Protein AF-0000000080633683 (afdb_homodimer)

Solvent-accessible surface area (backbone atoms only — not comparable to full-atom values): 23927 Å² total; per-residue (Å²): 131,71,66,69,85,53,59,51,72,92,69,95,66,94,69,54,36,70,97,54,72,74,48,68,39,51,78,44,51,30,90,86,34,52,74,57,37,73,50,39,44,38,49,49,32,62,78,63,71,62,28,20,21,39,53,58,47,78,83,34,46,63,23,19,29,37,69,5,80,60,50,84,56,41,68,36,49,51,47,40,67,48,61,41,92,69,77,86,86,50,52,59,30,25,40,53,26,44,36,58,37,44,40,43,46,62,39,56,59,42,73,24,68,22,56,14,55,24,32,28,37,26,33,92,47,65,11,81,24,25,40,48,54,85,37,58,32,23,46,21,32,71,38,77,38,44,74,90,84,38,54,42,46,31,7,35,24,29,81,74,80,53,49,90,87,31,48,51,74,48,77,42,74,46,75,46,76,38,75,50,58,80,54,84,43,82,47,70,73,34,86,32,29,94,77,43,44,60,41,78,25,33,55,29,32,32,24,26,29,37,31,30,30,66,50,46,40,78,73,76,79,126,99,87,43,51,42,63,46,72,42,41,26,58,27,89,73,61,57,91,50,39,38,64,30,67,40,51,79,42,51,30,88,86,35,51,75,50,37,74,73,54,44,38,49,49,31,62,77,63,71,63,27,20,21,38,54,57,31,28,51,16,30,80,40,68,40,43,71,28,81,89,57,84,56,42,69,37,50,57,46,40,66,47,61,31,42,53,39,74,55,46,50,58,50,26,57,54,44,67,56,92,54,83,58,77,61,81,55,59,59,44,73,41,81,42,77,41,84,36,69,44,51,25,22,58,47,66,10,80,27,74,59,80,61,91,76,70,64,23,52,24,4,41,41,51,44,76,19,107,78,68,58,47,68,32,15,38,28,26,82,71,77,50,48,85,66,17,19,38,51,24,42,19,48,20,55,28,68,38,75,44,57,42,43,46,40,47,44,41,71,23,52,33,27,96,76,46,49,85,75,82,78,44,34,28,33,34,23,34,83,75,83,77,88,87,77,76,85,81,78,53,74,114

Structure (mmCIF, N/CA/C/O backbone):
data_AF-0000000080633683-model_v1
#
loop_
_entity.id
_entity.type
_entity.pdbx_description
1 polymer 'Tail Collar domain protein'
#
loop_
_atom_site.group_PDB
_atom_site.id
_atom_site.type_symbol
_atom_site.label_atom_id
_atom_site.label_alt_id
_atom_site.label_comp_id
_atom_site.label_asym_id
_atom_site.label_entity_id
_atom_site.label_seq_id
_atom_site.pdbx_PDB_ins_code
_atom_site.Cartn_x
_atom_site.Cartn_y
_atom_site.Cartn_z
_atom_site.occupancy
_atom_site.B_iso_or_equiv
_atom_site.auth_seq_id
_atom_site.auth_comp_id
_atom_site.auth_asym_id
_atom_site.auth_atom_id
_atom_site.pdbx_PDB_model_num
ATOM 1 N N . MET A 1 1 ? -9.586 41.344 24.859 1 59.53 1 MET A N 1
ATOM 2 C CA . MET A 1 1 ? -8.594 40.625 24.062 1 59.53 1 MET A CA 1
ATOM 3 C C . MET A 1 1 ? -8.188 41.469 22.844 1 59.53 1 MET A C 1
ATOM 5 O O . MET A 1 1 ? -9.023 42.094 22.203 1 59.53 1 MET A O 1
ATOM 9 N N . GLU A 1 2 ? -6.945 41.781 22.75 1 80.69 2 GLU A N 1
ATOM 10 C CA . GLU A 1 2 ? -6.551 42.625 21.641 1 80.69 2 GLU A CA 1
ATOM 11 C C . GLU A 1 2 ? -5.949 41.812 20.5 1 80.69 2 GLU A C 1
ATOM 13 O O . GLU A 1 2 ? -4.773 41.969 20.156 1 80.69 2 GLU A O 1
ATOM 18 N N . VAL A 1 3 ? -6.84 40.781 20.047 1 83.62 3 VAL A N 1
ATOM 19 C CA . VAL A 1 3 ? -6.445 40 18.875 1 83.62 3 VAL A CA 1
ATOM 20 C C . VAL A 1 3 ? -7.504 40.125 17.781 1 83.62 3 VAL A C 1
ATOM 22 O O . VAL A 1 3 ? -8.641 40.531 18.062 1 83.62 3 VAL A O 1
ATOM 25 N N . TYR A 1 4 ? -7.129 39.875 16.594 1 88.38 4 TYR A N 1
ATOM 26 C CA . TYR A 1 4 ? -8.047 39.969 15.469 1 88.38 4 TYR A CA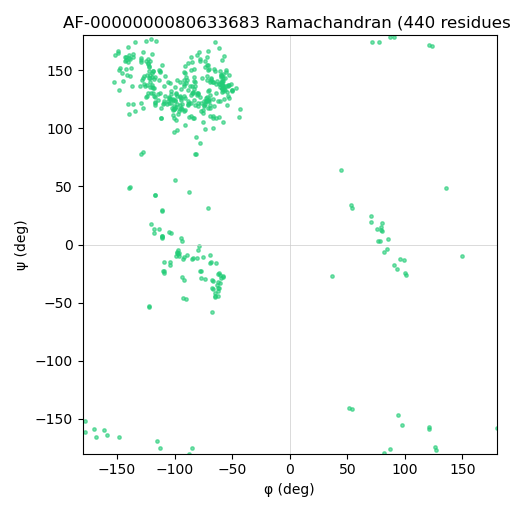 1
ATOM 27 C C . TYR A 1 4 ? -9.164 38.938 15.586 1 88.38 4 TYR A C 1
ATOM 29 O O . TYR A 1 4 ? -8.922 37.781 15.977 1 88.38 4 TYR A O 1
ATOM 37 N N . LEU A 1 5 ? -10.336 39.406 15.266 1 91.25 5 LEU A N 1
ATOM 38 C CA . LEU A 1 5 ? -11.477 38.531 15.109 1 91.25 5 LEU A CA 1
ATOM 39 C C . LEU A 1 5 ? -11.211 37.469 14.031 1 91.25 5 LEU A C 1
ATOM 41 O O . LEU A 1 5 ? -10.656 37.812 12.977 1 91.25 5 LEU A O 1
ATOM 45 N N . GLY A 1 6 ? -11.602 36.188 14.312 1 94.31 6 GLY A N 1
ATOM 46 C CA . GLY A 1 6 ? -11.477 35.156 13.312 1 94.31 6 GLY A CA 1
ATOM 47 C C . GLY A 1 6 ? -10.242 34.281 13.5 1 94.31 6 GLY A C 1
ATOM 48 O O . GLY A 1 6 ? -10.07 33.281 12.812 1 94.31 6 GLY A O 1
ATOM 49 N N . LEU A 1 7 ? -9.289 34.75 14.391 1 94.75 7 LEU A N 1
ATOM 50 C CA . LEU A 1 7 ? -8.148 33.875 14.703 1 94.75 7 LEU A CA 1
ATOM 51 C C . LEU A 1 7 ? -8.602 32.594 15.352 1 94.75 7 LEU A C 1
ATOM 53 O O . LEU A 1 7 ? -9.523 32.594 16.172 1 94.75 7 LEU A O 1
ATOM 57 N N . VAL A 1 8 ? -8 31.484 14.945 1 94.38 8 VAL A N 1
ATOM 58 C CA . VAL A 1 8 ? -8.219 30.172 15.562 1 94.38 8 VAL A CA 1
ATOM 59 C C . VAL A 1 8 ? -7.008 29.812 16.422 1 94.38 8 VAL A C 1
ATOM 61 O O . VAL A 1 8 ? -5.883 29.719 15.914 1 94.38 8 VAL A O 1
ATOM 64 N N . ILE A 1 9 ? -7.238 29.578 17.672 1 92.75 9 ILE A N 1
ATOM 65 C CA . ILE A 1 9 ? -6.141 29.438 18.625 1 92.75 9 ILE A CA 1
ATOM 66 C C . ILE A 1 9 ? -6.328 28.156 19.438 1 92.75 9 ILE A C 1
ATOM 68 O O . ILE A 1 9 ? -7.371 27.953 20.062 1 92.75 9 ILE A O 1
ATOM 72 N N . PRO A 1 10 ? -5.402 27.297 19.391 1 91.94 10 PRO A N 1
ATOM 73 C CA . PRO A 1 10 ? -5.488 26.188 20.344 1 91.94 10 PRO A CA 1
ATOM 74 C C . PRO A 1 10 ? -5.484 26.672 21.797 1 91.94 10 PRO A C 1
ATOM 76 O O . PRO A 1 10 ? -4.781 27.625 22.141 1 91.94 10 PRO A O 1
ATOM 79 N N . PHE A 1 11 ? -6.262 26.078 22.609 1 90.25 11 PHE A N 1
ATOM 80 C CA . PHE A 1 11 ? -6.465 26.406 24.016 1 90.25 11 PHE A CA 1
ATOM 81 C C . PHE A 1 11 ? -6.344 25.172 24.891 1 90.25 11 PHE A C 1
ATOM 83 O O . PHE A 1 11 ? -6.91 24.125 24.562 1 90.25 11 PHE A O 1
ATOM 90 N N . ALA A 1 12 ? -5.633 25.281 26.047 1 90.5 12 ALA A N 1
ATOM 91 C CA . ALA A 1 12 ? -5.32 24.109 26.859 1 90.5 12 ALA A CA 1
ATOM 92 C C . ALA A 1 12 ? -6.469 23.781 27.812 1 90.5 12 ALA A C 1
ATOM 94 O O . ALA A 1 12 ? -6.508 22.688 28.391 1 90.5 12 ALA A O 1
ATOM 95 N N . GLY A 1 13 ? -7.422 24.688 27.953 1 87.94 13 GLY A N 1
ATOM 96 C CA . GLY A 1 13 ? -8.57 24.453 28.828 1 87.94 13 GLY A CA 1
ATOM 97 C C . GLY A 1 13 ? -9.711 23.734 28.125 1 87.94 13 GLY A C 1
ATOM 98 O O . GLY A 1 13 ? -9.625 23.438 26.938 1 87.94 13 GLY A O 1
ATOM 99 N N . ALA A 1 14 ? -10.828 23.469 28.844 1 90.56 14 ALA A N 1
ATOM 100 C CA . ALA A 1 14 ? -11.922 22.641 28.344 1 90.56 14 ALA A CA 1
ATOM 101 C C . ALA A 1 14 ? -13.188 23.484 28.156 1 90.56 14 ALA A C 1
ATOM 103 O O . ALA A 1 14 ? -14.297 22.938 28.078 1 90.56 14 ALA A O 1
ATOM 104 N N . TYR A 1 15 ? -13.008 24.719 28.203 1 89.06 15 TYR A N 1
ATOM 105 C CA . TYR A 1 15 ? -14.117 25.641 28.016 1 89.06 15 TYR A CA 1
ATOM 106 C C . TYR A 1 15 ? -13.727 26.797 27.094 1 89.06 15 TYR A C 1
ATOM 108 O O . TYR A 1 15 ? -12.547 26.953 26.766 1 89.06 15 TYR A O 1
ATOM 116 N N . ALA A 1 16 ? -14.727 27.516 26.578 1 92.56 16 ALA A N 1
ATOM 117 C CA . ALA A 1 16 ? -14.461 28.703 25.766 1 92.56 16 ALA A CA 1
ATOM 118 C C . ALA A 1 16 ? -14.43 29.969 26.641 1 92.56 16 ALA A C 1
ATOM 120 O O . ALA A 1 16 ? -15.453 30.359 27.203 1 92.56 16 ALA A O 1
ATOM 121 N N . PRO A 1 17 ? -13.305 30.641 26.766 1 89.88 17 PRO A N 1
ATOM 122 C CA . PRO A 1 17 ? -13.289 31.922 27.484 1 89.88 17 PRO A CA 1
ATOM 123 C C . PRO A 1 17 ? -14.18 32.969 26.812 1 89.88 17 PRO A C 1
ATOM 125 O O . PRO A 1 17 ? -14.609 32.781 25.672 1 89.88 17 PRO A O 1
ATOM 128 N N . GLN A 1 18 ? -14.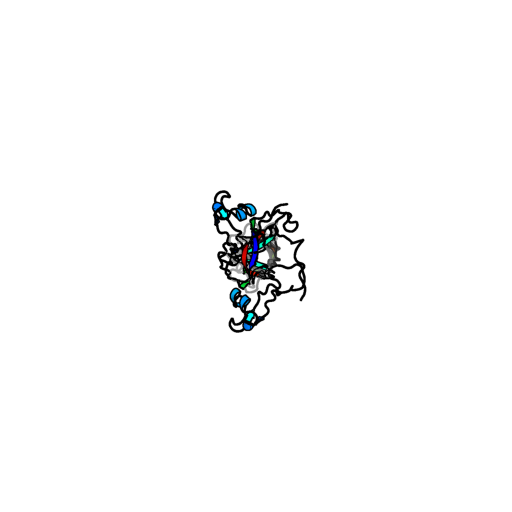375 34.062 27.531 1 89.62 18 GLN A N 1
ATOM 129 C CA . GLN A 1 18 ? -15.18 35.156 26.984 1 89.62 18 GLN A CA 1
ATOM 130 C C . GLN A 1 18 ? -14.625 35.625 25.641 1 89.62 18 GLN A C 1
ATOM 132 O O . GLN A 1 18 ? -13.414 35.719 25.469 1 89.62 18 GLN A O 1
ATOM 137 N N . PHE A 1 19 ? -15.578 35.781 24.625 1 90.12 19 PHE A N 1
ATOM 138 C CA . PHE A 1 19 ? -15.297 36.344 23.312 1 90.12 19 PHE A CA 1
ATOM 139 C C . PHE A 1 19 ? -14.766 35.281 22.375 1 90.12 19 PHE A C 1
ATOM 141 O O . PHE A 1 19 ? -14.266 35.562 21.281 1 90.12 19 PHE A O 1
ATOM 148 N N . THR A 1 20 ? -14.75 34.094 22.875 1 93.12 20 THR A N 1
ATOM 149 C CA . THR A 1 20 ? -14.352 32.969 22.016 1 93.12 20 THR A CA 1
ATOM 150 C C . THR A 1 20 ? -15.477 31.953 21.906 1 93.12 20 THR A C 1
ATOM 152 O O . THR A 1 20 ? -16.453 32 22.641 1 93.12 20 THR A O 1
ATOM 155 N N . ALA A 1 21 ? -15.383 31.078 20.938 1 94.44 21 ALA A N 1
ATOM 156 C CA . ALA A 1 21 ? -16.25 29.922 20.75 1 94.44 21 ALA A CA 1
ATOM 157 C C . ALA A 1 21 ? -15.445 28.703 20.328 1 94.44 21 ALA A C 1
ATOM 159 O O . ALA A 1 21 ? -14.406 28.828 19.672 1 94.44 21 ALA A O 1
ATOM 160 N N . GLN A 1 22 ? -15.875 27.578 20.781 1 94.31 22 GLN A N 1
ATOM 161 C CA . GLN A 1 22 ? -15.234 26.344 20.344 1 94.31 22 GLN A CA 1
ATOM 162 C C . GLN A 1 22 ? -15.523 26.078 18.875 1 94.31 22 GLN A C 1
ATOM 164 O O . GLN A 1 22 ? -16.609 26.375 18.375 1 94.31 22 GLN A O 1
ATOM 169 N N . CYS A 1 23 ? -14.602 25.578 18.188 1 96.88 23 CYS A N 1
ATOM 170 C CA . CYS A 1 23 ? -14.758 25.234 16.781 1 96.88 23 CYS A CA 1
ATOM 171 C C . CYS A 1 23 ? -15.43 23.875 16.609 1 96.88 23 CYS A C 1
ATOM 173 O O . CYS A 1 23 ? -14.789 22.906 16.203 1 96.88 23 CYS A O 1
ATOM 175 N N . LEU A 1 24 ? -16.719 23.812 16.766 1 96.31 24 LEU A N 1
ATOM 176 C CA . LEU A 1 24 ? -17.484 22.578 16.75 1 96.31 24 LEU A CA 1
ATOM 177 C C . LEU A 1 24 ? -18.359 22.484 15.516 1 96.31 24 LEU A C 1
ATOM 179 O O . LEU A 1 24 ? -19.234 21.625 15.438 1 96.31 24 LEU A O 1
ATOM 183 N N . GLY A 1 25 ? -18.219 23.359 14.617 1 96.62 25 GLY A N 1
ATOM 184 C CA . GLY A 1 25 ? -19.016 23.359 13.398 1 96.62 25 GLY A CA 1
ATOM 185 C C . GLY A 1 25 ? -20.438 23.859 13.602 1 96.62 25 GLY A C 1
ATOM 186 O O . GLY A 1 25 ? -21.297 23.672 12.742 1 96.62 25 GLY A O 1
ATOM 187 N N . GLN A 1 26 ? -20.75 24.469 14.688 1 96.12 26 GLN A N 1
ATOM 188 C CA . GLN A 1 26 ? -22.094 24.891 15.039 1 96.12 26 GLN A CA 1
ATOM 189 C C . GLN A 1 26 ? -22.547 26.062 14.164 1 96.12 26 GLN A C 1
ATOM 191 O O . GLN A 1 26 ? -21.719 26.828 13.672 1 96.12 26 GLN A O 1
ATOM 196 N N . GLN A 1 27 ? -23.844 26.188 14.016 1 97.31 27 GLN A N 1
ATOM 197 C CA . GLN A 1 27 ? -24.469 27.25 13.242 1 97.31 27 GLN A CA 1
ATOM 198 C C . GLN A 1 27 ? -24.578 28.531 14.062 1 97.31 27 GLN A C 1
ATOM 200 O O . GLN A 1 27 ? -24.938 28.484 15.242 1 97.31 27 GLN A O 1
ATOM 205 N N . MET A 1 28 ? -24.266 29.703 13.508 1 97.62 28 MET A N 1
ATOM 206 C CA . MET A 1 28 ? -24.375 31.047 14.094 1 97.62 28 MET A CA 1
ATOM 207 C C . MET A 1 28 ? -25.328 31.906 13.297 1 97.62 28 MET A C 1
ATOM 209 O O . MET A 1 28 ? -25.453 31.75 12.078 1 97.62 28 MET A O 1
ATOM 213 N N . GLN A 1 29 ? -25.969 32.781 13.938 1 97.69 29 GLN A N 1
ATOM 214 C CA . GLN A 1 29 ? -26.844 33.719 13.25 1 97.69 29 GLN A CA 1
ATOM 215 C C . GLN A 1 29 ? -26.062 34.906 12.727 1 97.69 29 GLN A C 1
ATOM 217 O O . GLN A 1 29 ? -25.312 35.562 13.484 1 97.69 29 GLN A O 1
ATOM 222 N N . VAL A 1 30 ? -26.297 35.219 11.438 1 97.56 30 VAL A N 1
ATOM 223 C CA . VAL A 1 30 ? -25.594 36.344 10.836 1 97.56 30 VAL A CA 1
ATOM 224 C C . VAL A 1 30 ? -25.969 37.625 11.547 1 97.56 30 VAL A C 1
ATOM 226 O O . VAL A 1 30 ? -25.109 38.469 11.82 1 97.56 30 VAL A O 1
ATOM 229 N N . SER A 1 31 ? -27.172 37.875 11.938 1 97.25 31 SER A N 1
ATOM 230 C CA . SER A 1 31 ? -27.688 39.125 12.539 1 97.25 31 SER A CA 1
ATOM 231 C C . SER A 1 31 ? -26.969 39.438 13.844 1 97.25 31 SER A C 1
ATOM 233 O O . SER A 1 31 ? -26.781 40.594 14.188 1 97.25 31 SER A O 1
ATOM 235 N N . GLN A 1 32 ? -26.547 38.438 14.641 1 96 32 GLN A N 1
ATOM 236 C CA . GLN A 1 32 ? -25.922 38.625 15.953 1 96 32 GLN A CA 1
ATOM 237 C C . GLN A 1 32 ? -24.406 38.562 15.852 1 96 32 GLN A C 1
ATOM 239 O O . GLN A 1 32 ? -23.703 38.844 16.828 1 96 32 GLN A O 1
ATOM 244 N N . ASN A 1 33 ? -23.859 38.188 14.672 1 97.06 33 ASN A N 1
ATOM 245 C CA . ASN A 1 33 ? -22.422 37.969 14.492 1 97.06 33 ASN A CA 1
ATOM 246 C C . ASN A 1 33 ? -21.922 38.531 13.172 1 97.06 33 ASN A C 1
ATOM 248 O O . ASN A 1 33 ? -21.219 37.875 12.422 1 97.06 33 ASN A O 1
ATOM 252 N N . GLN A 1 34 ? -22.25 39.75 12.859 1 96.5 34 GLN A N 1
ATOM 253 C CA . GLN A 1 34 ? -22 40.344 11.555 1 96.5 34 GLN A CA 1
ATOM 254 C C . GLN A 1 34 ? -20.5 40.469 11.289 1 96.5 34 GLN A C 1
ATOM 256 O O . GLN A 1 34 ? -20.047 40.219 10.172 1 96.5 34 GLN A O 1
ATOM 261 N N . ALA A 1 35 ? -19.766 40.875 12.312 1 95.94 35 ALA A N 1
ATOM 262 C CA . ALA A 1 35 ? -18.328 41.094 12.141 1 95.94 35 ALA A CA 1
ATOM 263 C C . ALA A 1 35 ? -17.625 39.781 11.82 1 95.94 35 ALA A C 1
ATOM 265 O O . ALA A 1 35 ? -16.781 39.75 10.914 1 95.94 35 ALA A O 1
ATOM 266 N N . LEU A 1 36 ? -17.969 38.719 12.555 1 96 36 LEU A N 1
ATOM 267 C CA . LEU A 1 36 ? -17.359 37.438 12.289 1 96 36 LEU A CA 1
ATOM 268 C C . LEU A 1 36 ? -17.797 36.906 10.93 1 96 36 LEU A C 1
ATOM 270 O O . LEU A 1 36 ? -16.984 36.312 10.203 1 96 36 LEU A O 1
ATOM 274 N N . PHE A 1 37 ? -19.109 37.125 10.539 1 96 37 PHE A N 1
ATOM 275 C CA . PHE A 1 37 ? -19.594 36.688 9.242 1 96 37 PHE A CA 1
ATOM 276 C C . PHE A 1 37 ? -18.844 37.406 8.109 1 96 37 PHE A C 1
ATOM 278 O O . PHE A 1 37 ? -18.594 36.812 7.066 1 96 37 PHE A O 1
ATOM 285 N N . ALA A 1 38 ? -18.5 38.562 8.258 1 96 38 ALA A N 1
ATOM 286 C CA . ALA A 1 38 ? -17.766 39.312 7.238 1 96 38 ALA A CA 1
ATOM 287 C C . ALA A 1 38 ? -16.406 38.688 6.961 1 96 38 ALA A C 1
ATOM 289 O O . ALA A 1 38 ? -15.859 38.844 5.871 1 96 38 ALA A O 1
ATOM 290 N N . ILE A 1 39 ? -15.867 37.969 7.934 1 95.88 39 ILE A N 1
ATOM 291 C CA . ILE A 1 39 ? -14.555 37.344 7.816 1 95.88 39 ILE A CA 1
ATOM 292 C C . ILE A 1 39 ? -14.703 35.938 7.25 1 95.88 39 ILE A C 1
ATOM 294 O O . ILE A 1 39 ? -13.984 35.562 6.32 1 95.88 39 ILE A O 1
ATOM 298 N N . THR A 1 40 ? -15.625 35.125 7.738 1 96.31 40 THR A N 1
ATOM 299 C CA . THR A 1 40 ? -15.688 33.688 7.445 1 96.31 40 THR A CA 1
ATOM 300 C C . THR A 1 40 ? -16.625 33.438 6.266 1 96.31 40 THR A C 1
ATOM 302 O O . THR A 1 40 ? -16.438 32.438 5.539 1 96.31 40 THR A O 1
ATOM 305 N N . GLY A 1 41 ? -17.594 34.406 6.172 1 95.44 41 GLY A N 1
ATOM 306 C CA . GLY A 1 41 ? -18.672 34 5.277 1 95.44 41 GLY A CA 1
ATOM 307 C C . GLY A 1 41 ? -19.25 32.656 5.586 1 95.44 41 GLY A C 1
ATOM 308 O O . GLY A 1 41 ? -19.359 32.25 6.75 1 95.44 41 GLY A O 1
ATOM 309 N N . ALA A 1 42 ? -19.562 31.891 4.492 1 95.75 42 ALA A N 1
ATOM 310 C CA . ALA A 1 42 ? -20.109 30.547 4.684 1 95.75 42 ALA A CA 1
ATOM 311 C C . ALA A 1 42 ? -19.109 29.484 4.258 1 95.75 42 ALA A C 1
ATOM 313 O O . ALA A 1 42 ? -19.484 28.406 3.805 1 95.75 42 ALA A O 1
ATOM 314 N N . MET A 1 43 ? -17.859 29.797 4.391 1 96 43 MET A N 1
ATOM 315 C CA . MET A 1 43 ? -16.797 28.891 3.982 1 96 43 MET A CA 1
ATOM 316 C C . MET A 1 43 ? -16.875 27.578 4.75 1 96 43 MET A C 1
ATOM 318 O O . MET A 1 43 ? -16.438 26.531 4.258 1 96 43 MET A O 1
ATOM 322 N N . TYR A 1 44 ? -17.422 27.641 5.867 1 97.5 44 TYR A N 1
ATOM 323 C CA . TYR A 1 44 ? -17.438 26.469 6.73 1 97.5 44 TYR A CA 1
ATOM 324 C C . TYR A 1 44 ? -18.844 25.906 6.871 1 97.5 44 TYR A C 1
ATOM 326 O O . TYR A 1 44 ? -19.094 25.031 7.711 1 97.5 44 TYR A O 1
ATOM 334 N N . GLY A 1 45 ? -19.812 26.469 6.082 1 96.25 45 GLY A N 1
ATOM 335 C CA . GLY A 1 45 ? -21.188 26 6.07 1 96.25 45 GLY A CA 1
ATOM 336 C C . GLY A 1 45 ? -22.188 27.125 6.332 1 96.25 45 GLY A C 1
ATOM 337 O O . GLY A 1 45 ? -21.812 28.281 6.516 1 96.25 45 GLY A O 1
ATOM 338 N N . GLY A 1 46 ? -23.484 26.781 6.461 1 96.5 46 GLY A N 1
ATOM 339 C CA . GLY A 1 46 ? -24.562 27.734 6.594 1 96.5 46 GLY A CA 1
ATOM 340 C C . GLY A 1 46 ? -25.109 28.203 5.258 1 96.5 46 GLY A C 1
ATOM 341 O O . GLY A 1 46 ? -24.609 27.797 4.203 1 96.5 46 GLY A O 1
ATOM 342 N N . ASN A 1 47 ? -26.094 29.031 5.223 1 97.31 47 ASN A N 1
ATOM 343 C CA . ASN A 1 47 ? -26.734 29.422 3.975 1 97.31 47 ASN A CA 1
ATOM 344 C C . ASN A 1 47 ? -26.156 30.75 3.445 1 97.31 47 ASN A C 1
ATOM 346 O O . ASN A 1 47 ? -26.516 31.188 2.35 1 97.31 47 ASN A O 1
ATOM 350 N N . GLY A 1 48 ? -25.312 31.422 4.215 1 95.38 48 GLY A N 1
ATOM 351 C CA . GLY A 1 48 ? -24.594 32.594 3.764 1 95.38 48 GLY A CA 1
ATOM 352 C C . GLY A 1 48 ? -25.453 33.844 3.756 1 95.38 48 GLY A C 1
ATOM 353 O O . GLY A 1 48 ? -25 34.906 3.314 1 95.38 48 GLY A O 1
ATOM 354 N N . THR A 1 49 ? -26.719 33.781 4.211 1 96.62 49 THR A N 1
ATOM 355 C CA . THR A 1 49 ? -27.609 34.938 4.273 1 96.62 49 THR A CA 1
ATOM 356 C C . THR A 1 49 ? -28.094 35.156 5.703 1 96.62 49 THR A C 1
ATOM 358 O O . THR A 1 49 ? -27.828 36.219 6.297 1 96.62 49 THR A O 1
ATOM 361 N N . THR A 1 50 ? -28.656 34.125 6.305 1 97.38 50 THR A N 1
ATOM 362 C CA . THR A 1 50 ? -29.172 34.312 7.656 1 97.38 50 THR A CA 1
ATOM 363 C C . THR A 1 50 ? -28.312 33.562 8.664 1 97.38 50 THR A C 1
ATOM 365 O O . THR A 1 50 ? -28.328 33.875 9.852 1 97.38 50 THR A O 1
ATOM 368 N N . ASN A 1 51 ? -27.594 32.531 8.195 1 97.5 51 ASN A N 1
ATOM 369 C CA . ASN A 1 51 ? -26.734 31.781 9.102 1 97.5 51 ASN A CA 1
ATOM 370 C C . ASN A 1 51 ? -25.438 31.375 8.422 1 97.5 51 ASN A C 1
ATOM 372 O O . ASN A 1 51 ? -25.312 31.438 7.199 1 97.5 51 ASN A O 1
ATOM 376 N N . PHE A 1 52 ? -24.484 31.047 9.18 1 97.94 52 PHE A N 1
ATOM 377 C CA . PHE A 1 52 ? -23.188 30.484 8.797 1 97.94 52 PHE A CA 1
ATOM 378 C C . PHE A 1 52 ? -22.656 29.562 9.883 1 97.94 52 PHE A C 1
ATOM 380 O O . PHE A 1 52 ? -23.188 29.516 10.992 1 97.94 52 PHE A O 1
ATOM 387 N N . ASN A 1 53 ? -21.641 28.766 9.562 1 98 53 ASN A N 1
ATOM 388 C CA . ASN A 1 53 ? -21.094 27.828 10.547 1 98 53 ASN A CA 1
ATOM 389 C C . ASN A 1 53 ? -19.672 28.203 10.953 1 98 53 ASN A C 1
ATOM 391 O O . ASN A 1 53 ? -18.922 28.797 10.156 1 98 53 ASN A O 1
ATOM 395 N N . LEU A 1 54 ? -19.328 27.891 12.164 1 97.5 54 LEU A N 1
ATOM 396 C CA . LEU A 1 54 ? -17.938 27.969 12.609 1 97.5 54 LEU A CA 1
ATOM 397 C C . LEU A 1 54 ? -17.125 26.766 12.102 1 97.5 54 LEU A C 1
ATOM 399 O O . LEU A 1 54 ? -17.703 25.766 11.703 1 97.5 54 LEU A O 1
ATOM 403 N N . PRO A 1 55 ? -15.797 26.875 12.016 1 97.44 55 PRO A N 1
ATOM 404 C CA . PRO A 1 55 ? -14.977 25.719 11.648 1 97.44 55 PRO A CA 1
ATOM 405 C C . PRO A 1 55 ? -15.258 24.5 12.516 1 97.44 55 PRO A C 1
ATOM 407 O O . PRO A 1 55 ? -15.453 24.625 13.727 1 97.44 55 PRO A O 1
ATOM 410 N N . ASP A 1 56 ? -15.344 23.359 11.93 1 97.5 56 ASP A N 1
ATOM 411 C CA . ASP A 1 56 ? -15.477 22.094 12.641 1 97.5 56 ASP A CA 1
ATOM 412 C C . ASP A 1 56 ? -14.133 21.359 12.727 1 97.5 56 ASP A C 1
ATOM 414 O O . ASP A 1 56 ? -13.734 20.672 11.797 1 97.5 56 ASP A O 1
ATOM 418 N N . LEU A 1 57 ? -13.461 21.531 13.875 1 97.5 57 LEU A N 1
ATOM 419 C CA . LEU A 1 57 ? -12.133 20.953 14.039 1 97.5 57 LEU A CA 1
ATOM 420 C C . LEU A 1 57 ? -12.188 19.703 14.906 1 97.5 57 LEU A C 1
ATOM 422 O O . LEU A 1 57 ? -11.141 19.172 15.297 1 97.5 57 LEU A O 1
ATOM 426 N N . ARG A 1 58 ? -13.414 19.125 15.258 1 95.81 58 ARG A N 1
ATOM 427 C CA . ARG A 1 58 ? -13.523 17.906 16.047 1 95.81 58 ARG A CA 1
ATOM 428 C C . ARG A 1 58 ? -12.922 16.719 15.289 1 95.81 58 ARG A C 1
ATOM 430 O O . ARG A 1 58 ? -13.406 16.344 14.219 1 95.81 58 ARG A O 1
ATOM 437 N N . GLY A 1 59 ? -11.742 16.297 15.828 1 95.25 59 GLY A N 1
ATOM 438 C CA . GLY A 1 59 ? -11.094 15.148 15.219 1 95.25 59 GLY A CA 1
ATOM 439 C C . GLY A 1 59 ? -10.32 15.492 13.961 1 95.25 59 GLY A C 1
ATOM 440 O O . GLY A 1 59 ? -10.078 14.625 13.117 1 95.25 59 GLY A O 1
ATOM 441 N N . ARG A 1 60 ? -9.984 16.812 13.758 1 96.12 60 ARG A N 1
ATOM 442 C CA . ARG A 1 60 ? -9.273 17.25 12.555 1 96.12 60 ARG A CA 1
ATOM 443 C C . ARG A 1 60 ? -8.031 18.047 12.914 1 96.12 60 ARG A C 1
ATOM 445 O O . ARG A 1 60 ? -8.039 18.812 13.891 1 96.12 60 ARG A O 1
ATOM 452 N N . VAL A 1 61 ? -7.016 17.859 12.148 1 96.81 61 VAL A N 1
ATOM 453 C CA . VAL A 1 61 ? -5.871 18.766 12.242 1 96.81 61 VAL A CA 1
ATOM 454 C C . VAL A 1 61 ? -6.086 19.953 11.32 1 96.81 61 VAL A C 1
ATOM 456 O O . VAL A 1 61 ? -6.84 19.875 10.352 1 96.81 61 VAL A O 1
ATOM 459 N N . MET A 1 62 ? -5.465 21.062 11.586 1 96.94 62 MET A N 1
ATOM 460 C CA . MET A 1 62 ? -5.473 22.234 10.711 1 96.94 62 MET A CA 1
ATOM 461 C C . MET A 1 62 ? -4.371 22.125 9.664 1 96.94 62 MET A C 1
ATOM 463 O O . MET A 1 62 ? -3.211 21.875 9.992 1 96.94 62 MET A O 1
ATOM 467 N N . VAL A 1 63 ? -4.742 22.312 8.422 1 97.12 63 VAL A N 1
ATOM 468 C CA . VAL A 1 63 ? -3.787 22.375 7.316 1 97.12 63 VAL A CA 1
ATOM 469 C C . VAL A 1 63 ? -3.861 23.75 6.652 1 97.12 63 VAL A C 1
ATOM 471 O O . VAL A 1 63 ? -4.941 24.328 6.531 1 97.12 63 VAL A O 1
ATOM 474 N N . GLY A 1 64 ? -2.703 24.25 6.238 1 98.12 64 GLY A N 1
ATOM 475 C CA . GLY A 1 64 ? -2.703 25.547 5.586 1 98.12 64 GLY A CA 1
ATOM 476 C C . GLY A 1 64 ? -3.357 25.531 4.215 1 98.12 64 GLY A C 1
ATOM 477 O O . GLY A 1 64 ? -3.139 24.594 3.432 1 98.12 64 GLY A O 1
ATOM 478 N N . SER A 1 65 ? -4.113 26.578 3.928 1 97.75 65 SER A N 1
ATOM 479 C CA . SER A 1 65 ? -4.746 26.734 2.623 1 97.75 65 SER A CA 1
ATOM 480 C C . SER A 1 65 ? -3.752 27.234 1.584 1 97.75 65 SER A C 1
ATOM 482 O O . SER A 1 65 ? -2.668 27.719 1.933 1 97.75 65 SER A O 1
ATOM 484 N N . GLY A 1 66 ? -4.172 27.109 0.253 1 96.5 66 GLY A N 1
ATOM 485 C CA . GLY A 1 66 ? -3.355 27.516 -0.879 1 96.5 66 GLY A CA 1
ATOM 486 C C . GLY A 1 66 ? -3.055 26.375 -1.838 1 96.5 66 GLY A C 1
ATOM 487 O O . GLY A 1 66 ? -3.371 25.219 -1.557 1 96.5 66 GLY A O 1
ATOM 488 N N . THR A 1 67 ? -2.467 26.797 -2.934 1 96.75 67 THR A N 1
ATOM 489 C CA . THR A 1 67 ? -1.964 25.781 -3.854 1 96.75 67 THR A CA 1
ATOM 490 C C . THR A 1 67 ? -0.706 25.125 -3.297 1 96.75 67 THR A C 1
ATOM 492 O O . THR A 1 67 ? 0.296 25.797 -3.047 1 96.75 67 THR A O 1
ATOM 495 N N . SER A 1 68 ? -0.823 23.828 -3.135 1 95.38 68 SER A N 1
ATOM 496 C CA . SER A 1 68 ? 0.223 23.156 -2.361 1 95.38 68 SER A CA 1
ATOM 497 C C . SER A 1 68 ? 1.098 22.281 -3.252 1 95.38 68 SER A C 1
ATOM 499 O O . SER A 1 68 ? 0.621 21.297 -3.824 1 95.38 68 SER A O 1
ATOM 501 N N . PRO A 1 69 ? 2.412 22.516 -3.303 1 93.06 69 PRO A N 1
ATOM 502 C CA . PRO A 1 69 ? 3.32 21.609 -4.004 1 93.06 69 PRO A CA 1
ATOM 503 C C . PRO A 1 69 ? 3.465 20.266 -3.291 1 93.06 69 PRO A C 1
ATOM 505 O O . PRO A 1 69 ? 4.004 19.312 -3.865 1 93.06 69 PRO A O 1
ATOM 508 N N . TYR A 1 70 ? 2.965 20.141 -2.129 1 93 70 TYR A N 1
ATOM 509 C CA . TYR A 1 70 ? 3.133 18.953 -1.316 1 93 70 TYR A CA 1
ATOM 510 C C . TYR A 1 70 ? 1.91 18.047 -1.417 1 93 70 TYR A C 1
ATOM 512 O O . TYR A 1 70 ? 1.904 16.938 -0.88 1 93 70 TYR A O 1
ATOM 520 N N . LEU A 1 71 ? 0.866 18.547 -2.012 1 94.88 71 LEU A N 1
ATOM 521 C CA . LEU A 1 71 ? -0.357 17.797 -2.275 1 94.88 71 LEU A CA 1
ATOM 522 C C . LEU A 1 71 ? -0.603 17.672 -3.775 1 94.88 71 LEU A C 1
ATOM 524 O O . LEU A 1 71 ? -1.727 17.875 -4.242 1 94.88 71 LEU A O 1
ATOM 528 N N . ASN A 1 72 ? 0.498 17.391 -4.547 1 91.56 72 ASN A N 1
ATOM 529 C CA . ASN A 1 72 ? 0.413 17.281 -6 1 91.56 72 ASN A CA 1
ATOM 530 C C . ASN A 1 72 ? -0.228 18.516 -6.625 1 91.56 72 ASN A C 1
ATOM 532 O O . ASN A 1 72 ? -1.078 18.391 -7.508 1 91.56 72 ASN A O 1
ATOM 536 N N . ASN A 1 73 ? -0.004 19.734 -6.047 1 94.5 73 ASN A N 1
ATOM 537 C CA . ASN A 1 73 ? -0.404 21.062 -6.516 1 94.5 73 ASN A CA 1
ATOM 538 C C . ASN A 1 73 ? -1.912 21.266 -6.402 1 94.5 73 ASN A C 1
ATOM 540 O O . ASN A 1 73 ? -2.496 22.047 -7.156 1 94.5 73 ASN A O 1
ATOM 544 N N . GLN A 1 74 ? -2.52 20.469 -5.59 1 94.06 74 GLN A N 1
ATOM 545 C CA . GLN A 1 74 ? -3.92 20.734 -5.277 1 94.06 74 GLN A CA 1
ATOM 546 C C . GLN A 1 74 ? -4.082 22.078 -4.559 1 94.06 74 GLN A C 1
ATOM 548 O O . GLN A 1 74 ? -3.252 22.438 -3.723 1 94.06 74 GLN A O 1
ATOM 553 N N . THR A 1 75 ? -5.141 22.828 -4.895 1 96.88 75 THR A N 1
ATOM 554 C CA . THR A 1 75 ? -5.48 24.047 -4.176 1 96.88 75 THR A CA 1
ATOM 555 C C . THR A 1 75 ? -6.488 23.766 -3.064 1 96.88 75 THR A C 1
ATOM 557 O O . THR A 1 75 ? -7.566 23.219 -3.32 1 96.88 75 THR A O 1
ATOM 560 N N . LEU A 1 76 ? -6.09 23.984 -1.849 1 96.5 76 LEU A N 1
ATOM 561 C CA . LEU A 1 76 ? -7.02 23.969 -0.725 1 96.5 76 LEU A CA 1
ATOM 562 C C . LEU A 1 76 ? -7.496 25.391 -0.396 1 96.5 76 LEU A C 1
ATOM 564 O O . LEU A 1 76 ? -6.691 26.25 -0.028 1 96.5 76 LEU A O 1
ATOM 568 N N . ASN A 1 77 ? -8.75 25.609 -0.554 1 96.62 77 ASN A N 1
ATOM 569 C CA . ASN A 1 77 ? -9.352 26.828 -0.032 1 96.62 77 ASN A CA 1
ATOM 570 C C . ASN A 1 77 ? -9.758 26.672 1.43 1 96.62 77 ASN A C 1
ATOM 572 O O . ASN A 1 77 ? -10.039 25.562 1.888 1 96.62 77 ASN A O 1
ATOM 576 N N . PRO A 1 78 ? -9.711 27.859 2.189 1 96.94 78 PRO A N 1
ATOM 577 C CA . PRO A 1 78 ? -10.266 27.719 3.541 1 96.94 78 PRO A CA 1
ATOM 578 C C . PRO A 1 78 ? -11.648 27.062 3.553 1 96.94 78 PRO A C 1
ATOM 580 O O . PRO A 1 78 ? -12.492 27.391 2.719 1 96.94 78 PRO A O 1
ATOM 583 N N . GLY A 1 79 ? -11.805 26.094 4.445 1 96.25 79 GLY A N 1
ATOM 584 C CA . GLY A 1 79 ? -13.055 25.344 4.512 1 96.25 79 GLY A CA 1
ATOM 585 C C . GLY A 1 79 ? -12.984 24 3.834 1 96.25 79 GLY A C 1
ATOM 586 O O . GLY A 1 79 ? -13.789 23.109 4.125 1 96.25 79 GLY A O 1
ATOM 587 N N . ASN A 1 80 ? -12.055 23.891 2.875 1 96.88 80 ASN A N 1
ATOM 588 C CA . ASN A 1 80 ? -11.859 22.562 2.312 1 96.88 80 ASN A CA 1
ATOM 589 C C . ASN A 1 80 ? -11.469 21.547 3.387 1 96.88 80 ASN A C 1
ATOM 591 O O . ASN A 1 80 ? -10.766 21.891 4.34 1 96.88 80 ASN A O 1
ATOM 595 N N . ASN A 1 81 ? -12.016 20.375 3.275 1 95.19 81 ASN A N 1
ATOM 596 C CA . ASN A 1 81 ? -11.68 19.297 4.199 1 95.19 81 ASN A CA 1
ATOM 597 C C . ASN A 1 81 ? -11.461 17.984 3.465 1 95.19 81 ASN A C 1
ATOM 599 O O . ASN A 1 81 ? -11.82 17.844 2.295 1 95.19 81 ASN A O 1
ATOM 603 N N . GLY A 1 82 ? -10.797 17.109 4.152 1 94.81 82 GLY A N 1
ATOM 604 C CA . GLY A 1 82 ? -10.484 15.805 3.592 1 94.81 82 GLY A CA 1
ATOM 605 C C . GLY A 1 82 ? -9.742 14.898 4.559 1 94.81 82 GLY A C 1
ATOM 606 O O . GLY A 1 82 ? -9.945 14.984 5.773 1 94.81 82 GLY A O 1
ATOM 607 N N . GLY A 1 83 ? -8.93 13.984 3.936 1 94.19 83 GLY A N 1
ATOM 608 C CA . GLY A 1 83 ? -8.211 13.008 4.738 1 94.19 83 GLY A CA 1
ATOM 609 C C . GLY A 1 83 ? -9.125 11.945 5.34 1 94.19 83 GLY A C 1
ATOM 610 O O . GLY A 1 83 ? -10.344 12 5.168 1 94.19 83 GLY A O 1
ATOM 611 N N . ALA A 1 84 ? -8.555 10.977 5.961 1 92.5 84 ALA A N 1
ATOM 612 C CA . ALA A 1 84 ? -9.305 9.867 6.562 1 92.5 84 ALA A CA 1
ATOM 613 C C . ALA A 1 84 ? -8.609 9.359 7.824 1 92.5 84 ALA A C 1
ATOM 615 O O . ALA A 1 84 ? -7.387 9.438 7.938 1 92.5 84 ALA A O 1
ATOM 616 N N . ALA A 1 85 ? -9.453 8.797 8.758 1 90.44 85 ALA A N 1
ATOM 617 C CA . ALA A 1 85 ? -8.914 8.242 10 1 90.44 85 ALA A CA 1
ATOM 618 C C . ALA A 1 85 ? -8.281 6.879 9.758 1 90.44 85 ALA A C 1
ATOM 620 O O . ALA A 1 85 ? -7.395 6.457 10.508 1 90.44 85 ALA A O 1
ATOM 621 N N . ASN A 1 86 ? -8.75 6.199 8.828 1 87.62 86 ASN A N 1
ATOM 622 C CA . ASN A 1 86 ? -8.289 4.867 8.461 1 87.62 86 ASN A CA 1
ATOM 623 C C . ASN A 1 86 ? -8.266 4.676 6.949 1 87.62 86 ASN A C 1
ATOM 625 O O . ASN A 1 86 ? -8.977 5.363 6.223 1 87.62 86 ASN A O 1
ATOM 629 N N . ASN A 1 87 ? -7.367 3.955 6.52 1 90.75 87 ASN A N 1
ATOM 630 C CA . ASN A 1 87 ? -7.324 3.555 5.117 1 90.75 87 ASN A CA 1
ATOM 631 C C . ASN A 1 87 ? -7.57 2.057 4.953 1 90.75 87 ASN A C 1
ATOM 633 O O . ASN A 1 87 ? -7 1.246 5.684 1 90.75 87 ASN A O 1
ATOM 637 N N . LEU A 1 88 ? -8.445 1.742 4.082 1 86.81 88 LEU A N 1
ATOM 638 C CA . LEU A 1 88 ? -8.625 0.355 3.666 1 86.81 88 LEU A CA 1
ATOM 639 C C . LEU A 1 88 ? -7.703 0.017 2.498 1 86.81 88 LEU A C 1
ATOM 641 O O . LEU A 1 88 ? -7.727 0.694 1.468 1 86.81 88 LEU A O 1
ATOM 645 N N . ILE A 1 89 ? -6.805 -0.993 2.711 1 89.69 89 ILE A N 1
ATOM 646 C CA . ILE A 1 89 ? -5.938 -1.47 1.64 1 89.69 89 ILE A CA 1
ATOM 647 C C . ILE A 1 89 ? -6.688 -2.482 0.779 1 89.69 89 ILE A C 1
ATOM 649 O O . ILE A 1 89 ? -7.23 -3.463 1.294 1 89.69 89 ILE A O 1
ATOM 653 N N . THR A 1 90 ? -6.754 -2.232 -0.499 1 88.31 90 THR A N 1
ATOM 654 C CA . THR A 1 90 ? -7.344 -3.154 -1.462 1 88.31 90 THR A CA 1
ATOM 655 C C . THR A 1 90 ? -6.293 -3.652 -2.449 1 88.31 90 THR A C 1
ATOM 657 O O . THR A 1 90 ? -5.145 -3.207 -2.416 1 88.31 90 THR A O 1
ATOM 660 N N . ALA A 1 91 ? -6.723 -4.613 -3.334 1 87.31 91 ALA A N 1
ATOM 661 C CA . ALA A 1 91 ? -5.805 -5.129 -4.348 1 87.31 91 ALA A CA 1
ATOM 662 C C . ALA A 1 91 ? -5.281 -4 -5.234 1 87.31 91 ALA A C 1
ATOM 664 O O . ALA A 1 91 ? -4.176 -4.082 -5.77 1 87.31 91 ALA A O 1
ATOM 665 N N . GLN A 1 92 ? -6.102 -2.918 -5.375 1 89.69 92 GLN A N 1
ATOM 666 C CA . GLN A 1 92 ? -5.711 -1.796 -6.219 1 89.69 92 GLN A CA 1
ATOM 667 C C . GLN A 1 92 ? -4.535 -1.034 -5.613 1 89.69 92 GLN A C 1
ATOM 669 O O . GLN A 1 92 ? -3.869 -0.26 -6.305 1 89.69 92 GLN A O 1
ATOM 674 N N . ASN A 1 93 ? -4.23 -1.259 -4.309 1 92.62 93 ASN A N 1
ATOM 675 C CA . ASN A 1 93 ? -3.129 -0.566 -3.646 1 92.62 93 ASN A CA 1
ATOM 676 C C . ASN A 1 93 ? -1.87 -1.428 -3.602 1 92.62 93 ASN A C 1
ATOM 678 O O . ASN A 1 93 ? -0.819 -0.975 -3.146 1 92.62 93 ASN A O 1
ATOM 682 N N . LEU A 1 94 ? -1.963 -2.738 -4.02 1 90.75 94 LEU A N 1
ATOM 683 C CA . LEU A 1 94 ? -0.856 -3.678 -3.875 1 90.75 94 LEU A CA 1
ATOM 684 C C . LEU A 1 94 ? -0.161 -3.91 -5.211 1 90.75 94 LEU A C 1
ATOM 686 O O . LEU A 1 94 ? -0.819 -3.994 -6.25 1 90.75 94 LEU A O 1
ATOM 690 N N . PRO A 1 95 ? 1.172 -3.961 -5.156 1 89.25 95 PRO A N 1
ATOM 691 C CA . PRO A 1 95 ? 1.874 -4.316 -6.395 1 89.25 95 PRO A CA 1
ATOM 692 C C . PRO A 1 95 ? 1.671 -5.777 -6.789 1 89.25 95 PRO A C 1
ATOM 694 O O . PRO A 1 95 ? 1.503 -6.637 -5.918 1 89.25 95 PRO A O 1
ATOM 697 N N . LEU A 1 96 ? 1.746 -5.91 -8.055 1 87.31 96 LEU A N 1
ATOM 698 C CA . LEU A 1 96 ? 1.775 -7.285 -8.539 1 87.31 96 LEU A CA 1
ATOM 699 C C . LEU A 1 96 ? 2.984 -8.031 -7.984 1 87.31 96 LEU A C 1
ATOM 701 O O . LEU A 1 96 ? 4.074 -7.465 -7.871 1 87.31 96 LEU A O 1
ATOM 705 N N . HIS A 1 97 ? 2.715 -9.258 -7.551 1 85.38 97 HIS A N 1
ATOM 706 C CA . HIS A 1 97 ? 3.848 -10.07 -7.125 1 85.38 97 HIS A CA 1
ATOM 707 C C . HIS A 1 97 ? 3.664 -11.531 -7.535 1 85.38 97 HIS A C 1
ATOM 709 O O . HIS A 1 97 ? 2.588 -11.922 -7.992 1 85.38 97 HIS A O 1
ATOM 715 N N . THR A 1 98 ? 4.824 -12.211 -7.578 1 78.69 98 THR A N 1
ATOM 716 C CA . THR A 1 98 ? 4.824 -13.617 -7.957 1 78.69 98 THR A CA 1
ATOM 717 C C . THR A 1 98 ? 5.457 -14.469 -6.863 1 78.69 98 THR A C 1
ATOM 719 O O . THR A 1 98 ? 6.117 -13.945 -5.965 1 78.69 98 THR A O 1
ATOM 722 N N . HIS A 1 99 ? 5.039 -15.758 -6.891 1 82.25 99 HIS A N 1
ATOM 723 C CA . HIS A 1 99 ? 5.691 -16.797 -6.094 1 82.25 99 HIS A CA 1
ATOM 724 C C . HIS A 1 99 ? 6.266 -17.891 -6.98 1 82.25 99 HIS A C 1
ATOM 726 O O . HIS A 1 99 ? 5.691 -18.219 -8.016 1 82.25 99 HIS A O 1
ATOM 732 N N . ALA A 1 100 ? 7.426 -18.266 -6.617 1 75 100 ALA A N 1
ATOM 733 C CA . ALA A 1 100 ? 7.91 -19.5 -7.25 1 75 100 ALA A CA 1
ATOM 734 C C . ALA A 1 100 ? 7.141 -20.719 -6.742 1 75 100 ALA A C 1
ATOM 736 O O . ALA A 1 100 ? 6.801 -20.797 -5.562 1 75 100 ALA A O 1
ATOM 737 N N . ALA A 1 101 ? 6.742 -21.516 -7.652 1 78.94 101 ALA A N 1
ATOM 738 C CA . ALA A 1 101 ? 6.086 -22.766 -7.305 1 78.94 101 ALA A CA 1
ATOM 739 C C . ALA A 1 101 ? 6.742 -23.953 -8.023 1 78.94 101 ALA A C 1
ATOM 741 O O . ALA A 1 101 ? 7.246 -23.797 -9.133 1 78.94 101 ALA A O 1
ATOM 742 N N . SER A 1 102 ? 6.855 -25.094 -7.293 1 73.69 102 SER A N 1
ATOM 743 C CA . SER A 1 102 ? 7.367 -26.328 -7.859 1 73.69 102 SER A CA 1
ATOM 744 C C . SER A 1 102 ? 6.398 -27.484 -7.625 1 73.69 102 SER A C 1
ATOM 746 O O . SER A 1 102 ? 5.723 -27.547 -6.594 1 73.69 102 SER A O 1
ATOM 748 N N . PHE A 1 103 ? 6.262 -28.297 -8.711 1 75.44 103 PHE A N 1
ATOM 749 C CA . PHE A 1 103 ? 5.527 -29.547 -8.633 1 75.44 103 PHE A CA 1
ATOM 750 C C . PHE A 1 103 ? 6.48 -30.734 -8.523 1 75.44 103 PHE A C 1
ATOM 752 O O . PHE A 1 103 ? 7.453 -30.828 -9.281 1 75.44 103 PHE A O 1
ATOM 759 N N . THR A 1 104 ? 6.254 -31.484 -7.504 1 71 104 THR A N 1
ATOM 760 C CA . THR A 1 104 ? 6.965 -32.75 -7.363 1 71 104 THR A CA 1
ATOM 761 C C . THR A 1 104 ? 6.008 -33.938 -7.523 1 71 104 THR A C 1
ATOM 763 O O . THR A 1 104 ? 5.137 -34.156 -6.68 1 71 104 THR A O 1
ATOM 766 N N . PRO A 1 105 ? 6.133 -34.625 -8.602 1 68.56 105 PRO A N 1
ATOM 767 C CA . PRO A 1 105 ? 5.293 -35.812 -8.766 1 68.56 105 PRO A CA 1
ATOM 768 C C . PRO A 1 105 ? 5.59 -36.906 -7.73 1 68.56 105 PRO A C 1
ATOM 770 O O . PRO A 1 105 ? 6.738 -37.031 -7.297 1 68.56 105 PRO A O 1
ATOM 773 N N . SER A 1 106 ? 4.57 -37.406 -7.109 1 63.81 106 SER A N 1
ATOM 774 C CA . SER A 1 106 ? 4.781 -38.531 -6.203 1 63.81 106 SER A CA 1
ATOM 775 C C . SER A 1 106 ? 4.945 -39.812 -6.977 1 63.81 106 SER A C 1
ATOM 777 O O . SER A 1 106 ? 5.543 -40.781 -6.473 1 63.81 106 SER A O 1
ATOM 779 N N . GLY A 1 107 ? 4.527 -39.938 -8.086 1 55.97 107 GLY A N 1
ATOM 780 C CA . GLY A 1 107 ? 4.602 -41.25 -8.719 1 55.97 107 GLY A CA 1
ATOM 781 C C . GLY A 1 107 ? 5.883 -41.469 -9.508 1 55.97 107 GLY A C 1
ATOM 782 O O . GLY A 1 107 ? 6.379 -40.562 -10.156 1 55.97 107 GLY A O 1
ATOM 783 N N . SER A 1 108 ? 6.742 -42.219 -8.875 1 52.62 108 SER A N 1
ATOM 784 C CA . SER A 1 108 ? 7.871 -42.75 -9.617 1 52.62 108 SER A CA 1
ATOM 785 C C . SER A 1 108 ? 7.398 -43.562 -10.82 1 52.62 108 SER A C 1
ATOM 787 O O . SER A 1 108 ? 6.227 -43.938 -10.906 1 52.62 108 SER A O 1
ATOM 789 N N . SER A 1 109 ? 8.383 -43.688 -11.625 1 54.78 109 SER A N 1
ATOM 790 C CA . SER A 1 109 ? 8.148 -44.719 -12.641 1 54.78 109 SER A CA 1
ATOM 791 C C . SER A 1 109 ? 7.551 -45.969 -12.023 1 54.78 109 SER A C 1
ATOM 793 O O . SER A 1 109 ? 7.887 -46.344 -10.898 1 54.78 109 SER A O 1
ATOM 795 N N . THR A 1 110 ? 6.32 -46.094 -12.391 1 57.69 110 THR A N 1
ATOM 796 C CA . THR A 1 110 ? 5.758 -47.344 -11.922 1 57.69 110 THR A CA 1
ATOM 797 C C . THR A 1 110 ? 5.867 -48.406 -13.008 1 57.69 110 THR A C 1
ATOM 799 O O . THR A 1 110 ? 5.652 -48.125 -14.188 1 57.69 110 THR A O 1
ATOM 802 N N . ASN A 1 111 ? 6.43 -49.469 -12.562 1 57.38 111 ASN A N 1
ATOM 803 C CA . ASN A 1 111 ? 6.359 -50.688 -13.383 1 57.38 111 ASN A CA 1
ATOM 804 C C . ASN A 1 111 ? 5.016 -51.375 -13.227 1 57.38 111 ASN A C 1
ATOM 806 O O . ASN A 1 111 ? 4.484 -51.5 -12.117 1 57.38 111 ASN A O 1
ATOM 810 N N . ALA A 1 112 ? 4.395 -51.438 -14.359 1 62.5 112 ALA A N 1
ATOM 811 C CA . ALA A 1 112 ? 3.195 -52.25 -14.344 1 62.5 112 ALA A CA 1
ATOM 812 C C . ALA A 1 112 ? 3.457 -53.625 -15.008 1 62.5 112 ALA A C 1
ATOM 814 O O . ALA A 1 112 ? 4.137 -53.688 -16.031 1 62.5 112 ALA A O 1
ATOM 815 N N . THR A 1 113 ? 3.127 -54.688 -14.211 1 60.19 113 THR A N 1
ATOM 816 C CA . THR A 1 113 ? 3.146 -56.031 -14.789 1 60.19 113 THR A CA 1
ATOM 817 C C . THR A 1 113 ? 1.965 -56.219 -15.734 1 60.19 113 THR A C 1
ATO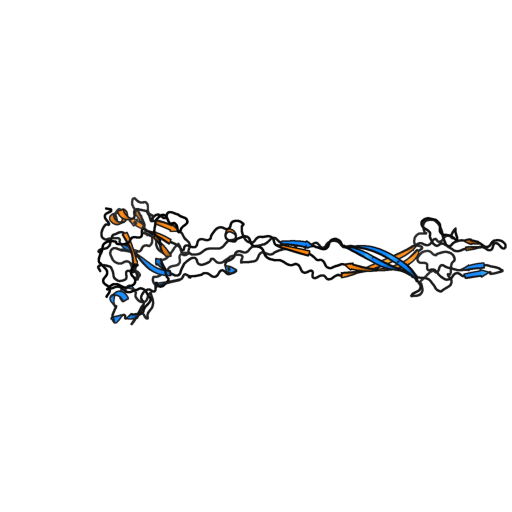M 819 O O . THR A 1 113 ? 0.833 -55.875 -15.406 1 60.19 113 THR A O 1
ATOM 822 N N . VAL A 1 114 ? 2.387 -56.594 -17.047 1 64.31 114 VAL A N 1
ATOM 823 C CA . VAL A 1 114 ? 1.372 -57.031 -18 1 64.31 114 VAL A CA 1
ATOM 824 C C . VAL A 1 114 ? 1.307 -58.562 -18.031 1 64.31 114 VAL A C 1
ATOM 826 O O . VAL A 1 114 ? 2.336 -59.219 -18.156 1 64.31 114 VAL A O 1
ATOM 829 N N . THR A 1 115 ? 0.166 -59.062 -17.547 1 61.81 115 THR A N 1
ATOM 830 C CA . THR A 1 115 ? -0.14 -60.438 -17.844 1 61.81 115 THR A CA 1
ATOM 831 C C . THR A 1 115 ? -1.038 -60.562 -19.062 1 61.81 115 THR A C 1
ATOM 833 O O . THR A 1 115 ? -2.016 -59.812 -19.203 1 61.81 115 THR A O 1
ATOM 836 N N . ALA A 1 116 ? -0.447 -61.281 -20.047 1 65.5 116 ALA A N 1
ATOM 837 C CA . ALA A 1 116 ? -1.226 -61.5 -21.25 1 65.5 116 ALA A CA 1
ATOM 838 C C . ALA A 1 116 ? -1.485 -63 -21.469 1 65.5 116 ALA A C 1
ATOM 840 O O . ALA A 1 116 ? -0.632 -63.844 -21.156 1 65.5 116 ALA A O 1
ATOM 841 N N . ALA A 1 117 ? -2.801 -63.312 -21.812 1 63.5 117 ALA A N 1
ATOM 842 C CA . ALA A 1 117 ? -3.131 -64.688 -22.312 1 63.5 117 ALA A CA 1
ATOM 843 C C . ALA A 1 117 ? -2.695 -64.812 -23.766 1 63.5 117 ALA A C 1
ATOM 845 O O . ALA A 1 117 ? -2.941 -63.969 -24.594 1 63.5 117 ALA A O 1
ATOM 846 N N . ALA A 1 118 ? -1.763 -65.875 -23.953 1 68.75 118 ALA A N 1
ATOM 847 C CA . ALA A 1 118 ? -1.364 -66.25 -25.312 1 68.75 118 ALA A CA 1
ATOM 848 C C . ALA A 1 118 ? -2.191 -67.375 -25.844 1 68.75 118 ALA A C 1
ATOM 850 O O . ALA A 1 118 ? -2.5 -68.312 -25.094 1 68.75 118 ALA A O 1
ATOM 851 N N . ALA A 1 119 ? -2.799 -67.25 -26.984 1 65.88 119 ALA A N 1
ATOM 852 C CA . ALA A 1 119 ? -3.52 -68.312 -27.672 1 65.88 119 ALA A CA 1
ATOM 853 C C . ALA A 1 119 ? -2.873 -68.625 -29.016 1 65.88 119 ALA A C 1
ATOM 855 O O . ALA A 1 119 ? -2.605 -67.75 -29.812 1 65.88 119 ALA A O 1
ATOM 856 N N . ILE A 1 120 ? -2.475 -69.875 -29.156 1 70.69 120 ILE A N 1
ATOM 857 C CA . ILE A 1 120 ? -2.037 -70.375 -30.453 1 70.69 120 ILE A CA 1
ATOM 858 C C . ILE A 1 120 ? -3.156 -71.188 -31.078 1 70.69 120 ILE A C 1
ATOM 860 O O . ILE A 1 120 ? -3.488 -72.312 -30.594 1 70.69 120 ILE A O 1
ATOM 864 N N . PRO A 1 121 ? -3.738 -70.75 -32.094 1 65.94 121 PRO A N 1
ATOM 865 C CA . PRO A 1 121 ? -4.852 -71.5 -32.688 1 65.94 121 PRO A CA 1
ATOM 866 C C . PRO A 1 121 ? -4.457 -72.875 -33.156 1 65.94 121 PRO A C 1
ATOM 868 O O . PRO A 1 121 ? -3.352 -73.062 -33.688 1 65.94 121 PRO A O 1
ATOM 871 N N . VAL A 1 122 ? -5.375 -73.938 -32.875 1 68.44 122 VAL A N 1
ATOM 872 C CA . VAL A 1 122 ? -5.254 -75.312 -33.375 1 68.44 122 VAL A CA 1
ATOM 873 C C . VAL A 1 122 ? -6.492 -75.688 -34.188 1 68.44 122 VAL A C 1
ATOM 875 O O . VAL A 1 122 ? -7.543 -75.062 -34.062 1 68.44 122 VAL A O 1
ATOM 878 N N . SER A 1 123 ? -6.234 -76.562 -35.281 1 62.91 123 SER A N 1
ATOM 879 C CA . SER A 1 123 ? -7.324 -77.062 -36.094 1 62.91 123 SER A CA 1
ATOM 880 C C . SER A 1 123 ? -7.887 -78.375 -35.562 1 62.91 123 SER A C 1
ATOM 882 O O . SER A 1 123 ? -7.137 -79.188 -35.062 1 62.91 123 SER A O 1
ATOM 884 N N . THR A 1 124 ? -9.195 -78.438 -35.625 1 61.22 124 THR A N 1
ATOM 885 C CA . THR A 1 124 ? -9.844 -79.688 -35.281 1 61.22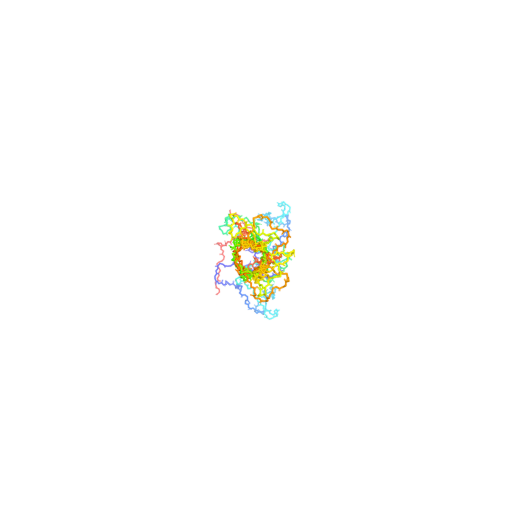 124 THR A CA 1
ATOM 886 C C . THR A 1 124 ? -9.773 -80.688 -36.469 1 61.22 124 THR A C 1
ATOM 888 O O . THR A 1 124 ? -10.117 -81.875 -36.344 1 61.22 124 THR A O 1
ATOM 891 N N . SER A 1 125 ? -9.25 -80.25 -37.594 1 64.12 125 SER A N 1
ATOM 892 C CA . SER A 1 125 ? -9.094 -81.062 -38.781 1 64.12 125 SER A CA 1
ATOM 893 C C . SER A 1 125 ? -7.73 -81.75 -38.781 1 64.12 125 SER A C 1
ATOM 895 O O . SER A 1 125 ? -6.77 -81.25 -38.219 1 64.12 125 SER A O 1
ATOM 897 N N . VAL A 1 126 ? -7.676 -83 -39.375 1 67.44 126 VAL A N 1
ATOM 898 C CA . VAL A 1 126 ? -6.387 -83.625 -39.656 1 67.44 126 VAL A CA 1
ATOM 899 C C . VAL A 1 126 ? -5.504 -82.688 -40.469 1 67.44 126 VAL A C 1
ATOM 901 O O . VAL A 1 126 ? -5.961 -82.062 -41.438 1 67.44 126 VAL A O 1
ATOM 904 N N . GLY A 1 127 ? -4.336 -82.5 -39.969 1 68.69 127 GLY A N 1
ATOM 905 C CA . GLY A 1 127 ? -3.371 -81.75 -40.75 1 68.69 127 GLY A CA 1
ATOM 906 C C . GLY A 1 127 ? -3.141 -82.312 -42.125 1 68.69 127 GLY A C 1
ATOM 907 O O . GLY A 1 127 ? -3.258 -83.5 -42.344 1 68.69 127 GLY A O 1
ATOM 908 N N . SER A 1 128 ? -2.85 -81.375 -43.031 1 71.12 128 SER A N 1
ATOM 909 C CA . SER A 1 128 ? -2.664 -81.812 -44.406 1 71.12 128 SER A CA 1
ATOM 910 C C . SER A 1 128 ? -1.212 -82.188 -44.688 1 71.12 128 SER A C 1
ATOM 912 O O . SER A 1 128 ? -0.888 -82.688 -45.781 1 71.12 128 SER A O 1
ATOM 914 N N . SER A 1 129 ? -0.375 -81.875 -43.719 1 75.38 129 SER A N 1
ATOM 915 C CA . SER A 1 129 ? 1.04 -82.125 -43.938 1 75.38 129 SER A CA 1
ATOM 916 C C . SER A 1 129 ? 1.75 -82.562 -42.656 1 75.38 129 SER A C 1
ATOM 918 O O . SER A 1 129 ? 1.426 -82.062 -41.594 1 75.38 129 SER A O 1
ATOM 920 N N . ALA A 1 130 ? 2.658 -83.5 -42.781 1 75 130 ALA A N 1
ATOM 921 C CA . ALA A 1 130 ? 3.559 -83.812 -41.688 1 75 130 ALA A CA 1
ATOM 922 C C . ALA A 1 130 ? 4.652 -82.75 -41.531 1 75 130 ALA A C 1
ATOM 924 O O . ALA A 1 130 ? 5.387 -82.75 -40.531 1 75 130 ALA A O 1
ATOM 925 N N . THR A 1 131 ? 4.758 -81.875 -42.5 1 70.88 131 THR A N 1
ATOM 926 C CA . THR A 1 131 ? 5.766 -80.812 -42.531 1 70.88 131 THR A CA 1
ATOM 927 C C . THR A 1 131 ? 5.113 -79.438 -42.531 1 70.88 131 THR A C 1
ATOM 929 O O . THR A 1 131 ? 4.152 -79.188 -43.25 1 70.88 131 THR A O 1
ATOM 932 N N . PRO A 1 132 ? 5.566 -78.438 -41.594 1 72.06 132 PRO A N 1
ATOM 933 C CA . PRO A 1 132 ? 5.047 -77.062 -41.656 1 72.06 132 PRO A CA 1
ATOM 934 C C . PRO A 1 132 ? 5.277 -76.438 -43.031 1 72.06 132 PRO A C 1
ATOM 936 O O . PRO A 1 132 ? 6.309 -76.688 -43.656 1 72.06 132 PRO A O 1
ATOM 939 N N . ALA A 1 133 ? 4.293 -75.625 -43.5 1 70.69 133 ALA A N 1
ATOM 940 C CA . ALA A 1 133 ? 4.434 -74.812 -44.688 1 70.69 133 ALA A CA 1
ATOM 941 C C . ALA A 1 133 ? 5.109 -73.5 -44.375 1 70.69 133 ALA A C 1
ATOM 943 O O . ALA A 1 133 ? 5.227 -73.125 -43.188 1 70.69 133 ALA A O 1
ATOM 944 N N . GLY A 1 134 ? 5.668 -72.938 -45.344 1 68.25 134 GLY A N 1
ATOM 945 C CA . GLY A 1 134 ? 6.023 -71.5 -45.188 1 68.25 134 GLY A CA 1
ATOM 946 C C . GLY A 1 134 ? 4.855 -70.625 -44.781 1 68.25 134 GLY A C 1
ATOM 947 O O . GLY A 1 134 ? 3.727 -70.875 -45.219 1 68.25 134 GLY A O 1
ATOM 948 N N . GLY A 1 135 ? 5.145 -69.625 -43.75 1 70.56 135 GLY A N 1
ATOM 949 C CA . GLY A 1 135 ? 4.109 -68.75 -43.25 1 70.56 135 GLY A CA 1
ATOM 950 C C . GLY A 1 135 ? 3.424 -69.25 -42 1 70.56 135 GLY A C 1
ATOM 951 O O . GLY A 1 135 ? 4.051 -69.938 -41.156 1 70.56 135 GLY A O 1
ATOM 952 N N . ASN A 1 136 ? 2.123 -68.938 -41.875 1 71 136 ASN A N 1
ATOM 953 C CA . ASN A 1 136 ? 1.345 -69.312 -40.688 1 71 136 ASN A CA 1
ATOM 954 C C . ASN A 1 136 ? 0.897 -70.75 -40.719 1 71 136 ASN A C 1
ATOM 956 O O . ASN A 1 136 ? 0.375 -71.25 -41.75 1 71 136 ASN A O 1
ATOM 960 N N . ASN A 1 137 ? 1.271 -71.562 -39.719 1 71.81 137 ASN A N 1
ATOM 961 C CA . ASN A 1 137 ? 0.803 -72.938 -39.531 1 71.81 137 ASN A CA 1
ATOM 962 C C . ASN A 1 137 ? -0.106 -73 -38.281 1 71.81 137 ASN A C 1
ATOM 964 O O . ASN A 1 137 ? -0.014 -72.188 -37.375 1 71.81 137 ASN A O 1
ATOM 968 N N . TYR A 1 138 ? -0.983 -74 -38.312 1 71.56 138 TYR A N 1
ATOM 969 C CA . TYR A 1 138 ? -1.761 -74.438 -37.156 1 71.56 138 TYR A CA 1
ATOM 970 C C . TYR A 1 138 ? -1.594 -75.938 -36.906 1 71.56 138 TYR A C 1
ATOM 972 O O . TYR A 1 138 ? -1.313 -76.688 -37.844 1 71.56 138 TYR A O 1
ATOM 980 N N . LEU A 1 139 ? -1.611 -76.188 -35.625 1 74.5 139 LEU A N 1
ATOM 981 C CA . LEU A 1 139 ? -1.637 -77.625 -35.312 1 74.5 139 LEU A CA 1
ATOM 982 C C . LEU A 1 139 ? -3.037 -78.188 -35.5 1 74.5 139 LEU A C 1
ATOM 984 O O . LEU A 1 139 ? -4.016 -77.625 -35 1 74.5 139 LEU A O 1
ATOM 988 N N . GLY A 1 140 ? -3.061 -79.312 -36.344 1 66.5 140 GLY A N 1
ATOM 989 C CA . GLY A 1 140 ? -4.266 -80.125 -36.531 1 66.5 140 GLY A CA 1
ATOM 990 C C . GLY A 1 140 ? -4.137 -81.5 -35.969 1 66.5 140 GLY A C 1
ATOM 991 O O . GLY A 1 140 ? -3.15 -81.812 -35.281 1 66.5 140 GLY A O 1
ATOM 992 N N . ALA A 1 141 ? -5.141 -82.312 -36.188 1 64.81 141 ALA A N 1
ATOM 993 C CA . ALA A 1 141 ? -5.141 -83.688 -35.75 1 64.81 141 ALA A CA 1
ATOM 994 C C . ALA A 1 141 ? -4.102 -84.5 -36.531 1 64.81 141 ALA A C 1
ATOM 996 O O . ALA A 1 141 ? -3.783 -84.188 -37.656 1 64.81 141 ALA A O 1
ATOM 997 N N . PHE A 1 142 ? -3.504 -85.375 -35.781 1 69.56 142 PHE A N 1
ATOM 998 C CA . PHE A 1 142 ? -2.58 -86.375 -36.312 1 69.56 142 PHE A CA 1
ATOM 999 C C . PHE A 1 142 ? -3.32 -87.688 -36.688 1 69.56 142 PHE A C 1
ATOM 1001 O O . PHE A 1 142 ? -4.168 -88.125 -35.938 1 69.56 142 PHE A O 1
ATOM 1008 N N . GLN A 1 143 ? -3.051 -88.062 -38.031 1 66.5 143 GLN A N 1
ATOM 1009 C CA . GLN A 1 143 ? -3.621 -89.312 -38.469 1 66.5 143 GLN A CA 1
ATOM 1010 C C . GLN A 1 143 ? -2.555 -90.25 -39.094 1 66.5 143 GLN A C 1
ATOM 1012 O O . GLN A 1 143 ? -1.733 -89.75 -39.875 1 66.5 143 GLN A O 1
ATOM 1017 N N . LEU A 1 144 ? -2.395 -91.312 -38.469 1 68.75 144 LEU A N 1
ATOM 1018 C CA . LEU A 1 144 ? -1.638 -92.375 -39.094 1 68.75 144 LEU A CA 1
ATOM 1019 C C . LEU A 1 144 ? -2.531 -93.25 -40 1 68.75 144 LEU A C 1
ATOM 1021 O O . LEU A 1 144 ? -3.646 -93.625 -39.594 1 68.75 144 LEU A O 1
ATOM 1025 N N . ASN A 1 145 ? -2.119 -93.312 -41.312 1 61.22 145 ASN A N 1
ATOM 1026 C CA . ASN A 1 145 ? -2.828 -94.125 -42.281 1 61.22 145 ASN A CA 1
ATOM 1027 C C . ASN A 1 145 ? -1.955 -95.25 -42.75 1 61.22 145 ASN A C 1
ATOM 1029 O O . ASN A 1 145 ? -0.74 -95.125 -42.906 1 61.22 145 ASN A O 1
ATOM 1033 N N . ASP A 1 146 ? -2.234 -96.562 -42.719 1 56.91 146 ASP A N 1
ATOM 1034 C CA . ASP A 1 146 ? -1.604 -97.75 -43.312 1 56.91 146 ASP A CA 1
ATOM 1035 C C . ASP A 1 146 ? -2.014 -97.938 -44.781 1 56.91 146 ASP A C 1
ATOM 1037 O O . ASP A 1 146 ? -3.096 -98.438 -45.062 1 56.91 146 ASP A O 1
ATOM 1041 N N . PRO A 1 147 ? -1.401 -97.5 -45.781 1 53.59 147 PRO A N 1
ATOM 1042 C CA . PRO A 1 147 ? -2.107 -97.875 -47 1 53.59 147 PRO A CA 1
ATOM 1043 C C . PRO A 1 147 ? -2.113 -99.375 -47.312 1 53.59 147 PRO A C 1
ATOM 1045 O O . PRO A 1 147 ? -3.156 -99.938 -47.656 1 53.59 147 PRO A O 1
ATOM 1048 N N . GLY A 1 148 ? -1.204 -100.375 -47.531 1 55.34 148 GLY A N 1
ATOM 1049 C CA . GLY A 1 148 ? -0.959 -101.812 -47.688 1 55.34 148 GLY A CA 1
ATOM 1050 C C . GLY A 1 148 ? -0.205 -102.438 -46.5 1 55.34 148 GLY A C 1
ATOM 1051 O O . GLY A 1 148 ? -0.261 -103.625 -46.281 1 55.34 148 GLY A O 1
ATOM 1052 N N . ILE A 1 149 ? 0.759 -101.875 -45.406 1 54.22 149 ILE A N 1
ATOM 1053 C CA . ILE A 1 149 ? -0.003 -101.875 -44.156 1 54.22 149 ILE A CA 1
ATOM 1054 C C . ILE A 1 149 ? -0.316 -100.438 -43.781 1 54.22 149 ILE A C 1
ATOM 1056 O O . ILE A 1 149 ? -0.636 -100.188 -42.625 1 54.22 149 ILE A O 1
ATOM 1060 N N . GLY A 1 150 ? 0.556 -99.375 -44.594 1 49.97 150 GLY A N 1
ATOM 1061 C CA . GLY A 1 150 ? 0.828 -98.062 -45.125 1 49.97 150 GLY A CA 1
ATOM 1062 C C . GLY A 1 150 ? 0.579 -96.938 -44.156 1 49.97 150 GLY A C 1
ATOM 1063 O O . GLY A 1 150 ? -0.271 -96.062 -44.375 1 49.97 150 GLY A O 1
ATOM 1064 N N . ILE A 1 151 ? 1.258 -96.938 -43.219 1 54.25 151 ILE A N 1
ATOM 1065 C CA . ILE A 1 151 ? 1.062 -95.938 -42.125 1 54.25 151 ILE A CA 1
ATOM 1066 C C . ILE A 1 151 ? 1.621 -94.625 -42.5 1 54.25 151 ILE A C 1
ATOM 1068 O O . ILE A 1 151 ? 2.809 -94.438 -42.812 1 54.25 151 ILE A O 1
ATOM 1072 N N . THR A 1 152 ? 1.017 -93.75 -43.125 1 56.59 152 THR A N 1
ATOM 1073 C CA . THR A 1 152 ? 1.318 -92.312 -43.344 1 56.59 152 THR A CA 1
ATOM 1074 C C . THR A 1 152 ? 0.802 -91.5 -42.188 1 56.59 152 THR A C 1
ATOM 1076 O O . THR A 1 152 ? -0.212 -91.812 -41.562 1 56.59 152 THR A O 1
ATOM 1079 N N . MET A 1 153 ? 1.714 -90.625 -41.656 1 62.5 153 MET A N 1
ATOM 1080 C CA . MET A 1 153 ? 1.217 -89.625 -40.688 1 62.5 153 MET A CA 1
ATOM 1081 C C . MET A 1 153 ? 0.679 -88.375 -41.406 1 62.5 153 MET A C 1
ATOM 1083 O O . MET A 1 153 ? 1.383 -87.812 -42.219 1 62.5 153 MET A O 1
ATOM 1087 N N . ASP A 1 154 ? -0.48 -88.188 -41.375 1 56.81 154 ASP A N 1
ATOM 1088 C CA . ASP A 1 154 ? -1.116 -86.938 -41.719 1 56.81 154 ASP A CA 1
ATOM 1089 C C . ASP A 1 154 ? -1.175 -86 -40.531 1 56.81 154 ASP A C 1
ATOM 1091 O O . ASP A 1 154 ? -1.497 -86.438 -39.406 1 56.81 154 ASP A O 1
ATOM 1095 N N . GLY A 1 155 ? -0.886 -84.75 -40.719 1 59.12 155 GLY A N 1
ATOM 1096 C CA . GLY A 1 155 ? -0.82 -83.75 -39.656 1 59.12 155 GLY A CA 1
ATOM 1097 C C . GLY A 1 155 ? 0.502 -83.75 -38.906 1 59.12 155 GLY A C 1
ATOM 1098 O O . GLY A 1 155 ? 1.479 -84.312 -39.375 1 59.12 155 GLY A O 1
ATOM 1099 N N . PRO A 1 156 ? 0.665 -82.938 -37.969 1 65.44 156 PRO A N 1
ATOM 1100 C CA . PRO A 1 156 ? -0.396 -82.125 -37.344 1 65.44 156 PRO A CA 1
ATOM 1101 C C . PRO A 1 156 ? -0.498 -80.75 -37.969 1 65.44 156 PRO A C 1
ATOM 1103 O O . PRO A 1 156 ? -1.339 -79.938 -37.562 1 65.44 156 PRO A O 1
ATOM 1106 N N . TYR A 1 157 ? 0.254 -80.375 -39.094 1 63.78 157 TYR A N 1
ATOM 1107 C CA . TYR A 1 157 ? 0.276 -79 -39.562 1 63.78 157 TYR A CA 1
ATOM 1108 C C . TYR A 1 157 ? -0.795 -78.75 -40.594 1 63.78 157 TYR A C 1
ATOM 1110 O O . TYR A 1 157 ? -1.058 -79.625 -41.438 1 63.78 157 TYR A O 1
ATOM 1118 N N . SER A 1 158 ? -1.51 -77.562 -40.438 1 56.09 158 SER A N 1
ATOM 1119 C CA . SER A 1 158 ? -2.443 -77.062 -41.469 1 56.09 158 SER A CA 1
ATOM 1120 C C . SER A 1 158 ? -2.105 -75.625 -41.875 1 56.09 158 SER A C 1
ATOM 1122 O O . SER A 1 158 ? -1.6 -74.875 -41.062 1 56.09 158 SER A O 1
ATOM 1124 N N . SER A 1 159 ? -2.152 -75.438 -43.188 1 53.56 159 SER A N 1
ATOM 1125 C CA . SER A 1 159 ? -2.137 -74.062 -43.688 1 53.56 159 SER A CA 1
ATOM 1126 C C . SER A 1 159 ? -3.531 -73.438 -43.656 1 53.56 159 SER A C 1
ATOM 1128 O O . SER A 1 159 ? -4.531 -74.125 -43.625 1 53.56 159 SER A O 1
ATOM 1130 N N . GLY A 1 160 ? -3.637 -72.062 -43.344 1 53.03 160 GLY A N 1
ATOM 1131 C CA . GLY A 1 160 ? -4.895 -71.375 -43.344 1 53.03 160 GLY A CA 1
ATOM 1132 C C . GLY A 1 160 ? -5.238 -70.75 -42 1 53.03 160 GLY A C 1
ATOM 1133 O O . GLY A 1 160 ? -4.344 -70.312 -41.25 1 53.03 160 GLY A O 1
ATOM 1134 N N . THR A 1 161 ? -6.641 -70.562 -41.875 1 51.06 161 THR A N 1
ATOM 1135 C CA . THR A 1 161 ? -7.145 -69.938 -40.656 1 51.06 161 THR A CA 1
ATOM 1136 C C . THR A 1 161 ? -7.699 -70.938 -39.688 1 51.06 161 THR A C 1
ATOM 1138 O O . THR A 1 161 ? -8.414 -71.875 -40.094 1 51.06 161 THR A O 1
ATOM 1141 N N . ALA A 1 162 ? -7.113 -71 -38.531 1 55.22 162 ALA A N 1
ATOM 1142 C CA . ALA A 1 162 ? -7.648 -71.875 -37.5 1 55.22 162 ALA A CA 1
ATOM 1143 C C . ALA A 1 162 ? -9.117 -71.562 -37.219 1 55.22 162 ALA A C 1
ATOM 1145 O O . ALA A 1 162 ? -9.578 -70.438 -37.469 1 55.22 162 ALA A O 1
ATOM 1146 N N . SER A 1 163 ? -9.773 -72.562 -36.844 1 53.66 163 SER A N 1
ATOM 1147 C CA . SER A 1 163 ? -11.148 -72.375 -36.406 1 53.66 163 SER A CA 1
ATOM 1148 C C . SER A 1 163 ? -11.195 -71.438 -35.219 1 53.66 163 SER A C 1
ATOM 1150 O O . SER A 1 163 ? -10.312 -71.438 -34.344 1 53.66 163 SER A O 1
ATOM 1152 N N . SER A 1 164 ? -12.227 -70.625 -35.156 1 57.16 164 SER A N 1
ATOM 1153 C CA . SER A 1 164 ? -12.453 -69.688 -34.031 1 57.16 164 SER A CA 1
ATOM 1154 C C . SER A 1 164 ? -12.414 -70.438 -32.688 1 57.16 164 SER A C 1
ATOM 1156 O O . SER A 1 164 ? -12.977 -71.562 -32.562 1 57.16 164 SER A O 1
ATOM 1158 N N . GLY A 1 165 ? -11.641 -70.062 -31.75 1 56.78 165 GLY A N 1
ATOM 1159 C CA . GLY A 1 165 ? -11.602 -70.562 -30.391 1 56.78 165 GLY A CA 1
ATOM 1160 C C . GLY A 1 165 ? -10.594 -71.688 -30.234 1 56.78 165 GLY A C 1
ATOM 1161 O O . GLY A 1 165 ? -10.297 -72.125 -29.109 1 56.78 165 GLY A O 1
ATOM 1162 N N . SER A 1 166 ? -10.25 -72.312 -31.312 1 56.19 166 SER A N 1
ATOM 1163 C CA . SER A 1 166 ? -9.266 -73.375 -31.188 1 56.19 166 SER A CA 1
ATOM 1164 C C . SER A 1 166 ? -7.859 -72.812 -30.984 1 56.19 166 SER A C 1
ATOM 1166 O O . SER A 1 166 ? -7.285 -72.25 -31.906 1 56.19 166 SER A O 1
ATOM 1168 N N . ALA A 1 167 ? -7.375 -72.938 -29.688 1 59.5 167 ALA A N 1
ATOM 1169 C CA . ALA A 1 167 ? -6.059 -72.312 -29.422 1 59.5 167 ALA A CA 1
ATOM 1170 C C . ALA A 1 167 ? -5.328 -73.125 -28.344 1 59.5 167 ALA A C 1
ATOM 1172 O O . ALA A 1 167 ? -5.953 -73.688 -27.453 1 59.5 167 ALA A O 1
ATOM 1173 N N . LEU A 1 168 ? -3.977 -73.438 -28.594 1 61.06 168 LEU A N 1
ATOM 1174 C CA . LEU A 1 168 ? -3.115 -73.625 -27.438 1 61.06 168 LEU A CA 1
ATOM 1175 C C . LEU A 1 168 ? -3.043 -72.375 -26.594 1 61.06 168 LEU A C 1
ATOM 1177 O O . LEU A 1 168 ? -2.795 -71.25 -27.125 1 61.06 168 LEU A O 1
ATOM 1181 N N . ILE A 1 169 ? -3.354 -72.375 -25.312 1 55.09 169 ILE A N 1
ATOM 1182 C CA . ILE A 1 169 ? -3.381 -71.25 -24.391 1 55.09 169 ILE A CA 1
ATOM 1183 C C . ILE A 1 169 ? -2.088 -71.188 -23.578 1 55.09 169 ILE A C 1
ATOM 1185 O O . ILE A 1 169 ? -1.529 -72.25 -23.234 1 55.09 169 ILE A O 1
ATOM 1189 N N . GLY A 1 170 ? -1.403 -70.125 -23.688 1 58.34 170 GLY A N 1
ATOM 1190 C CA . GLY A 1 170 ? -0.296 -69.812 -22.812 1 58.34 170 GLY A CA 1
ATOM 1191 C C . GLY A 1 170 ? -0.446 -68.438 -22.125 1 58.34 170 GLY A C 1
ATOM 1192 O O . GLY A 1 170 ? -1.512 -67.812 -22.188 1 58.34 170 GLY A O 1
ATOM 1193 N N . SER A 1 171 ? 0.498 -68.062 -21.188 1 56.28 171 SER A N 1
ATOM 1194 C CA . SER A 1 171 ? 0.589 -66.812 -20.5 1 56.28 171 SER A CA 1
ATOM 1195 C C . SER A 1 171 ? 1.883 -66.062 -20.844 1 56.28 171 SER A C 1
ATOM 1197 O O . SER A 1 171 ? 2.887 -66.688 -21.172 1 56.28 171 SER A O 1
ATOM 1199 N N . ALA A 1 172 ? 1.648 -64.875 -21.328 1 62.09 172 ALA A N 1
ATOM 1200 C CA . ALA A 1 172 ? 2.801 -64 -21.375 1 62.09 172 ALA A CA 1
ATOM 1201 C C . ALA A 1 172 ? 2.719 -62.938 -20.281 1 62.09 172 ALA A C 1
ATOM 1203 O O . ALA A 1 172 ? 1.624 -62.562 -19.875 1 62.09 172 ALA A O 1
ATOM 1204 N N . SER A 1 173 ? 3.914 -62.625 -19.609 1 59.12 173 SER A N 1
ATOM 1205 C CA . SER A 1 173 ? 4.039 -61.5 -18.688 1 59.12 173 SER A CA 1
ATOM 1206 C C . SER A 1 173 ? 5.066 -60.5 -19.188 1 59.12 173 SER A C 1
ATOM 1208 O O . SER A 1 173 ? 5.98 -60.844 -19.938 1 59.12 173 SER A O 1
ATOM 1210 N N . GLY A 1 174 ? 4.688 -59.375 -19.25 1 61.06 174 GLY A N 1
ATOM 1211 C CA . GLY A 1 174 ? 5.609 -58.281 -19.531 1 61.06 174 GLY A CA 1
ATOM 1212 C C . GLY A 1 174 ? 5.492 -57.125 -18.531 1 61.06 174 GLY A C 1
ATOM 1213 O O . GLY A 1 174 ? 4.645 -57.156 -17.641 1 61.06 174 GLY A O 1
ATOM 1214 N N . THR A 1 175 ? 6.594 -56.312 -18.406 1 59.06 175 THR A N 1
ATOM 1215 C CA . THR A 1 175 ? 6.652 -55.094 -17.609 1 59.06 175 THR A CA 1
ATOM 1216 C C . THR A 1 175 ? 6.512 -53.875 -18.5 1 59.06 175 THR A C 1
ATOM 1218 O O . THR A 1 175 ? 7.125 -53.812 -19.562 1 59.06 175 THR A O 1
ATOM 1221 N N . VAL A 1 176 ? 5.434 -53.188 -18.266 1 63.09 176 VAL A N 1
ATOM 1222 C CA . VAL A 1 176 ? 5.387 -51.844 -18.828 1 63.09 176 VAL A CA 1
ATOM 1223 C C . VAL A 1 176 ? 5.934 -50.844 -17.828 1 63.09 176 VAL A C 1
ATOM 1225 O O . VAL A 1 176 ? 5.504 -50.812 -16.672 1 63.09 176 VAL A O 1
ATOM 1228 N N . THR A 1 177 ? 7.09 -50.125 -18.109 1 58.88 177 THR A N 1
ATOM 1229 C CA . THR A 1 177 ? 7.613 -49 -17.328 1 58.88 177 THR A CA 1
ATOM 1230 C C . THR A 1 177 ? 6.934 -47.688 -17.75 1 58.88 177 THR A C 1
ATOM 1232 O O . THR A 1 177 ? 6.93 -47.344 -18.922 1 58.88 177 THR A O 1
ATOM 1235 N N . MET A 1 178 ? 6.145 -47.25 -16.875 1 60.22 178 MET A N 1
ATOM 1236 C CA . MET A 1 178 ? 5.566 -45.906 -17.094 1 60.22 178 MET A CA 1
ATOM 1237 C C . MET A 1 178 ? 6.465 -44.812 -16.531 1 60.22 178 MET A C 1
ATOM 1239 O O . MET A 1 178 ? 6.969 -44.969 -15.406 1 60.22 178 MET A O 1
ATOM 1243 N N . GLY A 1 179 ? 6.902 -43.875 -17.391 1 55.5 179 GLY A N 1
ATOM 1244 C CA . GLY A 1 179 ? 7.691 -42.75 -16.953 1 55.5 179 GLY A CA 1
ATOM 1245 C C . GLY A 1 179 ? 6.988 -41.906 -15.898 1 55.5 179 GLY A C 1
ATOM 1246 O O . GLY A 1 179 ? 5.762 -41.938 -15.781 1 55.5 179 GLY A O 1
ATOM 1247 N N . GLY A 1 180 ? 7.824 -41.375 -15.031 1 54.66 180 GLY A N 1
ATOM 1248 C CA . GLY A 1 180 ? 7.324 -40.438 -14.07 1 54.66 180 GLY A CA 1
ATOM 1249 C C . GLY A 1 180 ? 6.68 -39.219 -14.711 1 54.66 180 GLY A C 1
ATOM 1250 O O . GLY A 1 180 ? 6.945 -38.906 -15.875 1 54.66 180 GLY A O 1
ATOM 1251 N N . LEU A 1 181 ? 5.523 -38.938 -14.148 1 55.19 181 LEU A N 1
ATOM 1252 C CA . LEU A 1 181 ? 4.93 -37.656 -14.547 1 55.19 181 LEU A CA 1
ATOM 1253 C C . LEU A 1 181 ? 5.73 -36.469 -14 1 55.19 181 LEU A C 1
ATOM 1255 O O . LEU A 1 181 ? 6.215 -36.531 -12.867 1 55.19 181 LEU A O 1
ATOM 1259 N N . THR A 1 182 ? 6.23 -35.75 -14.945 1 54.66 182 THR A N 1
ATOM 1260 C CA . THR A 1 182 ? 6.797 -34.469 -14.547 1 54.66 182 THR A CA 1
ATOM 1261 C C . THR A 1 182 ? 5.781 -33.344 -14.727 1 54.66 182 THR A C 1
ATOM 1263 O O . THR A 1 182 ? 4.793 -33.5 -15.453 1 54.66 182 THR A O 1
ATOM 1266 N N . GLY A 1 183 ? 5.559 -32.625 -13.758 1 57.44 183 GLY A N 1
ATOM 1267 C CA . GLY A 1 183 ? 4.738 -31.422 -13.922 1 57.44 183 GLY A CA 1
ATOM 1268 C C . GLY A 1 183 ? 5.449 -30.156 -13.508 1 57.44 183 GLY A C 1
ATOM 1269 O O . GLY A 1 183 ? 6.539 -30.203 -12.938 1 57.44 183 GLY A O 1
ATOM 1270 N N . THR A 1 184 ? 5.168 -29.047 -14.289 1 59.5 184 THR A N 1
ATOM 1271 C CA . THR A 1 184 ? 5.586 -27.703 -13.914 1 59.5 184 THR A CA 1
ATOM 1272 C C . THR A 1 184 ? 4.434 -26.938 -13.258 1 59.5 184 THR A C 1
ATOM 1274 O O . THR A 1 184 ? 3.271 -27.156 -13.609 1 59.5 184 THR A O 1
ATOM 1277 N N . VAL A 1 185 ? 4.773 -26.391 -12.125 1 65.69 185 VAL A N 1
ATOM 1278 C CA . VAL A 1 185 ? 3.822 -25.453 -11.547 1 65.69 185 VAL A CA 1
ATOM 1279 C C . VAL A 1 185 ? 4.273 -24.016 -11.828 1 65.69 185 VAL A C 1
ATOM 1281 O O . VAL A 1 185 ? 5.445 -23.688 -11.648 1 65.69 185 VAL A O 1
ATOM 1284 N N . SER A 1 186 ? 3.49 -23.219 -12.594 1 63.12 186 SER A N 1
ATOM 1285 C CA . SER A 1 186 ? 3.742 -21.797 -12.75 1 63.12 186 SER A CA 1
ATOM 1286 C C . SER A 1 186 ? 2.744 -20.969 -11.945 1 63.12 186 SER A C 1
ATOM 1288 O O . SER A 1 186 ? 1.556 -21.297 -11.898 1 63.12 186 SER A O 1
ATOM 1290 N N . VAL A 1 187 ? 3.328 -20.156 -11.195 1 69.62 187 VAL A N 1
ATOM 1291 C CA . VAL A 1 187 ? 2.482 -19.203 -10.5 1 69.62 187 VAL A CA 1
ATOM 1292 C C . VAL A 1 187 ? 2.535 -17.859 -11.227 1 69.62 187 VAL A C 1
ATOM 1294 O O . VAL A 1 187 ? 3.6 -17.234 -11.328 1 69.62 187 VAL A O 1
ATOM 1297 N N . SER A 1 188 ? 1.472 -17.453 -11.898 1 69.5 188 SER A N 1
ATOM 1298 C CA . SER A 1 188 ? 1.39 -16.141 -12.531 1 69.5 188 SER A CA 1
ATOM 1299 C C . SER A 1 188 ? 1.396 -15.023 -11.492 1 69.5 188 SER A C 1
ATOM 1301 O O . SER A 1 188 ? 0.978 -15.227 -10.352 1 69.5 188 SER A O 1
ATOM 1303 N N . ALA A 1 189 ? 1.939 -13.828 -11.961 1 71.31 189 ALA A N 1
ATOM 1304 C CA . ALA A 1 189 ? 1.896 -12.656 -11.086 1 71.31 189 ALA A CA 1
ATOM 1305 C C . ALA A 1 189 ? 0.463 -12.328 -10.68 1 71.31 189 ALA A C 1
ATOM 1307 O O . ALA A 1 189 ? -0.458 -12.422 -11.492 1 71.31 189 ALA A O 1
ATOM 1308 N N . GLY A 1 190 ? 0.266 -12.258 -9.422 1 78.25 190 GLY A N 1
ATOM 1309 C CA . GLY A 1 190 ? -1.018 -11.883 -8.852 1 78.25 190 GLY A CA 1
ATOM 1310 C C . GLY A 1 190 ? -0.889 -11.148 -7.531 1 78.25 190 GLY A C 1
ATOM 1311 O O . GLY A 1 190 ? 0.146 -10.539 -7.246 1 78.25 190 GLY A O 1
ATOM 1312 N N . GLY A 1 191 ? -2.014 -11.047 -6.832 1 80.62 191 GLY A N 1
ATOM 1313 C CA . GLY A 1 191 ? -2.021 -10.484 -5.492 1 80.62 191 GLY A CA 1
ATOM 1314 C C . GLY A 1 191 ? -2.117 -8.977 -5.473 1 80.62 191 GLY A C 1
ATOM 1315 O O . GLY A 1 191 ? -2.176 -8.359 -4.406 1 80.62 191 GLY A O 1
ATOM 1316 N N . GLY A 1 192 ? -2.1 -8.297 -6.711 1 87.44 192 GLY A N 1
ATOM 1317 C CA . GLY A 1 192 ? -2.188 -6.852 -6.844 1 87.44 192 GLY A CA 1
ATOM 1318 C C . GLY A 1 192 ? -2.383 -6.395 -8.281 1 87.44 192 GLY A C 1
ATOM 1319 O O . GLY A 1 192 ? -2.959 -7.121 -9.094 1 87.44 192 GLY A O 1
ATOM 1320 N N . VAL A 1 193 ? -2.053 -5.172 -8.57 1 88.31 193 VAL A N 1
ATOM 1321 C CA . VAL A 1 193 ? -2.201 -4.605 -9.906 1 88.31 193 VAL A CA 1
ATOM 1322 C C . VAL A 1 193 ? -0.862 -4.055 -10.391 1 88.31 193 VAL A C 1
ATOM 1324 O O . VAL A 1 193 ? 0.051 -3.842 -9.586 1 88.31 193 VAL A O 1
ATOM 1327 N N . SER A 1 194 ? -0.663 -3.908 -11.734 1 88.19 194 SER A N 1
ATOM 1328 C CA . SER A 1 194 ? 0.584 -3.469 -12.352 1 88.19 194 SER A CA 1
ATOM 1329 C C . SER A 1 194 ? 0.896 -2.02 -11.992 1 88.19 194 SER A C 1
ATOM 1331 O O . SER A 1 194 ? 2.062 -1.621 -11.953 1 88.19 194 SER A O 1
ATOM 1333 N N . SER A 1 195 ? -0.114 -1.205 -11.789 1 91.62 195 SER A N 1
ATOM 1334 C CA . SER A 1 195 ? 0.024 0.195 -11.398 1 91.62 195 SER A CA 1
ATOM 1335 C C . SER A 1 195 ? -0.817 0.514 -10.164 1 91.62 195 SER A C 1
ATOM 1337 O O . SER A 1 195 ? -1.938 1.014 -10.289 1 91.62 195 SER A O 1
ATOM 1339 N N . PRO A 1 196 ? -0.255 0.12 -8.984 1 91.62 196 PRO A N 1
ATOM 1340 C CA . PRO A 1 196 ? -1.045 0.327 -7.77 1 91.62 196 PRO A CA 1
ATOM 1341 C C . PRO A 1 196 ? -1.396 1.794 -7.539 1 91.62 196 PRO A C 1
ATOM 1343 O O . PRO A 1 196 ? -0.617 2.684 -7.891 1 91.62 196 PRO A O 1
ATOM 1346 N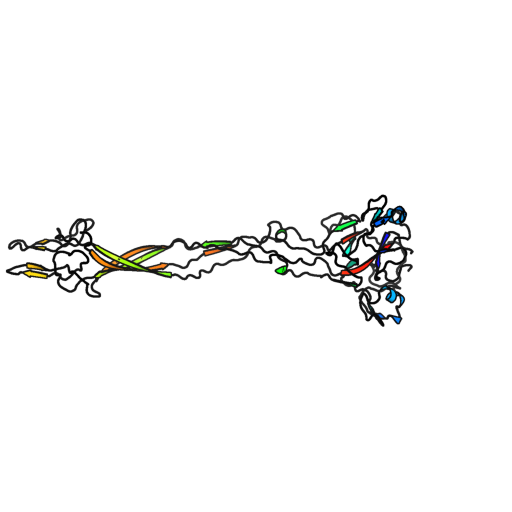 N . THR A 1 197 ? -2.566 2.059 -6.98 1 92.06 197 THR A N 1
ATOM 1347 C CA . THR A 1 197 ? -2.975 3.387 -6.535 1 92.06 197 THR A CA 1
ATOM 1348 C C . THR A 1 197 ? -2.42 3.688 -5.148 1 92.06 197 THR A C 1
ATOM 1350 O O . THR A 1 197 ? -2.412 2.816 -4.273 1 92.06 197 THR A O 1
ATOM 1353 N N . ALA A 1 198 ? -2.014 4.871 -4.977 1 93 198 ALA A N 1
ATOM 1354 C CA . ALA A 1 198 ? -1.451 5.273 -3.693 1 93 198 ALA A CA 1
ATOM 1355 C C . ALA A 1 198 ? -2.535 5.363 -2.623 1 93 198 ALA A C 1
ATOM 1357 O O . ALA A 1 198 ? -3.709 5.574 -2.936 1 93 198 ALA A O 1
ATOM 1358 N N . LEU A 1 199 ? -2.076 5.105 -1.396 1 92 199 LEU A N 1
ATOM 1359 C CA . LEU A 1 199 ? -2.957 5.25 -0.242 1 92 199 LEU A CA 1
ATOM 1360 C C . LEU A 1 199 ? -2.859 6.652 0.347 1 92 199 LEU A C 1
ATOM 1362 O O . LEU A 1 199 ? -1.769 7.219 0.434 1 92 199 LEU A O 1
ATOM 1366 N N . ASN A 1 200 ? -3.959 7.164 0.772 1 92.06 200 ASN A N 1
ATOM 1367 C CA . ASN A 1 200 ? -4.004 8.43 1.492 1 92.06 200 ASN A CA 1
ATOM 1368 C C . ASN A 1 200 ? -3.15 8.391 2.756 1 92.06 200 ASN A C 1
ATOM 1370 O O . ASN A 1 200 ? -3.172 7.402 3.492 1 92.06 200 ASN A O 1
ATOM 1374 N N . ASN A 1 201 ? -2.352 9.414 2.928 1 94.31 201 ASN A N 1
ATOM 1375 C CA . ASN A 1 201 ? -1.517 9.5 4.121 1 94.31 201 ASN A CA 1
ATOM 1376 C C . ASN A 1 201 ? -1.871 10.719 4.965 1 94.31 201 ASN A C 1
ATOM 1378 O O . ASN A 1 201 ? -1.085 11.141 5.816 1 94.31 201 ASN A O 1
ATOM 1382 N N . MET A 1 202 ? -2.982 11.344 4.688 1 94.62 202 MET A N 1
ATOM 1383 C CA . MET A 1 202 ? -3.41 12.5 5.465 1 94.62 202 MET A CA 1
ATOM 1384 C C . MET A 1 202 ? -4.527 12.125 6.434 1 94.62 202 MET A C 1
ATOM 1386 O O . MET A 1 202 ? -5.508 11.492 6.039 1 94.62 202 MET A O 1
ATOM 1390 N N . GLN A 1 203 ? -4.336 12.492 7.656 1 94.31 203 GLN A N 1
ATOM 1391 C CA . GLN A 1 203 ? -5.418 12.359 8.625 1 94.31 203 GLN A CA 1
ATOM 1392 C C . GLN A 1 203 ? -6.512 13.391 8.375 1 94.31 203 GLN A C 1
ATOM 1394 O O . GLN A 1 203 ? -6.324 14.328 7.602 1 94.31 203 GLN A O 1
ATOM 1399 N N . PRO A 1 204 ? -7.727 13.102 8.961 1 93.44 204 PRO A N 1
ATOM 1400 C CA . PRO A 1 204 ? -8.758 14.125 8.766 1 93.44 204 PRO A CA 1
ATOM 1401 C C . PRO A 1 204 ? -8.25 15.539 9.031 1 93.44 204 PRO A C 1
ATOM 1403 O O . PRO A 1 204 ? -7.562 15.781 10.023 1 93.44 204 PRO A O 1
ATOM 1406 N N . TYR A 1 205 ? -8.602 16.453 8.102 1 96.56 205 TYR A N 1
ATOM 1407 C CA . TYR A 1 205 ? -8.07 17.812 8.227 1 96.56 205 TYR A CA 1
ATOM 1408 C C . TYR A 1 205 ? -9.102 18.844 7.809 1 96.56 205 TYR A C 1
ATOM 1410 O O . TYR A 1 205 ? -10.102 18.5 7.168 1 96.56 205 TYR A O 1
ATOM 1418 N N . LEU A 1 206 ? -8.945 20.031 8.273 1 97.19 206 LEU A N 1
ATOM 1419 C CA . LEU A 1 206 ? -9.625 21.234 7.816 1 97.19 206 LEU A CA 1
ATOM 1420 C C . LEU A 1 206 ? -8.625 22.297 7.406 1 97.19 206 LEU A C 1
ATOM 1422 O O . LEU A 1 206 ? -7.68 22.594 8.141 1 97.19 206 LEU A O 1
ATOM 1426 N N . ALA A 1 207 ? -8.82 22.797 6.191 1 97.12 207 ALA A N 1
ATOM 1427 C CA . ALA A 1 207 ? -7.914 23.828 5.707 1 97.12 207 ALA A CA 1
ATOM 1428 C C . ALA A 1 207 ? -8.289 25.203 6.266 1 97.12 207 ALA A C 1
ATOM 1430 O O . ALA A 1 207 ? -9.461 25.578 6.242 1 97.12 207 ALA A O 1
ATOM 1431 N N . LEU A 1 208 ? -7.34 25.875 6.793 1 97.38 208 LEU A N 1
ATOM 1432 C CA . LEU A 1 208 ? -7.445 27.25 7.277 1 97.38 208 LEU A CA 1
ATOM 1433 C C . LEU A 1 208 ? -6.328 28.125 6.707 1 97.38 208 LEU A C 1
ATOM 1435 O O . LEU A 1 208 ? -5.32 27.594 6.219 1 97.38 208 LEU A O 1
ATOM 1439 N N . THR A 1 209 ? -6.531 29.406 6.742 1 96.56 209 THR A N 1
ATOM 1440 C CA . THR A 1 209 ? -5.434 30.328 6.445 1 96.56 209 THR A CA 1
ATOM 1441 C C . THR A 1 209 ? -4.414 30.328 7.582 1 96.56 209 THR A C 1
ATOM 1443 O O . THR A 1 209 ? -4.789 30.391 8.758 1 96.56 209 THR A O 1
ATOM 1446 N N . MET A 1 210 ? -3.186 30.219 7.199 1 97.25 210 MET A N 1
ATOM 1447 C CA . MET A 1 210 ? -2.127 30.344 8.195 1 97.25 210 MET A CA 1
ATOM 1448 C C . MET A 1 210 ? -1.437 31.688 8.094 1 97.25 210 MET A C 1
ATOM 1450 O O . MET A 1 210 ? -0.898 32.031 7.039 1 97.25 210 MET A O 1
ATOM 1454 N N . LEU A 1 211 ? -1.396 32.375 9.211 1 94.88 211 LEU A N 1
ATOM 1455 C CA . LEU A 1 211 ? -0.822 33.719 9.242 1 94.88 211 LEU A CA 1
ATOM 1456 C C . LEU A 1 211 ? 0.465 33.75 10.055 1 94.88 211 LEU A C 1
ATOM 1458 O O . LEU A 1 211 ? 0.616 32.969 11.008 1 94.88 211 LEU A O 1
ATOM 1462 N N . ILE A 1 212 ? 1.329 34.594 9.664 1 95.06 212 ILE A N 1
ATOM 1463 C CA . ILE A 1 212 ? 2.455 34.969 10.516 1 95.06 212 ILE A CA 1
ATOM 1464 C C . ILE A 1 212 ? 2.408 36.469 10.812 1 95.06 212 ILE A C 1
ATOM 1466 O O . ILE A 1 212 ? 2.133 37.281 9.922 1 95.06 212 ILE A O 1
ATOM 1470 N N . VAL A 1 213 ? 2.633 36.875 12.078 1 93.12 213 VAL A N 1
ATOM 1471 C CA . VAL A 1 213 ? 2.646 38.281 12.492 1 93.12 213 VAL A CA 1
ATOM 1472 C C . VAL A 1 213 ? 3.93 38.938 12.008 1 93.12 213 VAL A C 1
ATOM 1474 O O . VAL A 1 213 ? 5.031 38.531 12.383 1 93.12 213 VAL A O 1
ATOM 1477 N N . THR A 1 214 ? 3.824 39.969 11.195 1 92.19 214 THR A N 1
ATOM 1478 C CA . THR A 1 214 ? 4.977 40.625 10.578 1 92.19 214 THR A CA 1
ATOM 1479 C C . THR A 1 214 ? 5.289 41.938 11.266 1 92.19 214 THR A C 1
ATOM 1481 O O . THR A 1 214 ? 6.336 42.531 11.016 1 92.19 214 THR A O 1
ATOM 1484 N N . SER A 1 215 ? 4.418 42.438 12.023 1 88.19 215 SER A N 1
ATOM 1485 C CA . SER A 1 215 ? 4.582 43.625 12.852 1 88.19 215 SER A CA 1
ATOM 1486 C C . SER A 1 215 ? 3.91 43.438 14.203 1 88.19 215 SER A C 1
ATOM 1488 O O . SER A 1 215 ? 2.723 43.125 14.281 1 88.19 215 SER A O 1
ATOM 1490 N N . GLY A 1 216 ? 4.598 43.531 15.242 1 85.88 216 GLY A N 1
ATOM 1491 C CA . GLY A 1 216 ? 4.133 43.312 16.609 1 85.88 216 GLY A CA 1
ATOM 1492 C C . GLY A 1 216 ? 5.211 43.562 17.641 1 85.88 216 GLY A C 1
ATOM 1493 O O . GLY A 1 216 ? 6.152 44.312 17.406 1 85.88 216 GLY A O 1
ATOM 1494 N N . ILE A 1 217 ? 4.977 43.031 18.812 1 85.56 217 ILE A N 1
ATOM 1495 C CA . ILE A 1 217 ? 5.938 43.188 19.891 1 85.56 217 ILE A CA 1
ATOM 1496 C C . ILE A 1 217 ? 7.16 42.312 19.625 1 85.56 217 ILE A C 1
ATOM 1498 O O . ILE A 1 217 ? 7.027 41.125 19.359 1 85.56 217 ILE A O 1
ATOM 1502 N N . TYR A 1 218 ? 8.383 42.969 19.594 1 86.94 218 TYR A N 1
ATOM 1503 C CA . TYR A 1 218 ? 9.602 42.156 19.422 1 86.94 218 TYR A CA 1
ATOM 1504 C C . TYR A 1 218 ? 9.891 41.312 20.656 1 86.94 218 TYR A C 1
ATOM 1506 O O . TYR A 1 218 ? 9.984 41.844 21.766 1 86.94 218 TYR A O 1
ATOM 1514 N N . PRO A 1 219 ? 9.93 39.938 20.484 1 80.94 219 PRO A N 1
ATOM 1515 C CA . PRO A 1 219 ? 10.148 39.094 21.641 1 80.94 219 PRO A CA 1
ATOM 1516 C C . PRO A 1 219 ? 11.586 39.125 22.156 1 80.94 219 PRO A C 1
ATOM 1518 O O . PRO A 1 219 ? 12.508 38.688 21.469 1 80.94 219 PRO A O 1
ATOM 1521 N N . MET A 1 220 ? 11.812 39.875 23.156 1 76.38 220 MET A N 1
ATOM 1522 C CA . MET A 1 220 ? 13.148 40 23.734 1 76.38 220 MET A CA 1
ATOM 1523 C C . MET A 1 220 ? 13.578 38.656 24.344 1 76.38 220 MET A C 1
ATOM 1525 O O . MET A 1 220 ? 12.773 37.969 24.969 1 76.38 220 MET A O 1
ATOM 1529 N N . ARG A 1 221 ? 14.773 38.094 23.75 1 73.56 221 ARG A N 1
ATOM 1530 C CA . ARG A 1 221 ? 15.336 36.906 24.359 1 73.56 221 ARG A CA 1
ATOM 1531 C C . ARG A 1 221 ? 15.883 37.219 25.75 1 73.56 221 ARG A C 1
ATOM 1533 O O . ARG A 1 221 ? 16.484 38.281 25.969 1 73.56 221 ARG A O 1
ATOM 1540 N N . ASP A 1 222 ? 15.234 36.938 26.766 1 56.28 222 ASP A N 1
ATOM 1541 C CA . ASP A 1 222 ? 15.906 37.188 28.047 1 56.28 222 ASP A CA 1
ATOM 1542 C C . ASP A 1 222 ? 17.281 36.531 28.078 1 56.28 222 ASP A C 1
ATOM 1544 O O . ASP A 1 222 ? 17.531 35.562 27.359 1 56.28 222 ASP A O 1
ATOM 1548 N N . MET B 1 1 ? -1.067 45.312 17.312 1 63.47 1 MET B N 1
ATOM 1549 C CA . MET B 1 1 ? -1.471 44.062 17.906 1 63.47 1 MET B CA 1
ATOM 1550 C C . MET B 1 1 ? -0.578 43.719 19.094 1 63.47 1 MET B C 1
ATOM 1552 O O . MET B 1 1 ? 0.613 44.031 19.094 1 63.47 1 MET B O 1
ATOM 1556 N N . GLU B 1 2 ? -1.16 43.375 20.125 1 82.94 2 GLU B N 1
ATOM 1557 C CA . GLU B 1 2 ? -0.394 43.062 21.312 1 82.94 2 GLU B CA 1
ATOM 1558 C C . GLU B 1 2 ? 0.037 41.594 21.328 1 82.94 2 GLU B C 1
ATOM 1560 O O . GLU B 1 2 ? -0.234 40.875 22.281 1 82.94 2 GLU B O 1
ATOM 1565 N N . VAL B 1 3 ? 0.555 41.188 20.062 1 88.25 3 VAL B N 1
ATOM 1566 C CA . VAL B 1 3 ? 1.081 39.844 19.953 1 88.25 3 VAL B CA 1
ATOM 1567 C C . VAL B 1 3 ? 2.539 39.875 19.5 1 88.25 3 VAL B C 1
ATOM 1569 O O . VAL B 1 3 ? 2.979 40.875 18.906 1 88.25 3 VAL B O 1
ATOM 1572 N N . TYR B 1 4 ? 3.291 38.906 19.844 1 90.31 4 TYR B N 1
ATOM 1573 C CA . TYR B 1 4 ? 4.703 38.844 19.484 1 90.31 4 TYR B CA 1
ATOM 1574 C C . TYR B 1 4 ? 4.867 38.688 17.969 1 90.31 4 TYR B C 1
ATOM 1576 O O . TYR B 1 4 ? 4.137 37.938 17.344 1 90.31 4 TYR B O 1
ATOM 1584 N N . LEU B 1 5 ? 5.848 39.406 17.469 1 91.94 5 LEU B N 1
ATOM 1585 C CA . LEU B 1 5 ? 6.324 39.25 16.109 1 91.94 5 LEU B CA 1
ATOM 1586 C C . LEU B 1 5 ? 6.762 37.781 15.867 1 91.94 5 LEU B C 1
ATOM 1588 O O . LEU B 1 5 ? 7.414 37.188 16.719 1 91.94 5 LEU B O 1
ATOM 1592 N N . GLY B 1 6 ? 6.332 37.219 14.672 1 94.62 6 GLY B N 1
ATOM 1593 C CA . GLY B 1 6 ? 6.801 35.875 14.305 1 94.62 6 GLY B CA 1
ATOM 1594 C C . GLY B 1 6 ? 5.832 34.781 14.695 1 94.62 6 GLY B C 1
ATOM 1595 O O . GLY B 1 6 ? 6 33.625 14.289 1 94.62 6 GLY B O 1
ATOM 1596 N N . LEU B 1 7 ? 4.789 35.094 15.562 1 95.12 7 LEU B N 1
ATOM 1597 C CA . LEU B 1 7 ? 3.787 34.094 15.891 1 95.12 7 LEU B CA 1
ATOM 1598 C C . LEU B 1 7 ? 3.059 33.594 14.641 1 95.12 7 LEU B C 1
ATOM 1600 O O . LEU B 1 7 ? 2.711 34.406 13.773 1 95.12 7 LEU B O 1
ATOM 1604 N N . VAL B 1 8 ? 2.896 32.344 14.523 1 95.69 8 VAL B N 1
ATOM 1605 C CA . VAL B 1 8 ? 2.072 31.75 13.477 1 95.69 8 VAL B CA 1
ATOM 1606 C C . VAL B 1 8 ? 0.698 31.391 14.039 1 95.69 8 VAL B C 1
ATOM 1608 O O . VAL B 1 8 ? 0.596 30.656 15.023 1 95.69 8 VAL B O 1
ATOM 1611 N N . ILE B 1 9 ? -0.336 31.906 13.43 1 94.94 9 ILE B N 1
ATOM 1612 C CA . ILE B 1 9 ? -1.675 31.781 14 1 94.94 9 ILE B CA 1
ATOM 1613 C C . ILE B 1 9 ? -2.664 31.406 12.898 1 94.94 9 ILE B C 1
ATOM 1615 O O . ILE B 1 9 ? -2.803 32.125 11.906 1 94.94 9 ILE B O 1
ATOM 1619 N N . PRO B 1 10 ? -3.357 30.203 13.086 1 96.5 10 PRO B N 1
ATOM 1620 C CA . PRO B 1 10 ? -4.438 29.891 12.148 1 96.5 10 PRO B CA 1
ATOM 1621 C C . PRO B 1 10 ? -5.547 30.953 12.156 1 96.5 10 PRO B C 1
ATOM 1623 O O . PRO B 1 10 ? -5.844 31.531 13.203 1 96.5 10 PRO B O 1
ATOM 1626 N N . PHE B 1 11 ? -6.133 31.188 11.039 1 96.44 11 PHE B N 1
ATOM 1627 C CA . PHE B 1 11 ? -7.141 32.219 10.805 1 96.44 11 PHE B CA 1
ATOM 1628 C C . PHE B 1 11 ? -8.281 31.672 9.945 1 96.44 11 PHE B C 1
ATOM 1630 O O . PHE B 1 11 ? -8.039 31.016 8.938 1 96.44 11 PHE B O 1
ATOM 1637 N N . ALA B 1 12 ? -9.508 31.953 10.281 1 95.31 12 ALA B N 1
ATOM 1638 C CA . ALA B 1 12 ? -10.68 31.375 9.633 1 95.31 12 ALA B CA 1
ATOM 1639 C C . ALA B 1 12 ? -11.039 32.156 8.359 1 95.31 12 ALA B C 1
ATOM 1641 O O . ALA B 1 12 ? -11.875 31.688 7.574 1 95.31 12 ALA B O 1
ATOM 1642 N N . GLY B 1 13 ? -10.469 33.312 8.125 1 95.44 13 GLY B N 1
ATOM 1643 C CA . GLY B 1 13 ? -10.695 34.062 6.902 1 95.44 13 GLY B CA 1
ATOM 1644 C C . GLY B 1 13 ? -9.805 33.656 5.754 1 95.44 13 GLY B C 1
ATOM 1645 O O . GLY B 1 13 ? -9 32.719 5.898 1 95.44 13 GLY B O 1
ATOM 1646 N N . ALA B 1 14 ? -9.891 34.375 4.629 1 94.88 14 ALA B N 1
ATOM 1647 C CA . ALA B 1 14 ? -9.195 33.969 3.414 1 94.88 14 ALA B CA 1
ATOM 1648 C C . ALA B 1 14 ? -8.211 35.062 2.967 1 94.88 14 ALA B C 1
ATOM 1650 O O . ALA B 1 14 ? -7.832 35.094 1.793 1 94.88 14 ALA B O 1
ATOM 1651 N N . TYR B 1 15 ? -7.91 35.906 3.844 1 94.12 15 TYR B N 1
ATOM 1652 C CA . TYR B 1 15 ? -6.984 37 3.57 1 94.12 15 TYR B CA 1
ATOM 1653 C C . TYR B 1 15 ? -6.055 37.25 4.754 1 94.12 15 TYR B C 1
ATOM 1655 O O . TYR B 1 15 ? -6.211 36.625 5.809 1 94.12 15 TYR B O 1
ATOM 1663 N N . ALA B 1 16 ? -5.055 38.062 4.547 1 95.56 16 ALA B N 1
ATOM 1664 C CA . ALA B 1 16 ? -4.172 38.438 5.641 1 95.56 16 ALA B CA 1
ATOM 1665 C C . ALA B 1 16 ? -4.551 39.812 6.195 1 95.56 16 ALA B C 1
ATOM 1667 O O . ALA B 1 16 ? -4.457 40.844 5.492 1 95.56 16 ALA B O 1
ATOM 1668 N N . PRO B 1 17 ? -4.961 39.938 7.441 1 93.69 17 PRO B N 1
ATOM 1669 C CA . PRO B 1 17 ? -5.199 41.25 8.031 1 93.69 17 PRO B CA 1
ATOM 1670 C C . PRO B 1 17 ? -3.924 42.094 8.164 1 93.69 17 PRO B C 1
ATOM 1672 O O . PRO B 1 17 ? -2.822 41.562 7.969 1 93.69 17 PRO B O 1
ATOM 1675 N N . GLN B 1 18 ? -4.109 43.312 8.57 1 92.56 18 GLN B N 1
ATOM 1676 C CA . GLN B 1 18 ? -2.969 44.188 8.734 1 92.56 18 GLN B CA 1
ATOM 1677 C C . GLN B 1 18 ? -1.961 43.625 9.734 1 92.56 18 GLN B C 1
ATOM 1679 O O . GLN B 1 18 ? -2.344 43.031 10.75 1 92.56 18 GLN B O 1
ATOM 1684 N N . PHE B 1 19 ? -0.584 43.719 9.391 1 92.75 19 PHE B N 1
ATOM 1685 C CA . PHE B 1 19 ? 0.545 43.375 10.234 1 92.75 19 PHE B CA 1
ATOM 1686 C C . PHE B 1 19 ? 0.757 41.844 10.227 1 92.75 19 PHE B C 1
ATOM 1688 O O . PHE B 1 19 ? 1.422 41.312 11.109 1 92.75 19 PHE B O 1
ATOM 1695 N N . THR B 1 20 ? 0.069 41.219 9.312 1 95.44 20 THR B N 1
ATOM 1696 C CA . THR B 1 20 ? 0.29 39.781 9.117 1 95.44 20 THR B CA 1
ATOM 1697 C C . THR B 1 20 ? 0.579 39.469 7.656 1 95.44 20 THR B C 1
ATOM 1699 O O . THR B 1 20 ? 0.393 40.344 6.785 1 95.44 20 THR B O 1
ATOM 1702 N N . ALA B 1 21 ? 1.048 38.344 7.406 1 96.56 21 ALA B N 1
ATOM 1703 C CA . ALA B 1 21 ? 1.203 37.75 6.082 1 96.56 21 ALA B CA 1
ATOM 1704 C C . ALA B 1 21 ? 0.79 36.281 6.09 1 96.56 21 ALA B C 1
ATOM 1706 O O . ALA B 1 21 ? 0.847 35.625 7.129 1 96.56 21 ALA B O 1
ATOM 1707 N N . GLN B 1 22 ? 0.343 35.781 4.977 1 97.44 22 GLN B N 1
ATOM 1708 C CA . GLN B 1 22 ? 0.05 34.344 4.867 1 97.44 22 GLN B CA 1
ATOM 1709 C C . GLN B 1 22 ? 1.332 33.531 4.73 1 97.44 22 GLN B C 1
ATOM 1711 O O . GLN B 1 22 ? 2.279 33.969 4.066 1 97.44 22 GLN B O 1
ATOM 1716 N N . CYS B 1 23 ? 1.321 32.406 5.324 1 97.5 23 CYS B N 1
ATOM 1717 C CA . CYS B 1 23 ? 2.475 31.5 5.289 1 97.5 23 CYS B CA 1
ATOM 1718 C C . CYS B 1 23 ? 2.496 30.688 4 1 97.5 23 CYS B C 1
ATOM 1720 O O . CYS B 1 23 ? 2.27 29.484 4.02 1 97.5 23 CYS B O 1
ATOM 1722 N N . LEU B 1 24 ? 2.912 31.281 2.934 1 97.31 24 LEU B N 1
ATOM 1723 C CA . LEU B 1 24 ? 2.889 30.672 1.611 1 97.31 24 LEU B CA 1
ATOM 1724 C C . LEU B 1 24 ? 4.305 30.375 1.121 1 97.31 24 LEU B C 1
ATOM 1726 O O . LEU B 1 24 ? 4.508 30.094 -0.059 1 97.31 24 LEU B O 1
ATOM 1730 N N . GLY B 1 25 ? 5.258 30.578 1.908 1 97.12 25 GLY B N 1
ATOM 1731 C CA . GLY B 1 25 ? 6.641 30.328 1.54 1 97.12 25 GLY B CA 1
ATOM 1732 C C . GLY B 1 25 ? 7.254 31.422 0.693 1 97.12 25 GLY B C 1
ATOM 1733 O O . GLY B 1 25 ? 8.312 31.234 0.095 1 97.12 25 GLY B O 1
ATOM 1734 N N . GLN B 1 26 ? 6.676 32.531 0.625 1 96.94 26 GLN B N 1
ATOM 1735 C CA . GLN B 1 26 ? 7.117 33.594 -0.255 1 96.94 26 GLN B CA 1
ATOM 1736 C C . GLN B 1 26 ? 8.398 34.25 0.263 1 96.94 26 GLN B C 1
ATOM 1738 O O . GLN B 1 26 ? 8.664 34.219 1.467 1 96.94 26 GLN B O 1
ATOM 1743 N N . GLN B 1 27 ? 9.109 34.875 -0.653 1 97.56 27 GLN B N 1
ATOM 1744 C CA . GLN B 1 27 ? 10.359 35.562 -0.35 1 97.56 27 GLN B CA 1
ATOM 1745 C C . GLN B 1 27 ? 10.086 37 0.141 1 97.56 27 GLN B C 1
ATOM 1747 O O . GLN B 1 27 ? 9.25 37.688 -0.418 1 97.56 27 GLN B O 1
ATOM 1752 N N . MET B 1 28 ? 10.789 37.406 1.185 1 97.56 28 MET B N 1
ATOM 1753 C CA . MET B 1 28 ? 10.734 38.75 1.759 1 97.56 28 MET B CA 1
ATOM 1754 C C . MET B 1 28 ? 12.094 39.438 1.682 1 97.56 28 MET B C 1
ATOM 1756 O O . MET B 1 28 ? 13.133 38.781 1.73 1 97.56 28 MET B O 1
ATOM 1760 N N . GLN B 1 29 ? 12.039 40.719 1.567 1 97.88 29 GLN B N 1
ATOM 1761 C CA . GLN B 1 29 ? 13.289 41.469 1.585 1 97.88 29 GLN B CA 1
ATOM 1762 C C . GLN B 1 29 ? 13.727 41.75 3.016 1 97.88 29 GLN B C 1
ATOM 1764 O O . GLN B 1 29 ? 12.945 42.281 3.811 1 97.88 29 GLN B O 1
ATOM 1769 N N . VAL B 1 30 ? 15 41.438 3.271 1 97.56 30 VAL B N 1
ATOM 1770 C CA . VAL B 1 30 ? 15.531 41.688 4.613 1 97.56 30 VAL B CA 1
ATOM 1771 C C . VAL B 1 30 ? 15.477 43.188 4.93 1 97.56 30 VAL B C 1
ATOM 1773 O O . VAL B 1 30 ? 15.102 43.562 6.039 1 97.56 30 VAL B O 1
ATOM 1776 N N . SER B 1 31 ? 15.727 44.094 4 1 97.25 31 SER B N 1
ATOM 1777 C CA . SER B 1 31 ? 15.805 45.531 4.203 1 97.25 31 SER B CA 1
ATOM 1778 C C . SER B 1 31 ? 14.469 46.094 4.688 1 97.25 31 SER B C 1
ATOM 1780 O O . SER B 1 31 ? 14.445 47.031 5.469 1 97.25 31 SER B O 1
ATOM 1782 N N . GLN B 1 32 ? 13.344 45.531 4.277 1 96 32 GLN B N 1
ATOM 1783 C CA . GLN B 1 32 ? 12.016 46.062 4.605 1 96 32 GLN B CA 1
ATOM 1784 C C . GLN B 1 32 ? 11.406 45.312 5.785 1 96 32 GLN B C 1
ATOM 1786 O O . GLN B 1 32 ? 10.352 45.688 6.293 1 96 32 GLN B O 1
ATOM 1791 N N . ASN B 1 33 ? 12.086 44.188 6.277 1 96.81 33 ASN B N 1
ATOM 1792 C CA . ASN B 1 33 ? 11.531 43.312 7.297 1 96.81 33 ASN B CA 1
ATOM 1793 C C . ASN B 1 33 ? 12.594 42.875 8.305 1 96.81 33 ASN B C 1
ATOM 1795 O O . ASN B 1 33 ? 12.711 41.688 8.602 1 96.81 33 ASN B O 1
ATOM 1799 N N . GLN B 1 34 ? 13.336 43.781 8.797 1 95.81 34 GLN B N 1
ATOM 1800 C CA . GLN B 1 34 ? 14.508 43.469 9.617 1 95.81 34 GLN B CA 1
ATOM 1801 C C . GLN B 1 34 ? 14.109 42.781 10.922 1 95.81 34 GLN B C 1
ATOM 1803 O O . GLN B 1 34 ? 14.773 41.844 11.359 1 95.81 34 GLN B O 1
ATOM 1808 N N . ALA B 1 35 ? 13.094 43.281 11.562 1 94.75 35 ALA B N 1
ATOM 1809 C CA . ALA B 1 35 ? 12.672 42.719 12.852 1 94.75 35 ALA B CA 1
ATOM 1810 C C . ALA B 1 35 ? 12.234 41.25 12.695 1 94.75 35 ALA B C 1
ATOM 1812 O O . ALA B 1 35 ? 12.609 40.406 13.5 1 94.75 35 ALA B O 1
ATOM 1813 N N . LEU B 1 36 ? 11.461 40.969 11.672 1 95.88 36 LEU B N 1
ATOM 1814 C CA . LEU B 1 36 ? 11.031 39.594 11.438 1 95.88 36 LEU B CA 1
ATOM 1815 C C . LEU B 1 36 ? 12.211 38.719 11.07 1 95.88 36 LEU B C 1
ATOM 1817 O O . LEU B 1 36 ? 12.289 37.562 11.5 1 95.88 36 LEU B O 1
ATOM 1821 N N . PHE B 1 37 ? 13.188 39.281 10.25 1 96 37 PHE B N 1
ATOM 1822 C CA . PHE B 1 37 ? 14.375 38.531 9.883 1 96 37 PHE B CA 1
ATOM 1823 C C . PHE B 1 37 ? 15.188 38.156 11.117 1 96 37 PHE B C 1
ATOM 1825 O O . PHE B 1 37 ? 15.773 37.062 11.18 1 96 37 PHE B O 1
ATOM 1832 N N . ALA B 1 38 ? 15.234 39 12.016 1 95.25 38 ALA B N 1
ATOM 1833 C CA . ALA B 1 38 ? 15.984 38.75 13.234 1 95.25 38 ALA B CA 1
ATOM 1834 C C . ALA B 1 38 ? 15.422 37.531 13.984 1 95.25 38 ALA B C 1
ATOM 1836 O O . ALA B 1 38 ? 16.141 36.875 14.727 1 95.25 38 ALA B O 1
ATOM 1837 N N . ILE B 1 39 ? 14.172 37.219 13.766 1 95 39 ILE B N 1
ATOM 1838 C CA . ILE B 1 39 ? 13.508 36.125 14.453 1 95 39 ILE B CA 1
ATOM 1839 C C . ILE B 1 39 ? 13.609 34.844 13.617 1 95 39 ILE B C 1
ATOM 1841 O O . ILE B 1 39 ? 13.953 33.781 14.133 1 95 39 ILE B O 1
ATOM 1845 N N . THR B 1 40 ? 13.352 34.875 12.344 1 95.62 40 THR B N 1
ATOM 1846 C CA . THR B 1 40 ? 13.219 33.688 11.5 1 95.62 40 THR B CA 1
ATOM 1847 C C . THR B 1 40 ? 14.555 33.312 10.875 1 95.62 40 THR B C 1
ATOM 1849 O O . THR B 1 40 ? 14.805 32.156 10.586 1 95.62 40 THR B O 1
ATOM 1852 N N . GLY B 1 41 ? 15.359 34.438 10.656 1 95.44 41 GLY B N 1
ATOM 1853 C CA . GLY B 1 41 ? 16.484 34.156 9.781 1 95.44 41 GLY B CA 1
ATOM 1854 C C . GLY B 1 41 ? 16.094 33.531 8.461 1 95.44 41 GLY B C 1
ATOM 1855 O O . GLY B 1 41 ? 15.047 33.875 7.895 1 95.44 41 GLY B O 1
ATOM 1856 N N . ALA B 1 42 ? 16.906 32.562 7.98 1 95.5 42 ALA B N 1
ATOM 1857 C CA . ALA B 1 42 ? 16.594 31.891 6.727 1 95.5 42 ALA B CA 1
ATOM 1858 C C . ALA B 1 42 ? 16.188 30.438 6.969 1 95.5 42 ALA B C 1
ATOM 1860 O O . ALA B 1 42 ? 16.422 29.578 6.125 1 95.5 42 ALA B O 1
ATOM 1861 N N . MET B 1 43 ? 15.625 30.172 8.133 1 95.75 43 MET B N 1
ATOM 1862 C CA . MET B 1 43 ? 15.219 28.828 8.523 1 95.75 43 MET B CA 1
ATOM 1863 C C . MET B 1 43 ? 14.219 28.25 7.523 1 95.75 43 MET B C 1
ATOM 1865 O O . MET B 1 43 ? 14.133 27.031 7.355 1 95.75 43 MET B O 1
ATOM 1869 N N . TYR B 1 44 ? 13.508 29.125 6.883 1 97.38 44 TYR B N 1
ATOM 1870 C CA . TYR B 1 44 ? 12.445 28.656 6 1 97.38 44 TYR B CA 1
ATOM 1871 C C . TYR B 1 44 ? 12.797 28.922 4.539 1 97.38 44 TYR B C 1
ATOM 1873 O O . TYR B 1 44 ? 11.945 28.781 3.656 1 97.38 44 TYR B O 1
ATOM 1881 N N . GLY B 1 45 ? 14.047 29.391 4.281 1 96.5 45 GLY B N 1
ATOM 1882 C CA . GLY B 1 45 ? 14.547 29.641 2.939 1 96.5 45 GLY B CA 1
ATOM 1883 C C . GLY B 1 45 ? 15.109 31.047 2.76 1 96.5 45 GLY B C 1
ATOM 1884 O O . GLY B 1 45 ? 15.141 31.828 3.707 1 96.5 45 GLY B O 1
ATOM 1885 N N . GLY B 1 46 ? 15.516 31.344 1.504 1 96.88 46 GLY B N 1
ATOM 1886 C CA . GLY B 1 46 ? 16.172 32.594 1.194 1 96.88 46 GLY B CA 1
ATOM 1887 C C . GLY B 1 46 ? 17.672 32.531 1.314 1 96.88 46 GLY B C 1
ATOM 1888 O O . GLY B 1 46 ? 18.234 31.5 1.698 1 96.88 46 GLY B O 1
ATOM 1889 N N . ASN B 1 47 ? 18.344 33.594 1.033 1 97.44 47 ASN B N 1
ATOM 1890 C CA . ASN B 1 47 ? 19.797 33.562 1.021 1 97.44 47 ASN B CA 1
ATOM 1891 C C . ASN B 1 47 ? 20.375 34.062 2.346 1 97.44 47 ASN B C 1
ATOM 1893 O O . ASN B 1 47 ? 21.594 34 2.551 1 97.44 47 ASN B O 1
ATOM 1897 N N . GLY B 1 48 ? 19.531 34.531 3.25 1 95.38 48 GLY B N 1
ATOM 1898 C CA . GLY B 1 48 ? 19.938 34.875 4.605 1 95.38 48 GLY B CA 1
ATOM 1899 C C . GLY B 1 48 ? 20.688 36.219 4.684 1 95.38 48 GLY B C 1
ATOM 1900 O O . GLY B 1 48 ? 21.156 36.594 5.758 1 95.38 48 GLY B O 1
ATOM 1901 N N . THR B 1 49 ? 20.844 36.969 3.541 1 96.5 49 THR B N 1
ATOM 1902 C CA . THR B 1 49 ? 21.516 38.25 3.521 1 96.5 49 THR B CA 1
ATOM 1903 C C . THR B 1 49 ? 20.594 39.344 2.979 1 96.5 49 THR B C 1
ATOM 1905 O O . THR B 1 49 ? 20.281 40.312 3.68 1 96.5 49 THR B O 1
ATOM 1908 N N . THR B 1 50 ? 20.031 39.094 1.798 1 97.56 50 THR B N 1
ATOM 1909 C CA . THR B 1 50 ? 19.172 40.125 1.209 1 97.56 50 THR B CA 1
ATOM 1910 C C . THR B 1 50 ? 17.703 39.688 1.253 1 97.56 50 THR B C 1
ATOM 1912 O O . THR B 1 50 ? 16.797 40.5 1.198 1 97.56 50 THR B O 1
ATOM 1915 N N . ASN B 1 51 ? 17.531 38.375 1.332 1 97.94 51 ASN B N 1
ATOM 1916 C CA . ASN B 1 51 ? 16.156 37.875 1.382 1 97.94 51 ASN B CA 1
ATOM 1917 C C . ASN B 1 51 ? 16.031 36.656 2.311 1 97.94 51 ASN B C 1
ATOM 1919 O O . ASN B 1 51 ? 17.031 36.062 2.689 1 97.94 51 ASN B O 1
ATOM 1923 N N . PHE B 1 52 ? 14.883 36.375 2.699 1 98 52 PHE B N 1
ATOM 1924 C CA . PHE B 1 52 ? 14.469 35.219 3.467 1 98 52 PHE B CA 1
ATOM 1925 C C . PHE B 1 52 ? 13.039 34.812 3.119 1 98 52 PHE B C 1
ATOM 1927 O O . PHE B 1 52 ? 12.336 35.562 2.438 1 98 52 PHE B O 1
ATOM 1934 N N . ASN B 1 53 ? 12.633 33.594 3.508 1 98.38 53 ASN B N 1
ATOM 1935 C CA . ASN B 1 53 ? 11.289 33.156 3.188 1 98.38 53 ASN B CA 1
ATOM 1936 C C . ASN B 1 53 ? 10.43 33 4.441 1 98.38 53 ASN B C 1
ATOM 1938 O O . ASN B 1 53 ? 10.945 32.75 5.527 1 98.38 53 ASN B O 1
ATOM 1942 N N . LEU B 1 54 ? 9.188 33.219 4.242 1 98.25 54 LEU B N 1
ATOM 1943 C CA . LEU B 1 54 ? 8.219 32.906 5.285 1 98.25 54 LEU B CA 1
ATOM 1944 C C . LEU B 1 54 ? 7.93 31.422 5.328 1 98.25 54 LEU B C 1
ATOM 1946 O O . LEU B 1 54 ? 8.227 30.688 4.371 1 98.25 54 LEU B O 1
ATOM 1950 N N . PRO B 1 55 ? 7.406 30.859 6.453 1 98 55 PRO B N 1
ATOM 1951 C CA . PRO B 1 55 ? 7 29.453 6.484 1 98 55 PRO B CA 1
ATOM 1952 C C . PRO B 1 55 ? 6.027 29.094 5.367 1 98 55 PRO B C 1
ATOM 1954 O O . PRO B 1 55 ? 5.137 29.891 5.039 1 98 55 PRO B O 1
ATOM 1957 N N . ASP B 1 56 ? 6.203 28.016 4.727 1 98.25 56 ASP B N 1
ATOM 1958 C CA . ASP B 1 56 ? 5.277 27.484 3.734 1 98.25 56 ASP B CA 1
ATOM 1959 C C . ASP B 1 56 ? 4.375 26.406 4.348 1 98.25 56 ASP B C 1
ATOM 1961 O O . ASP B 1 56 ? 4.758 25.25 4.43 1 98.25 56 ASP B O 1
ATOM 1965 N N . LEU B 1 57 ? 3.197 26.781 4.711 1 98.25 57 LEU B N 1
ATOM 1966 C CA . LEU B 1 57 ? 2.291 25.844 5.379 1 98.25 57 LEU B CA 1
ATOM 1967 C C . LEU B 1 57 ? 1.193 25.375 4.43 1 98.25 57 LEU B C 1
ATOM 1969 O O . LEU B 1 57 ? 0.244 24.719 4.848 1 98.25 57 LEU B O 1
ATOM 1973 N N . ARG B 1 58 ? 1.3 25.672 3.09 1 96.56 58 ARG B N 1
ATOM 1974 C CA . ARG B 1 58 ? 0.299 25.203 2.131 1 96.56 58 ARG B CA 1
ATOM 1975 C C . ARG B 1 58 ? 0.24 23.688 2.084 1 96.56 58 ARG B C 1
ATOM 1977 O O . ARG B 1 58 ? 1.197 23.031 1.659 1 96.56 58 ARG B O 1
ATOM 1984 N N . GLY B 1 59 ? -0.922 23.219 2.646 1 96.94 59 GLY B N 1
ATOM 1985 C CA . GLY B 1 59 ? -1.09 21.766 2.598 1 96.94 59 GLY B CA 1
ATOM 1986 C C . GLY B 1 59 ? -0.293 21.047 3.662 1 96.94 59 GLY B C 1
ATOM 1987 O O . GLY B 1 59 ? -0.09 19.828 3.57 1 96.94 59 GLY B O 1
ATOM 1988 N N . ARG B 1 60 ? 0.234 21.781 4.633 1 98 60 ARG B N 1
ATOM 1989 C CA . ARG B 1 60 ? 1.048 21.172 5.68 1 98 60 ARG B CA 1
ATOM 1990 C C . ARG B 1 60 ? 0.43 21.406 7.055 1 98 60 ARG B C 1
ATOM 1992 O O . ARG B 1 60 ? -0.194 22.438 7.297 1 98 60 ARG B O 1
ATOM 1999 N N . VAL B 1 61 ? 0.645 20.438 7.895 1 97.62 61 VAL B N 1
ATOM 2000 C CA . VAL B 1 61 ? 0.351 20.625 9.312 1 97.62 61 VAL B CA 1
ATOM 2001 C C . VAL B 1 61 ? 1.588 21.156 10.031 1 97.62 61 VAL B C 1
ATOM 2003 O O . VAL B 1 61 ? 2.715 20.953 9.57 1 97.62 61 VAL B O 1
ATOM 2006 N N . MET B 1 62 ? 1.389 21.844 11.086 1 96.44 62 MET B N 1
ATOM 2007 C CA . MET B 1 62 ? 2.492 22.25 11.953 1 96.44 62 MET B CA 1
ATOM 2008 C C . MET B 1 62 ? 2.863 21.141 12.922 1 96.44 62 MET B C 1
ATOM 2010 O O . MET B 1 62 ? 1.988 20.516 13.523 1 96.44 62 MET B O 1
ATOM 2014 N N . VAL B 1 63 ? 4.141 20.859 13.062 1 95.81 63 VAL B N 1
ATOM 2015 C CA . VAL B 1 63 ? 4.648 19.953 14.094 1 95.81 63 VAL B CA 1
ATOM 2016 C C . VAL B 1 63 ? 5.668 20.688 14.961 1 95.81 63 VAL B C 1
ATOM 2018 O O . VAL B 1 63 ? 6.34 21.609 14.5 1 95.81 63 VAL B O 1
ATOM 2021 N N . GLY B 1 64 ? 5.781 20.328 16.234 1 95.94 64 GLY B N 1
ATOM 2022 C CA . GLY B 1 64 ? 6.742 20.938 17.125 1 95.94 64 GLY B CA 1
ATOM 2023 C C . GLY B 1 64 ? 8.172 20.531 16.844 1 95.94 64 GLY B C 1
ATOM 2024 O O . GLY B 1 64 ? 8.445 19.359 16.547 1 95.94 64 GLY B O 1
ATOM 2025 N N . SER B 1 65 ? 9.07 21.469 16.969 1 96.06 65 SER B N 1
ATOM 2026 C CA . SER B 1 65 ? 10.492 21.188 16.797 1 96.06 65 SER B CA 1
ATOM 2027 C C . SER B 1 65 ? 11.086 20.578 18.062 1 96.06 65 SER B C 1
ATOM 2029 O O . SER B 1 65 ? 10.469 20.625 19.125 1 96.06 65 SER B O 1
ATOM 2031 N N . GLY B 1 66 ? 12.328 19.922 17.906 1 95.38 66 GLY B N 1
ATOM 2032 C CA . GLY B 1 66 ? 13.031 19.25 18.984 1 95.38 66 GLY B CA 1
ATOM 2033 C C . GLY B 1 66 ? 13.336 17.797 18.703 1 95.38 66 GLY B C 1
ATOM 2034 O O . GLY B 1 66 ? 12.914 17.25 17.672 1 95.38 66 GLY B O 1
ATOM 2035 N N . THR B 1 67 ? 14.102 17.266 19.547 1 95.25 67 THR B N 1
ATOM 2036 C CA . THR B 1 67 ? 14.328 15.82 19.484 1 95.25 67 THR B CA 1
ATOM 2037 C C . THR B 1 67 ? 13.086 15.055 19.922 1 95.25 67 THR B C 1
ATOM 2039 O O . THR B 1 67 ? 12.602 15.242 21.047 1 95.25 67 THR B O 1
ATOM 2042 N N . SER B 1 68 ? 12.648 14.227 19.078 1 93.12 68 SER B N 1
ATOM 2043 C CA . SER B 1 68 ? 11.344 13.625 19.328 1 93.12 68 SER B CA 1
ATOM 2044 C C . SER B 1 68 ? 11.469 12.141 19.641 1 93.12 68 SER B C 1
ATOM 2046 O O . SER B 1 68 ? 11.898 11.359 18.797 1 93.12 68 SER B O 1
ATOM 2048 N N . PRO B 1 69 ? 11.102 11.625 20.812 1 90.31 69 PRO B N 1
ATOM 2049 C CA . PRO B 1 69 ? 11.023 10.188 21.078 1 90.31 69 PRO B CA 1
ATOM 2050 C C . PRO B 1 69 ? 9.961 9.484 20.234 1 90.31 69 PRO B C 1
ATOM 2052 O O . PRO B 1 69 ? 9.945 8.25 20.156 1 90.31 69 PRO B O 1
ATOM 2055 N N . TYR B 1 70 ? 9.078 10.25 19.656 1 89.19 70 TYR B N 1
ATOM 2056 C CA . TYR B 1 70 ? 7.965 9.688 18.891 1 89.19 70 TYR B CA 1
ATOM 2057 C C . TYR B 1 70 ? 8.328 9.547 17.422 1 89.19 70 TYR B C 1
ATOM 2059 O O . TYR B 1 70 ? 7.547 9 16.641 1 89.19 70 TYR B O 1
ATOM 2067 N N . LEU B 1 71 ? 9.453 10.133 17.031 1 92.5 71 LEU B N 1
ATOM 2068 C CA . LEU B 1 71 ? 9.977 10.031 15.68 1 92.5 71 LEU B CA 1
ATOM 2069 C C . LEU B 1 71 ? 11.328 9.328 15.672 1 92.5 71 LEU B C 1
ATOM 2071 O O . LEU B 1 71 ? 12.266 9.789 15.016 1 92.5 71 LEU B O 1
ATOM 2075 N N . ASN B 1 72 ? 11.469 8.227 16.453 1 90.88 72 ASN B N 1
ATOM 2076 C CA . ASN B 1 72 ? 12.711 7.461 16.562 1 90.88 72 ASN B CA 1
ATOM 2077 C C . ASN B 1 72 ? 13.891 8.352 16.953 1 90.88 72 ASN B C 1
ATOM 2079 O O . ASN B 1 72 ? 14.977 8.234 16.375 1 90.88 72 ASN B O 1
ATOM 2083 N N . ASN B 1 73 ? 13.617 9.352 17.703 1 92 73 ASN B N 1
ATOM 2084 C CA . ASN B 1 73 ? 14.578 10.273 18.297 1 92 73 ASN B CA 1
ATOM 2085 C C . ASN B 1 73 ? 15.211 11.18 17.234 1 92 73 ASN B C 1
ATOM 2087 O O . ASN B 1 73 ? 16.344 11.633 17.406 1 92 73 ASN B O 1
ATOM 2091 N N . GLN B 1 74 ? 14.57 11.367 16.219 1 93.56 74 GLN B N 1
ATOM 2092 C CA . GLN B 1 74 ? 15 12.359 15.234 1 93.56 74 GLN B CA 1
ATOM 2093 C C . GLN B 1 74 ? 14.852 13.773 15.781 1 93.56 74 GLN B C 1
ATOM 2095 O O . GLN B 1 74 ? 13.883 14.07 16.484 1 93.56 74 GLN B O 1
ATOM 2100 N N . THR B 1 75 ? 15.797 14.641 15.484 1 96.31 75 THR B N 1
ATOM 2101 C CA . THR B 1 75 ? 15.695 16.047 15.836 1 96.31 75 THR B CA 1
ATOM 2102 C C . THR B 1 75 ? 15.125 16.859 14.672 1 96.31 75 THR B C 1
ATOM 2104 O O . THR B 1 75 ? 15.672 16.844 13.57 1 96.31 75 THR B O 1
ATOM 2107 N N . LEU B 1 76 ? 14 17.438 14.922 1 96.44 76 LEU B N 1
ATOM 2108 C CA . LEU B 1 76 ? 13.461 18.422 13.984 1 96.44 76 LEU B CA 1
ATOM 2109 C C . LEU B 1 76 ? 13.812 19.844 14.414 1 96.44 76 LEU B C 1
ATOM 2111 O O . LEU B 1 76 ? 13.383 20.297 15.484 1 96.44 76 LEU B O 1
ATOM 2115 N N . ASN B 1 77 ? 14.594 20.531 13.656 1 96.38 77 ASN B N 1
ATOM 2116 C CA . ASN B 1 77 ? 14.773 21.969 13.836 1 96.38 77 ASN B CA 1
ATOM 2117 C C . ASN B 1 77 ? 13.664 22.766 13.156 1 96.38 77 ASN B C 1
ATOM 2119 O O . ASN B 1 77 ? 13.047 22.297 12.195 1 96.38 77 ASN B O 1
ATOM 2123 N N . PRO B 1 78 ? 13.328 24.016 13.734 1 96.5 78 PRO B N 1
ATOM 2124 C CA . PRO B 1 78 ? 12.383 24.828 12.961 1 96.5 78 PRO B CA 1
ATOM 2125 C C . PRO B 1 78 ? 12.789 24.969 11.492 1 96.5 78 PRO B C 1
ATOM 2127 O O . PRO B 1 78 ? 13.961 25.203 11.188 1 96.5 78 PRO B O 1
ATOM 2130 N N . GLY B 1 79 ? 11.789 24.75 10.602 1 96.56 79 GLY B N 1
ATOM 2131 C CA . GLY B 1 79 ? 12.062 24.781 9.172 1 96.56 79 GLY B CA 1
ATOM 2132 C C . GLY B 1 79 ? 12.188 23.391 8.562 1 96.56 79 GLY B C 1
ATOM 2133 O O . GLY B 1 79 ? 12.008 23.219 7.352 1 96.56 79 GLY B O 1
ATOM 2134 N N . ASN B 1 80 ? 12.586 22.422 9.406 1 96.81 80 ASN B N 1
ATOM 2135 C CA . ASN B 1 80 ? 12.562 21.062 8.883 1 96.81 80 ASN B CA 1
ATOM 2136 C C . ASN B 1 80 ? 11.172 20.672 8.406 1 96.81 80 ASN B C 1
ATOM 2138 O O . ASN B 1 80 ? 10.164 21.109 8.977 1 96.81 80 ASN B O 1
ATOM 2142 N N . ASN B 1 81 ? 11.133 19.984 7.34 1 95.81 81 ASN B N 1
ATOM 2143 C CA . ASN B 1 81 ? 9.883 19.531 6.758 1 95.81 81 ASN B CA 1
ATOM 2144 C C . ASN B 1 81 ? 9.992 18.094 6.234 1 95.81 81 ASN B C 1
ATOM 2146 O O . ASN B 1 81 ? 11.102 17.562 6.105 1 95.81 81 ASN B O 1
ATOM 2150 N N . GLY B 1 82 ? 8.836 17.484 6.02 1 95.5 82 GLY B N 1
ATOM 2151 C CA . GLY B 1 82 ? 8.766 16.125 5.52 1 95.5 82 GLY B CA 1
ATOM 2152 C C . GLY B 1 82 ? 7.344 15.617 5.352 1 95.5 82 GLY B C 1
ATOM 2153 O O . GLY B 1 82 ? 6.426 16.406 5.137 1 95.5 82 GLY B O 1
ATOM 2154 N N . GLY B 1 83 ? 7.258 14.281 5.352 1 95.31 83 GLY B N 1
ATOM 2155 C CA . GLY B 1 83 ? 5.969 13.641 5.164 1 95.31 83 GLY B CA 1
ATOM 2156 C C . GLY B 1 83 ? 5.508 13.641 3.717 1 95.31 83 GLY B C 1
ATOM 2157 O O . GLY B 1 83 ? 6.176 14.203 2.848 1 95.31 83 GLY B O 1
ATOM 2158 N N . ALA B 1 84 ? 4.43 12.984 3.504 1 94.94 84 ALA B N 1
ATOM 2159 C CA . ALA B 1 84 ? 3.861 12.859 2.164 1 94.94 84 ALA B CA 1
ATOM 2160 C C . ALA B 1 84 ? 2.34 12.773 2.221 1 94.94 84 ALA B C 1
ATOM 2162 O O . ALA B 1 84 ? 1.776 12.273 3.197 1 94.94 84 ALA B O 1
ATOM 2163 N N . ALA B 1 85 ? 1.743 13.266 1.152 1 95.06 85 ALA B N 1
ATOM 2164 C CA . ALA B 1 85 ? 0.284 13.25 1.087 1 95.06 85 ALA B CA 1
ATOM 2165 C C . ALA B 1 85 ? -0.245 11.844 0.834 1 95.06 85 ALA B C 1
ATOM 2167 O O . ALA B 1 85 ? -1.387 11.531 1.179 1 95.06 85 ALA B O 1
ATOM 2168 N N . ASN B 1 86 ? 0.508 11.07 0.168 1 93.75 86 ASN B N 1
ATOM 2169 C CA . ASN B 1 86 ? 0.172 9.703 -0.22 1 93.75 86 ASN B CA 1
ATOM 2170 C C . ASN B 1 86 ? 1.385 8.781 -0.132 1 93.75 86 ASN B C 1
ATOM 2172 O O . ASN B 1 86 ? 2.527 9.25 -0.17 1 93.75 86 ASN B O 1
ATOM 2176 N N . ASN B 1 87 ? 1.071 7.566 0.123 1 93.06 87 ASN B N 1
ATOM 2177 C CA . ASN B 1 87 ? 2.102 6.535 0.075 1 93.06 87 ASN B CA 1
ATOM 2178 C C . ASN B 1 87 ? 1.81 5.504 -1.008 1 93.06 87 ASN B C 1
ATOM 2180 O O . ASN B 1 87 ? 0.7 4.973 -1.082 1 93.06 87 ASN B O 1
ATOM 2184 N N . LEU B 1 88 ? 2.762 5.281 -1.869 1 92.81 88 LEU B N 1
ATOM 2185 C CA . LEU B 1 88 ? 2.707 4.156 -2.795 1 92.81 88 LEU B CA 1
ATOM 2186 C C . LEU B 1 88 ? 3.33 2.91 -2.176 1 92.81 88 LEU B C 1
ATOM 2188 O O . LEU B 1 88 ? 4.484 2.938 -1.744 1 92.81 88 LEU B O 1
ATOM 2192 N N . ILE B 1 89 ? 2.545 1.863 -2.07 1 92.44 89 ILE B N 1
ATOM 2193 C CA . ILE B 1 89 ? 3.07 0.601 -1.561 1 92.44 89 ILE B CA 1
ATOM 2194 C C . ILE B 1 89 ? 3.807 -0.138 -2.676 1 92.44 89 ILE B C 1
ATOM 2196 O O . ILE B 1 89 ? 3.254 -0.356 -3.756 1 92.44 89 ILE B O 1
ATOM 2200 N N . THR B 1 90 ? 4.988 -0.537 -2.412 1 91.56 90 THR B N 1
ATOM 2201 C CA . THR B 1 90 ? 5.793 -1.32 -3.342 1 91.56 90 THR B CA 1
ATOM 2202 C C . THR B 1 90 ? 6.176 -2.664 -2.729 1 91.56 90 THR B C 1
ATOM 2204 O O . THR B 1 90 ? 5.871 -2.928 -1.562 1 91.56 90 THR B O 1
ATOM 2207 N N . ALA B 1 91 ? 6.859 -3.518 -3.5 1 89.62 91 ALA B N 1
ATOM 2208 C CA . ALA B 1 91 ? 7.309 -4.82 -3.02 1 89.62 91 ALA B CA 1
ATOM 2209 C C . ALA B 1 91 ? 8.25 -4.676 -1.824 1 89.62 91 ALA B C 1
ATOM 2211 O O . ALA B 1 91 ? 8.289 -5.543 -0.95 1 89.62 91 ALA B O 1
ATOM 2212 N N . GLN B 1 92 ? 8.992 -3.545 -1.755 1 91 92 GLN B N 1
ATOM 2213 C CA . GLN B 1 92 ? 9.945 -3.316 -0.677 1 91 92 GLN B CA 1
ATOM 2214 C C . GLN B 1 92 ? 9.234 -3.082 0.651 1 91 92 GLN B C 1
ATOM 2216 O O . GLN B 1 92 ? 9.852 -3.154 1.715 1 91 92 GLN B O 1
ATOM 2221 N N . ASN B 1 93 ? 7.953 -2.807 0.514 1 93.06 93 ASN B N 1
ATOM 2222 C CA . ASN B 1 93 ? 7.18 -2.572 1.73 1 93.06 93 ASN B CA 1
ATOM 2223 C C . ASN B 1 93 ? 6.461 -3.838 2.189 1 93.06 93 ASN B C 1
ATOM 2225 O O . ASN B 1 93 ? 5.852 -3.855 3.26 1 93.06 93 ASN B O 1
ATOM 2229 N N . LEU B 1 94 ? 6.438 -4.848 1.43 1 90.44 94 LEU B N 1
ATOM 2230 C CA . LEU B 1 94 ? 5.684 -6.062 1.728 1 90.44 94 LEU B CA 1
ATOM 2231 C C . LEU B 1 94 ? 6.594 -7.145 2.295 1 90.44 94 LEU B C 1
ATOM 2233 O O . LEU B 1 94 ? 7.715 -7.332 1.814 1 90.44 94 LEU B O 1
ATOM 2237 N N . PRO B 1 95 ? 6.098 -7.805 3.383 1 87.88 95 PRO B N 1
ATOM 2238 C CA . PRO B 1 95 ? 6.859 -8.961 3.85 1 87.88 95 PRO B CA 1
ATOM 2239 C C . PRO B 1 95 ? 6.742 -10.164 2.914 1 87.88 95 PRO B C 1
ATOM 2241 O O . PRO B 1 95 ? 5.746 -10.297 2.195 1 87.88 95 PRO B O 1
ATOM 2244 N N . LEU B 1 96 ? 7.746 -10.969 2.986 1 86.25 96 LEU B N 1
ATOM 2245 C CA . LEU B 1 96 ? 7.602 -12.266 2.332 1 86.25 96 LEU B CA 1
ATOM 2246 C C . LEU B 1 96 ? 6.391 -13.016 2.879 1 86.25 96 LEU B C 1
ATOM 2248 O O . LEU B 1 96 ? 6.133 -12.992 4.086 1 86.25 96 LEU B O 1
ATOM 2252 N N . HIS B 1 97 ? 5.613 -13.555 1.98 1 84 97 HIS B N 1
ATOM 2253 C CA . HIS B 1 97 ? 4.5 -14.422 2.367 1 84 97 HIS B CA 1
ATOM 2254 C C . HIS B 1 97 ? 4.379 -15.617 1.432 1 84 97 HIS B C 1
ATOM 2256 O O . HIS B 1 97 ? 5.094 -15.703 0.431 1 84 97 HIS B O 1
ATOM 2262 N N . THR B 1 98 ? 3.666 -16.703 1.923 1 77.25 98 THR B N 1
ATOM 2263 C CA . THR B 1 98 ? 3.443 -17.906 1.121 1 77.25 98 THR B CA 1
ATOM 2264 C C . THR B 1 98 ? 1.952 -18.203 0.998 1 77.25 98 THR B C 1
ATOM 2266 O O . THR B 1 98 ? 1.134 -17.609 1.698 1 77.25 98 THR B O 1
ATOM 2269 N N . HIS B 1 99 ? 1.65 -18.891 -0.056 1 76.19 99 HIS B N 1
ATOM 2270 C CA . HIS B 1 99 ? 0.308 -19.422 -0.233 1 76.19 99 HIS B CA 1
ATOM 2271 C C . HIS B 1 99 ? 0.318 -20.953 -0.181 1 76.19 99 HIS B C 1
ATOM 2273 O O . HIS B 1 99 ? 1.275 -21.578 -0.631 1 76.19 99 HIS B O 1
ATOM 2279 N N . ALA B 1 100 ? -0.718 -21.422 0.45 1 70.88 100 ALA B N 1
ATOM 2280 C CA . ALA B 1 100 ? -0.918 -22.859 0.306 1 70.88 100 ALA B CA 1
ATOM 2281 C C . ALA B 1 100 ? -1.33 -23.219 -1.119 1 70.88 100 ALA B C 1
ATOM 2283 O O . ALA B 1 100 ? -2.104 -22.484 -1.749 1 70.88 100 ALA B O 1
ATOM 2284 N N . ALA B 1 101 ? -0.616 -24.141 -1.609 1 73.25 101 ALA B N 1
ATOM 2285 C CA . ALA B 1 101 ? -1.014 -24.672 -2.914 1 73.25 101 ALA B CA 1
ATOM 2286 C C . ALA B 1 101 ? -1.233 -26.188 -2.855 1 73.25 101 ALA B C 1
ATOM 2288 O O . ALA B 1 101 ? -0.573 -26.875 -2.084 1 73.25 101 ALA B O 1
ATOM 2289 N N . SER B 1 102 ? -2.328 -26.688 -3.5 1 68.62 102 SER B N 1
ATOM 2290 C CA . SER B 1 102 ? -2.584 -28.109 -3.625 1 68.62 102 SER B CA 1
ATOM 2291 C C . SER B 1 102 ? -2.635 -28.547 -5.086 1 68.62 102 SER B C 1
ATOM 2293 O O . SER B 1 102 ? -2.922 -27.734 -5.969 1 68.62 102 SER B O 1
ATOM 2295 N N . PHE B 1 103 ? -2.146 -29.703 -5.328 1 68.5 103 PHE B N 1
ATOM 2296 C CA . PHE B 1 103 ? -2.246 -30.375 -6.625 1 68.5 103 PHE B CA 1
ATOM 2297 C C . PHE B 1 103 ? -3.254 -31.516 -6.57 1 68.5 103 PHE B C 1
ATOM 2299 O O . PHE B 1 103 ? -3.215 -32.344 -5.66 1 68.5 103 PHE B O 1
ATOM 2306 N N . THR B 1 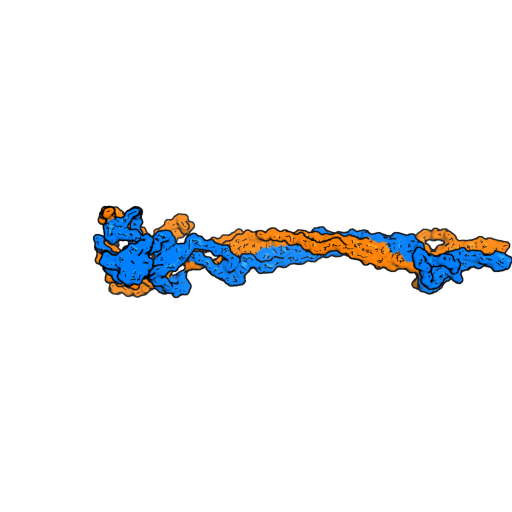104 ? -4.328 -31.469 -7.438 1 64.62 104 THR B N 1
ATOM 2307 C CA . THR B 1 104 ? -5.242 -32.594 -7.641 1 64.62 104 THR B CA 1
ATOM 2308 C C . THR B 1 104 ? -5.078 -33.156 -9.039 1 64.62 104 THR B C 1
ATOM 2310 O O . THR B 1 104 ? -5.398 -32.5 -10.031 1 64.62 104 THR B O 1
ATOM 2313 N N . PRO B 1 105 ? -4.52 -34.312 -9.164 1 59.47 105 PRO B N 1
ATOM 2314 C CA . PRO B 1 105 ? -4.426 -34.938 -10.477 1 59.47 105 PRO B CA 1
ATOM 2315 C C . PRO B 1 105 ? -5.793 -35.219 -11.094 1 59.47 105 PRO B C 1
ATOM 2317 O O . PRO B 1 105 ? -6.746 -35.531 -10.375 1 59.47 105 PRO B O 1
ATOM 2320 N N . SER B 1 106 ? -5.953 -34.656 -12.281 1 57.41 106 SER B N 1
ATOM 2321 C CA . SER B 1 106 ? -7.199 -35 -12.961 1 57.41 106 SER B CA 1
ATOM 2322 C C . SER B 1 106 ? -7.125 -36.406 -13.57 1 57.41 106 SER B C 1
ATOM 2324 O O . SER B 1 106 ? -8.156 -37 -13.859 1 57.41 106 SER B O 1
ATOM 2326 N N . GLY B 1 107 ? -6.023 -36.844 -13.805 1 52.66 107 GLY B N 1
ATOM 2327 C CA . GLY B 1 107 ? -5.992 -38.125 -14.5 1 52.66 107 GLY B CA 1
ATOM 2328 C C . GLY B 1 107 ? -6.152 -39.312 -13.578 1 52.66 107 GLY B C 1
ATOM 2329 O O . GLY B 1 107 ? -5.695 -39.281 -12.438 1 52.66 107 GLY B O 1
ATOM 2330 N N . SER B 1 108 ? -7.242 -39.938 -13.641 1 52.66 108 SER B N 1
ATOM 2331 C CA . SER B 1 108 ? -7.473 -41.25 -13.031 1 52.66 108 SER B CA 1
ATOM 2332 C C . SER B 1 108 ? -6.508 -42.281 -13.578 1 52.66 108 SER B C 1
ATOM 2334 O O . SER B 1 108 ? -5.914 -42.094 -14.648 1 52.66 108 SER B O 1
ATOM 2336 N N . SER B 1 109 ? -6.359 -43.312 -12.805 1 54.94 109 SER B N 1
ATOM 2337 C CA . SER B 1 109 ? -5.711 -44.5 -13.328 1 54.94 109 SER B CA 1
ATOM 2338 C C . SER B 1 109 ? -6.207 -44.812 -14.734 1 54.94 109 SER B C 1
ATOM 2340 O O . SER B 1 109 ? -7.375 -44.594 -15.047 1 54.94 109 SER B O 1
ATOM 2342 N N . THR B 1 110 ? -5.211 -44.719 -15.609 1 58.06 110 THR B N 1
ATOM 2343 C CA . THR B 1 110 ? -5.598 -45.156 -16.953 1 58.06 110 THR B CA 1
ATOM 2344 C C . THR B 1 110 ? -5.148 -46.594 -17.188 1 58.06 110 THR B C 1
ATOM 2346 O O . THR B 1 110 ? -4.055 -47 -16.781 1 58.06 110 THR B O 1
ATOM 2349 N N . ASN B 1 111 ? -6.133 -47.406 -17.625 1 58.91 111 ASN B N 1
ATOM 2350 C CA . ASN B 1 111 ? -5.812 -48.75 -18.125 1 58.91 111 ASN B CA 1
ATOM 2351 C C . ASN B 1 111 ? -5.359 -48.688 -19.578 1 58.91 111 ASN B C 1
ATOM 2353 O O . ASN B 1 111 ? -5.934 -47.969 -20.391 1 58.91 111 ASN B O 1
ATOM 2357 N N . ALA B 1 112 ? -4.148 -49.156 -19.719 1 65.5 112 ALA B N 1
ATOM 2358 C CA . ALA B 1 112 ? -3.725 -49.375 -21.094 1 65.5 112 ALA B CA 1
ATOM 2359 C C . ALA B 1 112 ? -3.799 -50.844 -21.484 1 65.5 112 ALA B C 1
ATOM 2361 O O . ALA B 1 112 ? -3.418 -51.719 -20.703 1 65.5 112 ALA B O 1
ATOM 2362 N N . THR B 1 113 ? -4.551 -51.156 -22.594 1 63.66 113 THR B N 1
ATOM 2363 C CA . THR B 1 113 ? -4.551 -52.469 -23.203 1 63.66 113 THR B CA 1
ATOM 2364 C C . THR B 1 113 ? -3.256 -52.719 -23.984 1 63.66 113 THR B C 1
ATOM 2366 O O . THR B 1 113 ? -2.824 -51.875 -24.75 1 63.66 113 THR B O 1
ATOM 2369 N N . VAL B 1 114 ? -2.576 -53.844 -23.438 1 67.62 114 VAL B N 1
ATOM 2370 C CA . VAL B 1 114 ? -1.423 -54.281 -24.203 1 67.62 114 VAL B CA 1
ATOM 2371 C C . VAL B 1 114 ? -1.804 -55.531 -25.031 1 67.62 114 VAL B C 1
ATOM 2373 O O . VAL B 1 114 ? -2.398 -56.469 -24.516 1 67.62 114 VAL B O 1
ATOM 2376 N N . THR B 1 115 ? -1.716 -55.344 -26.406 1 68 115 THR B N 1
ATOM 2377 C CA . THR B 1 115 ? -1.807 -56.5 -27.328 1 68 115 THR B CA 1
ATOM 2378 C C . THR B 1 115 ? -0.433 -56.844 -27.891 1 68 115 THR B C 1
ATOM 2380 O O . THR B 1 115 ? 0.334 -55.938 -28.266 1 68 115 THR B O 1
ATOM 2383 N N . ALA B 1 116 ? -0.146 -58.125 -27.625 1 68.5 116 ALA B N 1
ATOM 2384 C CA . ALA B 1 116 ? 1.098 -58.625 -28.219 1 68.5 116 ALA B CA 1
ATOM 2385 C C . ALA B 1 116 ? 0.838 -59.812 -29.125 1 68.5 116 ALA B C 1
ATOM 2387 O O . ALA B 1 116 ? -0.034 -60.625 -28.844 1 68.5 116 ALA B O 1
ATOM 2388 N N . ALA B 1 117 ? 1.504 -59.812 -30.359 1 67.25 117 ALA B N 1
ATOM 2389 C CA . ALA B 1 117 ? 1.566 -61 -31.219 1 67.25 117 ALA B CA 1
ATOM 2390 C C . ALA B 1 117 ? 2.494 -62.031 -30.625 1 67.25 117 ALA B C 1
ATOM 2392 O O . ALA B 1 117 ? 3.541 -61.719 -30.062 1 67.25 117 ALA B O 1
ATOM 2393 N N . ALA B 1 118 ? 1.882 -63.281 -30.5 1 69.38 118 ALA B N 1
ATOM 2394 C CA . ALA B 1 118 ? 2.732 -64.438 -30.141 1 69.38 118 ALA B CA 1
ATOM 2395 C C . ALA B 1 118 ? 3.027 -65.312 -31.359 1 69.38 118 ALA B C 1
ATOM 2397 O O . ALA B 1 118 ? 2.146 -65.5 -32.188 1 69.38 118 ALA B O 1
ATOM 2398 N N . ALA B 1 119 ? 4.359 -65.5 -31.672 1 70.75 119 ALA B N 1
ATOM 2399 C CA . ALA B 1 119 ? 4.793 -66.438 -32.719 1 70.75 119 ALA B CA 1
ATOM 2400 C C . ALA B 1 119 ? 5.66 -67.562 -32.094 1 70.75 119 ALA B C 1
ATOM 2402 O O . ALA B 1 119 ? 6.629 -67.25 -31.391 1 70.75 119 ALA B O 1
ATOM 2403 N N . ILE B 1 120 ? 5.195 -68.75 -32.25 1 72.69 120 ILE B N 1
ATOM 2404 C CA . ILE B 1 120 ? 6.023 -69.875 -31.891 1 72.69 120 ILE B CA 1
ATOM 2405 C C . ILE B 1 120 ? 6.672 -70.438 -33.156 1 72.69 120 ILE B C 1
ATOM 2407 O O . ILE B 1 120 ? 5.988 -71.062 -34 1 72.69 120 ILE B O 1
ATOM 2411 N N . PRO B 1 121 ? 7.875 -70.25 -33.344 1 70.62 121 PRO B N 1
ATOM 2412 C CA . PRO B 1 121 ? 8.531 -70.812 -34.562 1 70.62 121 PRO B CA 1
ATOM 2413 C C . PRO B 1 121 ? 8.406 -72.312 -34.656 1 70.62 121 PRO B C 1
ATOM 2415 O O . PRO B 1 121 ? 8.469 -73 -33.656 1 70.62 121 PRO B O 1
ATOM 2418 N N . VAL B 1 122 ? 8.18 -72.875 -35.875 1 76.31 122 VAL B N 1
ATOM 2419 C CA . VAL B 1 122 ? 8.148 -74.25 -36.219 1 76.31 122 VAL B CA 1
ATOM 2420 C C . VAL B 1 122 ? 9.141 -74.562 -37.344 1 76.31 122 VAL B C 1
ATOM 2422 O O . VAL B 1 122 ? 9.453 -73.688 -38.156 1 76.31 122 VAL B O 1
ATOM 2425 N N . SER B 1 123 ? 9.781 -75.812 -37.344 1 70.75 123 SER B N 1
ATOM 2426 C CA . SER B 1 123 ? 10.727 -76.25 -38.375 1 70.75 123 SER B CA 1
ATOM 2427 C C . SER B 1 123 ? 10.016 -77 -39.469 1 70.75 123 SER B C 1
ATOM 2429 O O . SER B 1 123 ? 9.156 -77.812 -39.219 1 70.75 123 SER B O 1
ATOM 2431 N N . THR B 1 124 ? 10.43 -76.688 -40.75 1 73.19 124 THR B N 1
ATOM 2432 C CA . THR B 1 124 ? 9.898 -77.5 -41.906 1 73.19 124 THR B CA 1
ATOM 2433 C C . THR B 1 124 ? 10.617 -78.812 -42.031 1 73.19 124 THR B C 1
ATOM 2435 O O . THR B 1 124 ? 10.219 -79.688 -42.844 1 73.19 124 THR B O 1
ATOM 2438 N N . SER B 1 125 ? 11.555 -79.062 -41.219 1 72.62 125 SER B N 1
ATOM 2439 C CA . SER B 1 125 ? 12.281 -80.312 -41.219 1 72.62 125 SER B CA 1
ATOM 2440 C C . SER B 1 125 ? 11.656 -81.312 -40.281 1 72.62 125 SER B C 1
ATOM 2442 O O . SER B 1 125 ? 11 -80.938 -39.312 1 72.62 125 SER B O 1
ATOM 2444 N N . VAL B 1 126 ? 11.766 -82.688 -40.625 1 72.38 126 VAL B N 1
ATOM 2445 C CA . VAL B 1 126 ? 11.375 -83.75 -39.719 1 72.38 126 VAL B CA 1
ATOM 2446 C C . VAL B 1 126 ? 12.117 -83.562 -38.375 1 72.38 126 VAL B C 1
ATOM 2448 O O . VAL B 1 126 ? 13.32 -83.312 -38.375 1 72.38 126 VAL B O 1
ATOM 2451 N N . GLY B 1 127 ? 11.375 -83.625 -37.281 1 70.88 127 GLY B N 1
ATOM 2452 C CA . GLY B 1 127 ? 12.008 -83.625 -35.969 1 70.88 127 GLY B CA 1
ATOM 2453 C C . GLY B 1 127 ? 12.969 -84.812 -35.812 1 70.88 127 GLY B C 1
ATOM 2454 O O . GLY B 1 127 ? 12.727 -85.875 -36.344 1 70.88 127 GLY B O 1
ATOM 2455 N N . SER B 1 128 ? 14 -84.562 -35.125 1 66.94 128 SER B N 1
ATOM 2456 C CA . SER B 1 128 ? 15.023 -85.562 -34.938 1 66.94 128 SER B CA 1
ATOM 2457 C C . SER B 1 128 ? 14.797 -86.375 -33.656 1 66.94 128 SER B C 1
ATOM 2459 O O . SER B 1 128 ? 15.477 -87.375 -33.406 1 66.94 128 SER B O 1
ATOM 2461 N N . SER B 1 129 ? 13.852 -85.875 -32.781 1 66.62 129 SER B N 1
ATOM 2462 C CA . SER B 1 129 ? 13.656 -86.562 -31.5 1 66.62 129 SER B CA 1
ATOM 2463 C C . SER B 1 129 ? 12.195 -86.5 -31.078 1 66.62 129 SER B C 1
ATOM 2465 O O . SER B 1 129 ? 11.484 -85.562 -31.344 1 66.62 129 SER B O 1
ATOM 2467 N N . ALA B 1 130 ? 11.766 -87.625 -30.359 1 65.56 130 ALA B N 1
ATOM 2468 C CA . ALA B 1 130 ? 10.445 -87.625 -29.734 1 65.56 130 ALA B CA 1
ATOM 2469 C C . ALA B 1 130 ? 10.445 -86.875 -28.406 1 65.56 130 ALA B C 1
ATOM 2471 O O . ALA B 1 130 ? 9.391 -86.625 -27.828 1 65.56 130 ALA B O 1
ATOM 2472 N N . THR B 1 131 ? 11.68 -86.562 -27.906 1 62.38 131 THR B N 1
ATOM 2473 C CA . THR B 1 131 ? 11.844 -85.875 -26.641 1 62.38 131 THR B CA 1
ATOM 2474 C C . THR B 1 131 ? 12.57 -84.5 -26.844 1 62.38 131 THR B C 1
ATOM 2476 O O . THR B 1 131 ? 13.539 -84.438 -27.594 1 62.38 131 THR B O 1
ATOM 2479 N N . PRO B 1 132 ? 12.062 -83.375 -26.203 1 63.03 132 PRO B N 1
ATOM 2480 C CA . PRO B 1 132 ? 12.781 -82.125 -26.297 1 63.03 132 PRO B CA 1
ATOM 2481 C C . PRO B 1 132 ? 14.211 -82.188 -25.781 1 63.03 132 PRO B C 1
ATOM 2483 O O . PRO B 1 132 ? 14.484 -82.938 -24.828 1 63.03 132 PRO B O 1
ATOM 2486 N N . ALA B 1 133 ? 15.125 -81.562 -26.531 1 61.75 133 ALA B N 1
ATOM 2487 C CA . ALA B 1 133 ? 16.5 -81.438 -26.062 1 61.75 133 ALA B CA 1
ATOM 2488 C C . ALA B 1 133 ? 16.656 -80.188 -25.141 1 61.75 133 ALA B C 1
ATOM 2490 O O . ALA B 1 133 ? 15.742 -79.375 -25.031 1 61.75 133 ALA B O 1
ATOM 2491 N N . GLY B 1 134 ? 17.719 -80.188 -24.359 1 62.09 134 GLY B N 1
ATOM 2492 C CA . GLY B 1 134 ? 18.047 -78.938 -23.641 1 62.09 134 GLY B CA 1
ATOM 2493 C C . GLY B 1 134 ? 18.203 -77.75 -24.531 1 62.09 134 GLY B C 1
ATOM 2494 O O . GLY B 1 134 ? 18.734 -77.875 -25.641 1 62.09 134 GLY B O 1
ATOM 2495 N N . GLY B 1 135 ? 17.594 -76.562 -24.094 1 61.94 135 GLY B N 1
ATOM 2496 C CA . GLY B 1 135 ? 17.641 -75.312 -24.875 1 61.94 135 GLY B CA 1
ATOM 2497 C C . GLY B 1 135 ? 16.375 -75.125 -25.703 1 61.94 135 GLY B C 1
ATOM 2498 O O . GLY B 1 135 ? 15.297 -75.562 -25.328 1 61.94 135 GLY B O 1
ATOM 2499 N N . ASN B 1 136 ? 16.516 -74.375 -26.766 1 62.94 136 ASN B N 1
ATOM 2500 C CA . ASN B 1 136 ? 15.375 -74.062 -27.594 1 62.94 136 ASN B CA 1
ATOM 2501 C C . ASN B 1 136 ? 14.938 -75.25 -28.438 1 62.94 136 ASN B C 1
ATOM 2503 O O . ASN B 1 136 ? 15.773 -75.875 -29.062 1 62.94 136 ASN B O 1
ATOM 2507 N N . ASN B 1 137 ? 13.766 -75.688 -28.359 1 63.81 137 ASN B N 1
ATOM 2508 C CA . ASN B 1 137 ? 13.125 -76.688 -29.234 1 63.81 137 ASN B CA 1
ATOM 2509 C C . ASN B 1 137 ? 12.078 -76 -30.125 1 63.81 137 ASN B C 1
ATOM 2511 O O . ASN B 1 137 ? 11.438 -75.062 -29.734 1 63.81 137 ASN B O 1
ATOM 2515 N N . TYR B 1 138 ? 12 -76.562 -31.359 1 68.19 138 TYR B N 1
ATOM 2516 C CA . TYR B 1 138 ? 10.922 -76.188 -32.281 1 68.19 138 TYR B CA 1
ATOM 2517 C C . TYR B 1 138 ? 10.117 -77.438 -32.656 1 68.19 138 TYR B C 1
ATOM 2519 O O . TYR B 1 138 ? 10.656 -78.562 -32.75 1 68.19 138 TYR B O 1
ATOM 2527 N N . LEU B 1 139 ? 8.844 -77.188 -32.781 1 76.62 139 LEU B N 1
ATOM 2528 C CA . LEU B 1 139 ? 8.039 -78.25 -33.406 1 76.62 139 LEU B CA 1
ATOM 2529 C C . LEU B 1 139 ? 8.359 -78.375 -34.875 1 76.62 139 LEU B C 1
ATOM 2531 O O . LEU B 1 139 ? 8.367 -77.375 -35.625 1 76.62 139 LEU B O 1
ATOM 2535 N N . GLY B 1 140 ? 8.719 -79.625 -35.281 1 71.88 140 GLY B N 1
ATOM 2536 C CA . GLY B 1 140 ? 8.984 -79.938 -36.688 1 71.88 140 GLY B CA 1
ATOM 2537 C C . GLY B 1 140 ? 7.992 -80.938 -37.281 1 71.88 140 GLY B C 1
ATOM 2538 O O . GLY B 1 140 ? 6.926 -81.125 -36.688 1 71.88 140 GLY B O 1
ATOM 2539 N N . ALA B 1 141 ? 8.312 -81.438 -38.5 1 71.5 141 ALA B N 1
ATOM 2540 C CA . ALA B 1 141 ? 7.508 -82.438 -39.188 1 71.5 141 ALA B CA 1
ATOM 2541 C C . ALA B 1 141 ? 7.52 -83.812 -38.438 1 71.5 141 ALA B C 1
ATOM 2543 O O . ALA B 1 141 ? 8.516 -84.125 -37.812 1 71.5 141 ALA B O 1
ATOM 2544 N N . PHE B 1 142 ? 6.387 -84.375 -38.438 1 72.69 142 PHE B N 1
ATOM 2545 C CA . PHE B 1 142 ? 6.227 -85.75 -37.969 1 72.69 142 PHE B CA 1
ATOM 2546 C C . PHE B 1 142 ? 6.426 -86.75 -39.062 1 72.69 142 PHE B C 1
ATOM 2548 O O . PHE B 1 142 ? 5.949 -86.562 -40.188 1 72.69 142 PHE B O 1
ATOM 2555 N N . GLN B 1 143 ? 7.23 -87.812 -38.812 1 68.5 143 GLN B N 1
ATOM 2556 C CA . GLN B 1 143 ? 7.359 -88.875 -39.75 1 68.5 143 GLN B CA 1
ATOM 2557 C C . GLN B 1 143 ? 7.262 -90.25 -39.062 1 68.5 143 GLN B C 1
ATOM 2559 O O . GLN B 1 143 ? 7.84 -90.438 -38 1 68.5 143 GLN B O 1
ATOM 2564 N N . LEU B 1 144 ? 6.168 -90.938 -39.469 1 69.38 144 LEU B N 1
ATOM 2565 C CA . LEU B 1 144 ? 6.141 -92.312 -39.094 1 69.38 144 LEU B CA 1
ATOM 2566 C C . LEU B 1 144 ? 6.832 -93.188 -40.125 1 69.38 144 LEU B C 1
ATOM 2568 O O . LEU B 1 144 ? 6.594 -93 -41.344 1 69.38 144 LEU B O 1
ATOM 2572 N N . ASN B 1 145 ? 7.613 -93.812 -39.875 1 60.03 145 ASN B N 1
ATOM 2573 C CA . ASN B 1 145 ? 8.297 -94.812 -40.719 1 60.03 145 ASN B CA 1
ATOM 2574 C C . ASN B 1 145 ? 8.023 -96.25 -40.312 1 60.03 145 ASN B C 1
ATOM 2576 O O . ASN B 1 145 ? 7.836 -96.5 -39.125 1 60.03 145 ASN B O 1
ATOM 2580 N N . ASP B 1 146 ? 7.441 -97.188 -41.188 1 55.09 146 ASP B N 1
ATOM 2581 C CA . ASP B 1 146 ? 7.254 -98.625 -40.938 1 55.09 146 ASP B CA 1
ATOM 2582 C C . ASP B 1 146 ? 8.594 -99.375 -40.844 1 55.09 146 ASP B C 1
ATOM 2584 O O . ASP B 1 146 ? 9.273 -99.562 -41.844 1 55.09 146 ASP B O 1
ATOM 2588 N N . PRO B 1 147 ? 8.875 -99.75 -39.75 1 49.56 147 PRO B N 1
ATOM 2589 C CA . PRO B 1 147 ? 10.031 -100.688 -39.875 1 49.56 147 PRO B CA 1
ATOM 2590 C C . PRO B 1 147 ? 9.664 -102 -40.5 1 49.56 147 PRO B C 1
ATOM 2592 O O . PRO B 1 147 ? 8.641 -102.625 -40.125 1 49.56 147 PRO B O 1
ATOM 2595 N N . GLY B 1 148 ? 8.625 -102.5 -41.562 1 49.41 148 GLY B N 1
ATOM 2596 C CA . GLY B 1 148 ? 8.109 -103.812 -41.906 1 49.41 148 GLY B CA 1
ATOM 2597 C C . GLY B 1 148 ? 7.906 -104.75 -40.688 1 49.41 148 GLY B C 1
ATOM 2598 O O . GLY B 1 148 ? 7.41 -105.875 -40.844 1 49.41 148 GLY B O 1
ATOM 2599 N N . ILE B 1 149 ? 8.938 -104.25 -39.656 1 51.22 149 ILE B N 1
ATOM 2600 C CA . ILE B 1 149 ? 10.375 -104 -39.812 1 51.22 149 ILE B CA 1
ATOM 2601 C C . ILE B 1 149 ? 10.82 -102.875 -38.875 1 51.22 149 ILE B C 1
ATOM 2603 O O . ILE B 1 149 ? 11.938 -102.375 -38.969 1 51.22 149 ILE B O 1
ATOM 2607 N N . GLY B 1 150 ? 10.367 -101.875 -38 1 51.16 150 GLY B N 1
ATOM 2608 C CA . GLY B 1 150 ? 10.906 -100.875 -37.062 1 51.16 150 GLY B CA 1
ATOM 2609 C C . GLY B 1 150 ? 10.266 -99.562 -37.188 1 51.16 150 GLY B C 1
ATOM 2610 O O . GLY B 1 150 ? 10.953 -98.5 -37.094 1 51.16 150 GLY B O 1
ATOM 2611 N N . ILE B 1 151 ? 9.047 -99.375 -37.219 1 53.91 151 ILE B N 1
ATOM 2612 C CA . ILE B 1 151 ? 8.312 -98.125 -37.312 1 53.91 151 ILE B CA 1
ATOM 2613 C C . ILE B 1 151 ? 8.68 -97.188 -36.156 1 53.91 151 ILE B C 1
ATOM 2615 O O . ILE B 1 151 ? 8.469 -97.562 -34.969 1 53.91 151 ILE B O 1
ATOM 2619 N N . THR B 1 152 ? 9.383 -96.188 -36.188 1 56.25 152 THR B N 1
ATOM 2620 C CA . THR B 1 152 ? 9.773 -95.125 -35.25 1 56.25 152 THR B CA 1
ATOM 2621 C C . THR B 1 152 ? 9.125 -93.812 -35.594 1 56.25 152 THR B C 1
ATOM 2623 O O . THR B 1 152 ? 8.914 -93.5 -36.781 1 56.25 152 THR B O 1
ATOM 2626 N N . MET B 1 153 ? 8.516 -93.25 -34.688 1 60.31 153 MET B N 1
ATOM 2627 C CA . MET B 1 153 ? 8.039 -91.875 -34.844 1 60.31 153 MET B CA 1
ATOM 2628 C C . MET B 1 153 ? 9.195 -90.875 -34.688 1 60.31 153 MET B C 1
ATOM 2630 O O . MET B 1 153 ? 9.859 -90.812 -33.656 1 60.31 153 MET B O 1
ATOM 2634 N N . ASP B 1 154 ? 9.492 -90.188 -35.781 1 53.91 154 ASP B N 1
ATOM 2635 C CA . ASP B 1 154 ? 10.453 -89.062 -35.719 1 53.91 154 ASP B CA 1
ATOM 2636 C C . ASP B 1 154 ? 9.734 -87.75 -35.562 1 53.91 154 ASP B C 1
ATOM 2638 O O . ASP B 1 154 ? 8.711 -87.5 -36.219 1 53.91 154 ASP B O 1
ATOM 2642 N N . GLY B 1 155 ? 10.211 -86.875 -34.781 1 56.19 155 GLY B N 1
ATOM 2643 C CA . GLY B 1 155 ? 9.656 -85.625 -34.406 1 56.19 155 GLY B CA 1
ATOM 2644 C C . GLY B 1 155 ? 8.711 -85.688 -33.219 1 56.19 155 GLY B C 1
ATOM 2645 O O . GLY B 1 155 ? 8.672 -86.688 -32.531 1 56.19 155 GLY B O 1
ATOM 2646 N N . PRO B 1 156 ? 8.125 -84.625 -32.875 1 62.56 156 PRO B N 1
ATOM 2647 C CA . PRO B 1 156 ? 7.996 -83.375 -33.656 1 62.56 156 PRO B CA 1
ATOM 2648 C C . PRO B 1 156 ? 9.102 -82.375 -33.312 1 62.56 156 PRO B C 1
ATOM 2650 O O . PRO B 1 156 ? 9.141 -81.25 -33.906 1 62.56 156 PRO B O 1
ATOM 2653 N N . TYR B 1 157 ? 10.062 -82.75 -32.438 1 58.34 157 TYR B N 1
ATOM 2654 C CA . TYR B 1 157 ? 10.992 -81.688 -31.984 1 58.34 157 TYR B CA 1
ATOM 2655 C C . TYR B 1 157 ? 12.242 -81.688 -32.844 1 58.34 157 TYR B C 1
ATOM 2657 O O . TYR B 1 157 ? 12.75 -82.688 -33.281 1 58.34 157 TYR B O 1
ATOM 2665 N N . SER B 1 158 ? 12.648 -80.5 -33.281 1 56.44 158 SER B N 1
ATOM 2666 C CA . SER B 1 158 ? 13.922 -80.25 -33.938 1 56.44 158 SER B CA 1
ATOM 2667 C C . SER B 1 158 ? 14.781 -79.312 -33.125 1 56.44 158 SER B C 1
ATOM 2669 O O . SER B 1 158 ? 14.266 -78.438 -32.438 1 56.44 158 SER B O 1
ATOM 2671 N N . SER B 1 159 ? 16.047 -79.625 -33.219 1 51.66 159 SER B N 1
ATOM 2672 C CA . SER B 1 159 ? 17.016 -78.688 -32.656 1 51.66 159 SER B CA 1
ATOM 2673 C C . SER B 1 159 ? 17.422 -77.688 -33.719 1 51.66 159 SER B C 1
ATOM 2675 O O . SER B 1 159 ? 17.281 -77.938 -34.906 1 51.66 159 SER B O 1
ATOM 2677 N N . GLY B 1 160 ? 17.656 -76.438 -33.375 1 52 160 GLY B N 1
ATOM 2678 C CA . GLY B 1 160 ? 18.188 -75.375 -34.219 1 52 160 GLY B CA 1
ATOM 2679 C C . GLY B 1 160 ? 17.25 -74.188 -34.344 1 52 160 GLY B C 1
ATOM 2680 O O . GLY B 1 160 ? 16.516 -73.875 -33.406 1 52 160 GLY B O 1
ATOM 2681 N N . THR B 1 161 ? 17.469 -73.375 -35.469 1 50.34 161 THR B N 1
ATOM 2682 C CA . THR B 1 161 ? 16.688 -72.188 -35.75 1 50.34 161 THR B CA 1
ATOM 2683 C C . THR B 1 161 ? 15.523 -72.5 -36.688 1 50.34 161 THR B C 1
ATOM 2685 O O . THR B 1 161 ? 15.688 -73.25 -37.656 1 50.34 161 THR B O 1
ATOM 2688 N N . ALA B 1 162 ? 14.422 -72.188 -36.25 1 54.97 162 ALA B N 1
ATOM 2689 C CA . ALA B 1 162 ? 13.25 -72.312 -37.094 1 54.97 162 ALA B CA 1
ATOM 2690 C C . ALA B 1 162 ? 13.477 -71.625 -38.438 1 54.97 162 ALA B C 1
ATOM 2692 O O . ALA B 1 162 ? 14.25 -70.688 -38.562 1 54.97 162 ALA B O 1
ATOM 2693 N N . SER B 1 163 ? 13.008 -72.312 -39.5 1 53.22 163 SER B N 1
ATOM 2694 C CA . SER B 1 163 ? 13.031 -71.625 -40.781 1 53.22 163 SER B CA 1
ATOM 2695 C C . SER B 1 163 ? 12.344 -70.25 -40.719 1 53.22 163 SER B C 1
ATOM 2697 O O . SER B 1 163 ? 11.383 -70.125 -39.969 1 53.22 163 SER B O 1
ATOM 2699 N N . SER B 1 164 ? 12.812 -69.312 -41.438 1 55.72 164 SER B N 1
ATOM 2700 C CA . SER B 1 164 ? 12.297 -67.938 -41.438 1 55.72 164 SER B CA 1
ATOM 2701 C C . SER B 1 164 ? 10.805 -67.875 -41.719 1 55.72 164 SER B C 1
ATOM 2703 O O . SER B 1 164 ? 10.352 -68.5 -42.688 1 55.72 164 SER B O 1
ATOM 2705 N N . GLY B 1 165 ? 10.086 -67.375 -40.844 1 60.56 165 GLY B N 1
ATOM 2706 C CA . GLY B 1 165 ? 8.672 -67.125 -41.031 1 60.56 165 GLY B CA 1
ATOM 2707 C C . GLY B 1 165 ? 7.773 -68.25 -40.625 1 60.56 165 GLY B C 1
ATOM 2708 O O . GLY B 1 165 ? 6.551 -68.125 -40.562 1 60.56 165 GLY B O 1
ATOM 2709 N N . SER B 1 166 ? 8.258 -69.438 -40.469 1 61.19 166 SER B N 1
ATOM 2710 C CA . SER B 1 166 ? 7.383 -70.562 -40.062 1 61.19 166 SER B CA 1
ATOM 2711 C C . SER B 1 166 ? 7.062 -70.438 -38.562 1 61.19 166 SER B C 1
ATOM 2713 O O . SER B 1 166 ? 7.949 -70.625 -37.719 1 61.19 166 SER B O 1
ATOM 2715 N N . ALA B 1 167 ? 5.848 -70.188 -38.25 1 68.69 167 ALA B N 1
ATOM 2716 C CA . ALA B 1 167 ? 5.492 -70 -36.844 1 68.69 167 ALA B CA 1
ATOM 2717 C C . ALA B 1 167 ? 4.039 -70.375 -36.594 1 68.69 167 ALA B C 1
ATOM 2719 O O . ALA B 1 167 ? 3.197 -70.25 -37.5 1 68.69 167 ALA B O 1
ATOM 2720 N N . LEU B 1 168 ? 3.816 -71.062 -35.406 1 67.38 168 LEU B N 1
ATOM 2721 C CA . LEU B 1 168 ? 2.477 -71 -34.812 1 67.38 168 LEU B CA 1
ATOM 2722 C C . LEU B 1 168 ? 2.162 -69.625 -34.344 1 67.38 168 LEU B C 1
ATOM 2724 O O . LEU B 1 168 ? 2.871 -69.062 -33.5 1 67.38 168 LEU B O 1
ATOM 2728 N N . ILE B 1 169 ? 1.25 -68.875 -34.938 1 62.59 169 ILE B N 1
ATOM 2729 C CA . ILE B 1 169 ? 0.937 -67.5 -34.594 1 62.59 169 ILE B CA 1
ATOM 2730 C C . ILE B 1 169 ? -0.187 -67.438 -33.562 1 62.59 169 ILE B C 1
ATOM 2732 O O . ILE B 1 169 ? -1.1 -68.312 -33.625 1 62.59 169 ILE B O 1
ATOM 2736 N N . GLY B 1 170 ? 0.05 -66.75 -32.531 1 65.44 170 GLY B N 1
ATOM 2737 C CA . GLY B 1 170 ? -0.945 -66.438 -31.531 1 65.44 170 GLY B CA 1
ATOM 2738 C C . GLY B 1 170 ? -0.915 -64.938 -31.094 1 65.44 170 GLY B C 1
ATOM 2739 O O . GLY B 1 170 ? -0.294 -64.125 -31.75 1 65.44 170 GLY B O 1
ATOM 2740 N N . SER B 1 171 ? -1.894 -64.562 -30.25 1 63.75 171 SER B N 1
ATOM 2741 C CA . SER B 1 171 ? -1.977 -63.219 -29.656 1 63.75 171 SER B CA 1
ATOM 2742 C C . SER B 1 171 ? -1.958 -63.281 -28.141 1 63.75 171 SER B C 1
ATOM 2744 O O . SER B 1 171 ? -2.289 -64.312 -27.547 1 63.75 171 SER B O 1
ATOM 2746 N N . ALA B 1 172 ? -1.247 -62.344 -27.578 1 66.38 172 ALA B N 1
ATOM 2747 C CA . ALA B 1 172 ? -1.37 -62.062 -26.141 1 66.38 172 ALA B CA 1
ATOM 2748 C C . ALA B 1 172 ? -1.949 -60.688 -25.906 1 66.38 172 ALA B C 1
ATOM 2750 O O . ALA B 1 172 ? -1.656 -59.719 -26.641 1 66.38 172 ALA B O 1
ATOM 2751 N N . SER B 1 173 ? -3.004 -60.594 -25.047 1 66.06 173 SER B N 1
ATOM 2752 C CA . SER B 1 173 ? -3.564 -59.312 -24.609 1 66.06 173 SER B CA 1
ATOM 2753 C C . SER B 1 173 ? -3.504 -59.156 -23.094 1 66.06 173 SER B C 1
ATOM 2755 O O . SER B 1 173 ? -3.66 -60.156 -22.359 1 66.06 173 SER B O 1
ATOM 2757 N N . GLY B 1 174 ? -3.02 -58.094 -22.672 1 65.62 174 GLY B N 1
ATOM 2758 C CA . GLY B 1 174 ? -3.012 -57.75 -21.25 1 65.62 174 GLY B CA 1
ATOM 2759 C C . GLY B 1 174 ? -3.35 -56.312 -20.984 1 65.62 174 GLY B C 1
ATOM 2760 O O . GLY B 1 174 ? -3.537 -55.531 -21.922 1 65.62 174 GLY B O 1
ATOM 2761 N N . THR B 1 175 ? -3.793 -55.969 -19.734 1 63.72 175 THR B N 1
ATOM 2762 C CA . THR B 1 175 ? -4.086 -54.625 -19.25 1 63.72 175 THR B CA 1
ATOM 2763 C C . THR B 1 175 ? -2.982 -54.125 -18.328 1 63.72 175 THR B C 1
ATOM 2765 O O . THR B 1 175 ? -2.473 -54.875 -17.5 1 63.72 175 THR B O 1
ATOM 2768 N N . VAL B 1 176 ? -2.488 -53 -18.703 1 65.75 176 VAL B N 1
ATOM 2769 C CA . VAL B 1 176 ? -1.63 -52.25 -17.766 1 65.75 176 VAL B CA 1
ATOM 2770 C C . VAL B 1 176 ? -2.424 -51.125 -17.094 1 65.75 176 VAL B C 1
ATOM 2772 O O . VAL B 1 176 ? -3.082 -50.344 -17.781 1 65.75 176 VAL B O 1
ATOM 2775 N N . THR B 1 177 ? -2.604 -51.188 -15.734 1 61.78 177 THR B N 1
ATOM 2776 C CA . THR B 1 177 ? -3.176 -50.125 -14.953 1 61.78 177 THR B CA 1
ATOM 2777 C C . THR B 1 177 ? -2.09 -49.125 -14.5 1 61.78 177 THR B C 1
ATOM 2779 O O . THR B 1 177 ? -1.102 -49.562 -13.883 1 61.78 177 THR B O 1
ATOM 2782 N N . MET B 1 178 ? -2.219 -48 -15.133 1 61.91 178 MET B N 1
ATOM 2783 C CA . MET B 1 178 ? -1.335 -46.938 -14.68 1 61.91 178 MET B CA 1
ATOM 2784 C C . MET B 1 178 ? -2.018 -46.062 -13.617 1 61.91 178 MET B C 1
ATOM 2786 O O . MET B 1 178 ? -3.186 -45.719 -13.766 1 61.91 178 MET B O 1
ATOM 2790 N N . GLY B 1 179 ? -1.454 -45.969 -12.438 1 59.06 179 GLY B N 1
ATOM 2791 C CA . GLY B 1 179 ? -1.975 -45.125 -11.375 1 59.06 179 GLY B CA 1
ATOM 2792 C C . GLY B 1 179 ? -1.925 -43.656 -11.711 1 59.06 179 GLY B C 1
ATOM 2793 O O . GLY B 1 179 ? -1.178 -43.25 -12.602 1 59.06 179 GLY B O 1
ATOM 2794 N N . GLY B 1 180 ? -2.91 -42.969 -11.133 1 59.19 180 GLY B N 1
ATOM 2795 C CA . GLY B 1 180 ? -2.936 -41.531 -11.258 1 59.19 180 GLY B CA 1
ATOM 2796 C C . GLY B 1 180 ? -1.684 -40.875 -10.719 1 59.19 180 GLY B C 1
ATOM 2797 O O . GLY B 1 180 ? -0.987 -41.438 -9.875 1 59.19 180 GLY B O 1
ATOM 2798 N N . LEU B 1 181 ? -1.341 -39.812 -11.492 1 59.78 181 LEU B N 1
ATOM 2799 C CA . LEU B 1 181 ? -0.211 -39 -11.07 1 59.78 181 LEU B CA 1
ATOM 2800 C C . LEU B 1 181 ? -0.551 -38.219 -9.805 1 59.78 181 LEU B C 1
ATOM 2802 O O . LEU B 1 181 ? -1.637 -37.656 -9.695 1 59.78 181 LEU B O 1
ATOM 2806 N N . THR B 1 182 ? 0.099 -38.625 -8.703 1 64.06 182 THR B N 1
ATOM 2807 C CA . THR B 1 182 ? 0.031 -37.75 -7.531 1 64.06 182 THR B CA 1
ATOM 2808 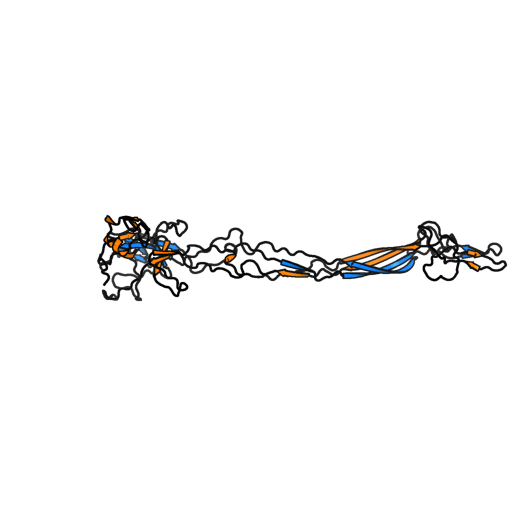C C . THR B 1 182 ? 1.282 -36.875 -7.43 1 64.06 182 THR B C 1
ATOM 2810 O O . THR B 1 182 ? 2.295 -37.156 -8.07 1 64.06 182 THR B O 1
ATOM 2813 N N . GLY B 1 183 ? 1.179 -35.75 -7.078 1 70.81 183 GLY B N 1
ATOM 2814 C CA . GLY B 1 183 ? 2.293 -34.844 -6.809 1 70.81 183 GLY B CA 1
ATOM 2815 C C . GLY B 1 183 ? 1.963 -33.781 -5.785 1 70.81 183 GLY B C 1
ATOM 2816 O O . GLY B 1 183 ? 0.861 -33.75 -5.234 1 70.81 183 GLY B O 1
ATOM 2817 N N . THR B 1 184 ? 3.025 -33.188 -5.273 1 72.38 184 THR B N 1
ATOM 2818 C CA . THR B 1 184 ? 2.9 -32.062 -4.359 1 72.38 184 THR B CA 1
ATOM 2819 C C . THR B 1 184 ? 3.346 -30.781 -5.035 1 72.38 184 THR B C 1
ATOM 2821 O O . THR B 1 184 ? 4.246 -30.781 -5.879 1 72.38 184 THR B O 1
ATOM 2824 N N . VAL B 1 185 ? 2.535 -29.75 -4.809 1 77.44 185 VAL B N 1
ATOM 2825 C CA . VAL B 1 185 ? 2.936 -28.406 -5.203 1 77.44 185 VAL B CA 1
ATOM 2826 C C . VAL B 1 185 ? 3.477 -27.656 -3.992 1 77.44 185 VAL B C 1
ATOM 2828 O O . VAL B 1 185 ? 2.879 -27.688 -2.914 1 77.44 185 VAL B O 1
ATOM 2831 N N . SER B 1 186 ? 4.711 -27.141 -4.078 1 76.38 186 SER B N 1
ATOM 2832 C CA . SER B 1 186 ? 5.27 -26.234 -3.082 1 76.38 186 SER B CA 1
ATOM 2833 C C . SER B 1 186 ? 5.387 -24.828 -3.627 1 76.38 186 SER B C 1
ATOM 2835 O O . SER B 1 186 ? 5.852 -24.625 -4.75 1 76.38 186 SER B O 1
ATOM 2837 N N . VAL B 1 187 ? 4.758 -23.906 -2.916 1 80.06 187 VAL B N 1
ATOM 2838 C CA . VAL B 1 187 ? 4.883 -22.484 -3.236 1 80.06 187 VAL B CA 1
ATOM 2839 C C . VAL B 1 187 ? 5.914 -21.828 -2.312 1 80.06 187 VAL B C 1
ATOM 2841 O O . VAL B 1 187 ? 5.801 -21.922 -1.088 1 80.06 187 VAL B O 1
ATOM 2844 N N . SER B 1 188 ? 6.957 -21.312 -2.848 1 79.12 188 SER B N 1
ATOM 2845 C CA . SER B 1 188 ? 7.996 -20.641 -2.07 1 79.12 188 SER B CA 1
ATOM 2846 C C . SER B 1 188 ? 7.52 -19.281 -1.575 1 79.12 188 SER B C 1
ATOM 2848 O O . SER B 1 188 ? 6.645 -18.672 -2.184 1 79.12 188 SER B O 1
ATOM 2850 N N . ALA B 1 189 ? 8.117 -18.891 -0.473 1 79.81 189 ALA B N 1
ATOM 2851 C CA . ALA B 1 189 ? 7.852 -17.531 -0.007 1 79.81 189 ALA B CA 1
ATOM 2852 C C . ALA B 1 189 ? 8.242 -16.5 -1.066 1 79.81 189 ALA B C 1
ATOM 2854 O O . ALA B 1 189 ? 9.266 -16.641 -1.74 1 79.81 189 ALA B O 1
ATOM 2855 N N . GLY B 1 190 ? 7.402 -15.602 -1.357 1 83.19 190 GLY B N 1
ATOM 2856 C CA . GLY B 1 190 ? 7.602 -14.516 -2.301 1 83.19 190 GLY B CA 1
ATOM 2857 C C . GLY B 1 190 ? 6.66 -13.344 -2.074 1 83.19 190 GLY B C 1
ATOM 2858 O O . GLY B 1 190 ? 6.25 -13.086 -0.941 1 83.19 190 GLY B O 1
ATOM 2859 N N . GLY B 1 191 ? 6.539 -12.469 -3.074 1 84.25 191 GLY B N 1
ATOM 2860 C CA . GLY B 1 191 ? 5.574 -11.383 -3.031 1 84.25 191 GLY B CA 1
ATOM 2861 C C . GLY B 1 191 ? 6.062 -10.188 -2.242 1 84.25 191 GLY B C 1
ATOM 2862 O O . GLY B 1 191 ? 5.379 -9.164 -2.168 1 84.25 191 GLY B O 1
ATOM 2863 N N . GLY B 1 192 ? 7.168 -10.266 -1.605 1 89.06 192 GLY B N 1
ATOM 2864 C CA . GLY B 1 192 ? 7.77 -9.203 -0.814 1 89.06 192 GLY B CA 1
ATOM 2865 C C . GLY B 1 192 ? 9.25 -9.414 -0.561 1 89.06 192 GLY B C 1
ATOM 2866 O O . GLY B 1 192 ? 9.938 -10.07 -1.35 1 89.06 192 GLY B O 1
ATOM 2867 N N . VAL B 1 193 ? 9.773 -8.75 0.456 1 89.69 193 VAL B N 1
ATOM 2868 C CA . VAL B 1 193 ? 11.188 -8.852 0.783 1 89.69 193 VAL B CA 1
ATOM 2869 C C . VAL B 1 193 ? 11.359 -9.328 2.223 1 89.69 193 VAL B C 1
ATOM 2871 O O . VAL B 1 193 ? 10.422 -9.258 3.021 1 89.69 193 VAL B O 1
ATOM 2874 N N . SER B 1 194 ? 12.594 -9.898 2.578 1 89.69 194 SER B N 1
ATOM 2875 C CA . SER B 1 194 ? 12.883 -10.469 3.889 1 89.69 194 SER B CA 1
ATOM 2876 C C . SER B 1 194 ? 12.922 -9.398 4.969 1 89.69 194 SER B C 1
ATOM 2878 O O . SER B 1 194 ? 12.617 -9.664 6.133 1 89.69 194 SER B O 1
ATOM 2880 N N . SER B 1 195 ? 13.297 -8.219 4.645 1 92.88 195 SER B N 1
ATOM 2881 C CA . SER B 1 195 ? 13.344 -7.074 5.547 1 92.88 195 SER B CA 1
ATOM 2882 C C . SER B 1 195 ? 12.625 -5.871 4.957 1 92.88 195 SER B C 1
ATOM 2884 O O . SER B 1 195 ? 13.242 -5.008 4.336 1 92.88 195 SER B O 1
ATOM 2886 N N . PRO B 1 196 ? 11.242 -5.918 5.047 1 90.88 196 PRO B N 1
ATOM 2887 C CA . PRO B 1 196 ? 10.484 -4.824 4.434 1 90.88 196 PRO B CA 1
ATOM 2888 C C . PRO B 1 196 ? 10.812 -3.465 5.047 1 90.88 196 PRO B C 1
ATOM 2890 O O . PRO B 1 196 ? 11.148 -3.381 6.23 1 90.88 196 PRO B O 1
ATOM 2893 N N . THR B 1 197 ? 10.727 -2.359 4.285 1 91.56 197 THR B N 1
ATOM 2894 C CA . THR B 1 197 ? 10.859 -0.979 4.734 1 91.56 197 THR B CA 1
ATOM 2895 C C . THR B 1 197 ? 9.508 -0.416 5.16 1 91.56 197 THR B C 1
ATOM 2897 O O . THR B 1 197 ? 8.492 -0.679 4.516 1 91.56 197 THR B O 1
ATOM 2900 N N . ALA B 1 198 ? 9.555 0.33 6.172 1 89.12 198 ALA B N 1
ATOM 2901 C CA . ALA B 1 198 ? 8.328 0.916 6.703 1 89.12 198 ALA B CA 1
ATOM 2902 C C . ALA B 1 198 ? 7.801 2.018 5.785 1 89.12 198 ALA B C 1
ATOM 2904 O O . ALA B 1 198 ? 8.578 2.68 5.094 1 89.12 198 ALA B O 1
ATOM 2905 N N . LEU B 1 199 ? 6.492 2.113 5.699 1 90.44 199 LEU B N 1
ATOM 2906 C CA . LEU B 1 199 ? 5.848 3.217 4.996 1 90.44 199 LEU B CA 1
ATOM 2907 C C . LEU B 1 199 ? 5.758 4.453 5.887 1 90.44 199 LEU B C 1
ATOM 2909 O O . LEU B 1 199 ? 5.484 4.344 7.082 1 90.44 199 LEU B O 1
ATOM 2913 N N . ASN B 1 200 ? 5.996 5.602 5.297 1 91.19 200 ASN B N 1
ATOM 2914 C CA . ASN B 1 200 ? 5.75 6.859 5.996 1 91.19 200 ASN B CA 1
ATOM 2915 C C . ASN B 1 200 ? 4.293 6.98 6.426 1 91.19 200 ASN B C 1
ATOM 2917 O O . ASN B 1 200 ? 3.383 6.652 5.664 1 91.19 200 ASN B O 1
ATOM 2921 N N . ASN B 1 201 ? 4.07 7.391 7.66 1 90.94 201 ASN B N 1
ATOM 2922 C CA . ASN B 1 201 ? 2.697 7.598 8.109 1 90.94 201 ASN B CA 1
ATOM 2923 C C . ASN B 1 201 ? 2.445 9.055 8.492 1 90.94 201 ASN B C 1
ATOM 2925 O O . ASN B 1 201 ? 1.447 9.367 9.141 1 90.94 201 ASN B O 1
ATOM 2929 N N . MET B 1 202 ? 3.383 9.93 8.195 1 92.31 202 MET B N 1
ATOM 2930 C CA . MET B 1 202 ? 3.18 11.352 8.477 1 92.31 202 MET B CA 1
ATOM 2931 C C . MET B 1 202 ? 2.746 12.094 7.219 1 92.31 202 MET B C 1
ATOM 2933 O O . MET B 1 202 ? 3.381 11.969 6.172 1 92.31 202 MET B O 1
ATOM 2937 N N . GLN B 1 203 ? 1.697 12.867 7.32 1 95.88 203 GLN B N 1
ATOM 2938 C CA . GLN B 1 203 ? 1.318 13.766 6.238 1 95.88 203 GLN B CA 1
ATOM 2939 C C . GLN B 1 203 ? 2.295 14.93 6.125 1 95.88 203 GLN B C 1
ATOM 2941 O O . GLN B 1 203 ? 3.146 15.117 6.996 1 95.88 203 GLN B O 1
ATOM 2946 N N . PRO B 1 204 ? 2.264 15.688 5.027 1 96.31 204 PRO B N 1
ATOM 2947 C CA . PRO B 1 204 ? 3.189 16.812 4.914 1 96.31 204 PRO B CA 1
ATOM 2948 C C . PRO B 1 204 ? 3.17 17.719 6.145 1 96.31 204 PRO B C 1
ATOM 2950 O O . PRO B 1 204 ? 2.096 18.062 6.648 1 96.31 204 PRO B O 1
ATOM 2953 N N . TYR B 1 205 ? 4.359 18.047 6.645 1 96.81 205 TYR B N 1
ATOM 2954 C CA . TYR B 1 205 ? 4.434 18.844 7.863 1 96.81 205 TYR B CA 1
ATOM 2955 C C . TYR B 1 205 ? 5.562 19.859 7.777 1 96.81 205 TYR B C 1
ATOM 2957 O O . TYR B 1 205 ? 6.449 19.75 6.93 1 96.81 205 TYR B O 1
ATOM 2965 N N . LEU B 1 206 ? 5.488 20.891 8.516 1 97.5 206 LEU B N 1
ATOM 2966 C CA . LEU B 1 206 ? 6.539 21.859 8.773 1 97.5 206 LEU B CA 1
ATOM 2967 C C . LEU B 1 206 ? 6.785 22.016 10.273 1 97.5 206 LEU B C 1
ATOM 2969 O O . LEU B 1 206 ? 5.844 22.203 11.047 1 97.5 206 LEU B O 1
ATOM 2973 N N . ALA B 1 207 ? 8.016 21.859 10.656 1 96.06 207 ALA B N 1
ATOM 2974 C CA . ALA B 1 207 ? 8.352 21.984 12.07 1 96.06 207 ALA B CA 1
ATOM 2975 C C . ALA B 1 207 ? 8.461 23.453 12.484 1 96.06 207 ALA B C 1
ATOM 2977 O O . ALA B 1 207 ? 9.109 24.234 11.805 1 96.06 207 ALA B O 1
ATOM 2978 N N . LEU B 1 208 ? 7.836 23.828 13.5 1 96.69 208 LEU B N 1
ATOM 2979 C CA . LEU B 1 208 ? 7.883 25.141 14.125 1 96.69 208 LEU B CA 1
ATOM 2980 C C . LEU B 1 208 ? 8.141 25.016 15.625 1 96.69 208 LEU B C 1
ATOM 2982 O O . LEU B 1 208 ? 7.941 23.953 16.203 1 96.69 208 LEU B O 1
ATOM 2986 N N . THR B 1 209 ? 8.633 26.109 16.219 1 94.19 209 THR B N 1
ATOM 2987 C CA . THR B 1 209 ? 8.68 26.172 17.672 1 94.19 209 THR B CA 1
ATOM 2988 C C . THR B 1 209 ? 7.281 26.359 18.25 1 94.19 209 THR B C 1
ATOM 2990 O O . THR B 1 209 ? 6.551 27.266 17.844 1 94.19 209 THR B O 1
ATOM 2993 N N . MET B 1 210 ? 6.898 25.516 19.125 1 93.25 210 MET B N 1
ATOM 2994 C CA . MET B 1 210 ? 5.609 25.625 19.797 1 93.25 210 MET B CA 1
ATOM 2995 C C . MET B 1 210 ? 5.773 26.172 21.203 1 93.25 210 MET B C 1
ATOM 2997 O O . MET B 1 210 ? 6.594 25.672 21.969 1 93.25 210 MET B O 1
ATOM 3001 N N . LEU B 1 211 ? 5 27.141 21.578 1 91.19 211 LEU B N 1
ATOM 3002 C CA . LEU B 1 211 ? 5.137 27.828 22.859 1 91.19 211 LEU B CA 1
ATOM 3003 C C . LEU B 1 211 ? 3.848 27.734 23.672 1 91.19 211 LEU B C 1
ATOM 3005 O O . LEU B 1 211 ? 2.764 27.578 23.094 1 91.19 211 LEU B O 1
ATOM 3009 N N . ILE B 1 212 ? 4.027 27.812 24.891 1 89.38 212 ILE B N 1
ATOM 3010 C CA . ILE B 1 212 ? 2.904 28.047 25.797 1 89.38 212 ILE B CA 1
ATOM 3011 C C . ILE B 1 212 ? 3.16 29.297 26.641 1 89.38 212 ILE B C 1
ATOM 3013 O O . ILE B 1 212 ? 4.273 29.516 27.125 1 89.38 212 ILE B O 1
ATOM 3017 N N . VAL B 1 213 ? 2.174 30.234 26.719 1 86.62 213 VAL B N 1
ATOM 3018 C CA . VAL B 1 213 ? 2.254 31.453 27.531 1 86.62 213 VAL B CA 1
ATOM 3019 C C . VAL B 1 213 ? 2.158 31.078 29.016 1 86.62 213 VAL B C 1
ATOM 3021 O O . VAL B 1 213 ? 1.171 30.484 29.453 1 86.62 213 VAL B O 1
ATOM 3024 N N . THR B 1 214 ? 3.1 31.453 29.781 1 89.81 214 THR B N 1
ATOM 3025 C CA . THR B 1 214 ? 3.145 31.047 31.188 1 89.81 214 THR B CA 1
ATOM 3026 C C . THR B 1 214 ? 2.732 32.188 32.094 1 89.81 214 THR B C 1
ATOM 3028 O O . THR B 1 214 ? 2.52 32 33.281 1 89.81 214 THR B O 1
ATOM 3031 N N . SER B 1 215 ? 2.748 33.375 31.625 1 86.5 215 SER B N 1
ATOM 3032 C CA . SER B 1 215 ? 2.305 34.562 32.344 1 86.5 215 SER B CA 1
ATOM 3033 C C . SER B 1 215 ? 1.521 35.5 31.422 1 86.5 215 SER B C 1
ATOM 3035 O O . SER B 1 215 ? 2.016 35.906 30.359 1 86.5 215 SER B O 1
ATOM 3037 N N . GLY B 1 216 ? 0.318 35.625 31.672 1 83.25 216 GLY B N 1
ATOM 3038 C CA . GLY B 1 216 ? -0.572 36.469 30.875 1 83.25 216 GLY B CA 1
ATOM 3039 C C . GLY B 1 216 ? -1.93 36.688 31.516 1 83.25 216 GLY B C 1
ATOM 3040 O O . GLY B 1 216 ? -2.062 36.594 32.75 1 83.25 216 GLY B O 1
ATOM 3041 N N . ILE B 1 217 ? -2.902 37.188 30.734 1 82.88 217 ILE B N 1
ATOM 3042 C CA . ILE B 1 217 ? -4.258 37.438 31.203 1 82.88 217 ILE B CA 1
ATOM 3043 C C . ILE B 1 217 ? -4.949 36.125 31.547 1 82.88 217 ILE B C 1
ATOM 3045 O O . ILE B 1 217 ? -4.969 35.219 30.734 1 82.88 217 ILE B O 1
ATOM 3049 N N . TYR B 1 218 ? -5.457 36.062 32.844 1 85.44 218 TYR B N 1
ATOM 3050 C CA . TYR B 1 218 ? -6.207 34.875 33.219 1 85.44 218 TYR B CA 1
ATOM 3051 C C . TYR B 1 218 ? -7.559 34.812 32.5 1 85.44 218 TYR B C 1
ATOM 3053 O O . TYR B 1 218 ? -8.336 35.781 32.594 1 85.44 218 TYR B O 1
ATOM 3061 N N . PRO B 1 219 ? -7.777 33.688 31.781 1 81.5 219 PRO B N 1
ATOM 3062 C CA . PRO B 1 219 ? -9 33.656 30.969 1 81.5 219 PRO B CA 1
ATOM 3063 C C . PRO B 1 219 ? -10.258 33.438 31.812 1 81.5 219 PRO B C 1
ATOM 3065 O O . PRO B 1 219 ? -10.414 32.375 32.438 1 81.5 219 PRO B O 1
ATOM 3068 N N . MET B 1 220 ? -11.156 34.438 31.828 1 79 220 MET B N 1
ATOM 3069 C CA . MET B 1 220 ? -12.383 34.312 32.625 1 79 220 MET B CA 1
ATOM 3070 C C . MET B 1 220 ? -13.422 33.469 31.906 1 79 220 MET B C 1
ATOM 3072 O O . MET B 1 220 ? -13.5 33.469 30.672 1 79 220 MET B O 1
ATOM 3076 N N . ARG B 1 221 ? -14.07 32.375 32.656 1 77.12 221 ARG B N 1
ATOM 3077 C CA . ARG B 1 221 ? -15.203 31.609 32.125 1 77.12 221 ARG B CA 1
ATOM 3078 C C . ARG B 1 221 ? -16.469 32.469 32.094 1 77.12 221 ARG B C 1
ATOM 3080 O O . ARG B 1 221 ? -16.688 33.312 32.969 1 77.12 221 ARG B O 1
ATOM 3087 N N . ASP B 1 222 ? -17.062 32.75 30.984 1 58.59 222 ASP B N 1
ATOM 3088 C CA . ASP B 1 222 ? -18.391 33.344 31.141 1 58.59 222 ASP B CA 1
ATOM 3089 C C . ASP B 1 222 ? -19.359 32.375 31.828 1 58.59 222 ASP B C 1
ATOM 3091 O O . ASP B 1 222 ? -19.172 31.172 31.766 1 58.59 222 ASP B O 1
#

Nearest PDB structures (foldseek):
  8kec-assembly1_A  TM=3.434E-01  e=1.751E-01  unclassified Caudoviricetes
  4c7l-assembly1_A  TM=2.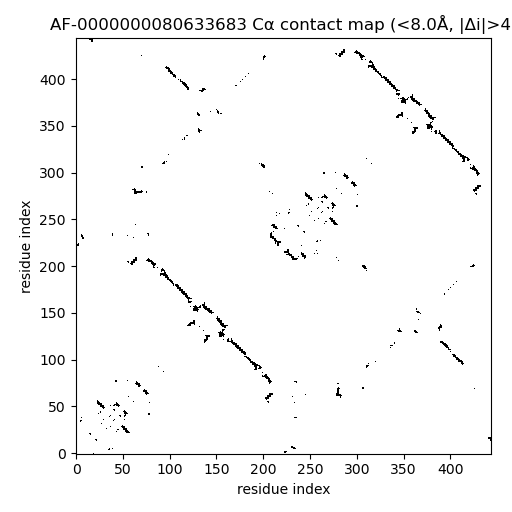387E-01  e=7.093E+00  Murine hepatitis virus strain S

Radius of gyration: 52.2 Å; Cα contacts (8 Å, |Δi|>4): 1111; chains: 2; bounding box: 51×150×81 Å

Sequence (444 aa):
MEVYLGLVIPFAGAYAPQFTAQCLGQQMQVSQNQALFAITGAMYGGNGTTNFNLPDLRGRVMVGSGTSPYLNNQTLNPGNNGGAANNLITAQNLPLHTHAASFTPSGSSTNATVTAAAAIPVSTSVGSSATPAGGNNYLGAFQLNDPGIGITMDGPYSSGTASSGSALIGSASGTVTMGGLTGTVSVSAGGGVSSPTALNNMQPYLALTMLIVTSGIYPMRDMEVYLGLVIPFAGAYAPQFTAQCLGQQMQVSQNQALFAITGAMYGGNGTTNFNLPDLRGRVMVGSGTSPYLNNQTLNPGNNGGAANNLITAQNLPLHTHAASFTPSGSSTNATVTAAAAIPVSTSVGSSATPAGGNNYLGAFQLNDPGIGITMDGPYSSGTASSGSALIGSASGTVTMGGLTGTVSVSAGGGVSSPTALNNMQPYLALTMLIVTSGIYPMRD

Secondary structure (DSSP, 8-state):
--S-TTB----SSSS-BTT----B--EEEGGG-HHHHHHHTTTTSS-SSSEEE--B-TT-EEEE-EEEGGGTTEEEPTT-EE--S-----GGGSBPB---EEEEE----EEEEEEEEEEEEEEEEEPSBSSPPSSEEEEEE-EEE-TTT--EEE-SEEESPPPTT-EEEEEEEEEEEEPPPP------SBSSBSSPPPEE-PPSEEEEEEEEESSSB-----/--SBTT-EEEESSSSPPTTEEE-B--EEEGGG-HHHHHHHTTTTSS-SSSEEE--B-BT-EEEE-EEEGGGTTEEE-TT-EE--SEE---GGGSBPB------------EEEEEEEEEEEEEEEEEPSBSSPPSS--EEEE-EEE--TT--EEE-SEE-SPPPTT-EEEEEEEEEEEEPP--EEEEEPSBSSBSSPPPPP-PPSEEEE-----SSS----B-

pLDDT: mean 80.77, std 15.8, range [49.41, 98.38]

Organism: NCBI:txid1064539

Foldseek 3Di:
DPDDAPDDDDDPDDDAPPPDDDQQFDKDFCVVPVVNCVVCQQLQHDPSPGIHTGHHCVQAAEDAAAQDVVVVRDGGDFNDKDAAPDWDDDLLQDAWDWDADADDFPDAFDKDKDKDKDWAAAAQAFAQDPDEDPDDWHFYDWAFDQPVDHTDITTRIHPDDGDPPHTDIDMDMDIDTDHTDGDGDGTDTDSHDNNHDHITPHHIHGYDHDDDDPDDDDDDDD/DPDDAPDDDDDPDDAADPPDDDQQFDKDFCVVPVVNCVVCQQLQHDPSPGIHTGHHCVQAAEDAAAQDVVVVRDGGDFNDKDAAADWDDDQLQDAWDWDDDFDDFPDAWDKDKDKDKDWQAAAQDWAADPDDDPDDWHFYDWDFDDCCDDTDITDRIHDDDGDPPHTDIDMDMDIDTDGTDDDGDDTDTDSHDNNHDHIGPDHIYGYDHDDDDPDDDDDDDD

InterPro domains:
  IPR011083 Phage tail collar domain [PF07484] (6-61)
  IPR037053 Phage tail collar domain superfamily [G3DSA:3.90.1340.10] (1-58)